Protein AF-0000000086061523 (afdb_homodimer)

Organism: NCBI:txid261290

Sequence (536 aa):
MRIDVGMQKGGVGKTTTSINLAGALADRGHDVLAVDADPQGGLTLKLGYREQYREGEYALYDVLSEMGRLSLDDLDDLIVSGDEFDIVPSHIRNFRLEKHLYSEARGVEALKIALDRLTAEYDYVVIDSPPNLGPLADGALLAAENVLFPSNANTIAKDSLEILFDEIDTLEDKFDDVQISTVAAVLNEVGQDGVSNEMRTWFVETFGEEYVFEIPDWAAVEHAIEYRTSVFAYNPDDAGYPWDADKTDQLRTKYNAIAAQVESLNNDMRIDVGMQKGGVGKTTTSINLAGALADRGHDVLAVDADPQGGLTLKLGYREQYREGEYALYDVLSEMGRLSLDDLDDLIVSGDEFDIVPSHIRNFRLEKHLYSEARGVEALKIALDRLTAEYDYVVIDSPPNLGPLADGALLAAENVLFPSNANTIAKDSLEILFDEIDTLEDKFDDVQISTVAAVLNEVGQDGVSNEMRTWFVETFGEEYVFEIPDWAAVEHAIEYRTSVFAYNPDDAGYPWDADKTDQLRTKYNAIAAQVESLNND

Secondary structure (DSSP, 8-state):
-EEEE--SSSSSSHHHHHHHHHHHHHHTT--EEEEE--TT-HHHHHTT-HHHHHH-S--HHHHHSTTSSS-GGGGGGG-B--SSSEEE---TTHHHHHHHHHHSTTGGGHHHHHHHT--S--SEEEEE--SSSSHHHHHHHHHHSEEEEEEESSTTHHHHHHHHHHHHHHHHHH-TT--PEEEEEEEEEE-SSHHHHHHHHHHHHHH-GGGEEEEE--HHHHHHHHTTS-TTT--HHHHT-GGGHHHHHHHHHHHHHHHHHHHHHH--/-EEEE--SSSSSSHHHHHHHHHHHHHHTT--EEEEE--TT-HHHHHTT-HHHHHH-S--HHHHHSTTSSS-GGGGGGG-B--SSSEEE---GGGGTHHHHHHHSTTGGGHHHHHHHT--S--SEEEEE--SSSSHHHHHHHHHHSEEEEEEESSTHHHHHHHHHHHHHHHHHHH-TT--PEEEEEEEEEE-SSHHHHHHHHHHHHHH-GGGEEEEE--HHHHHHHHTTS-TTT--HHHHT-GGGHHHHHHHHHHHHHHHHHHHHHH--

Structure (mmCIF, N/CA/C/O backbone):
data_AF-0000000086061523-model_v1
#
loop_
_entity.id
_entity.type
_entity.pdbx_description
1 polymer 'Chromosome partitioning protein'
#
loop_
_atom_site.group_PDB
_atom_site.id
_atom_site.type_symbol
_atom_site.label_atom_id
_atom_site.label_alt_id
_atom_site.label_comp_id
_atom_site.label_asym_id
_atom_site.label_entity_id
_atom_site.label_seq_id
_atom_site.pdbx_PDB_ins_code
_atom_site.Cartn_x
_atom_site.Cartn_y
_atom_site.Cartn_z
_atom_site.occupancy
_atom_site.B_iso_or_equiv
_atom_site.auth_seq_id
_atom_site.auth_comp_id
_atom_site.auth_asym_id
_atom_site.auth_atom_id
_atom_site.pdbx_PDB_model_num
ATOM 1 N N . MET A 1 1 ? -3.338 -25.781 -9.375 1 96.44 1 MET A N 1
ATOM 2 C CA . MET A 1 1 ? -3.186 -25.312 -8 1 96.44 1 MET A CA 1
ATOM 3 C C . MET A 1 1 ? -3.115 -23.797 -7.945 1 96.44 1 MET A C 1
ATOM 5 O O . MET A 1 1 ? -2.506 -23.156 -8.812 1 96.44 1 MET A O 1
ATOM 9 N N . ARG A 1 2 ? -3.773 -23.188 -7 1 98.06 2 ARG A N 1
ATOM 10 C CA . ARG A 1 2 ? -3.734 -21.75 -6.809 1 98.06 2 ARG A CA 1
ATOM 11 C C . ARG A 1 2 ? -2.932 -21.375 -5.566 1 98.06 2 ARG A C 1
ATOM 13 O O . ARG A 1 2 ? -3.029 -22.047 -4.535 1 98.06 2 ARG A O 1
ATOM 20 N N . ILE A 1 3 ? -2.107 -20.312 -5.668 1 98.5 3 ILE A N 1
ATOM 21 C CA . ILE A 1 3 ? -1.269 -19.844 -4.566 1 98.5 3 ILE A CA 1
ATOM 22 C C . ILE A 1 3 ? -1.452 -18.344 -4.379 1 98.5 3 ILE A C 1
ATOM 24 O O . ILE A 1 3 ? -1.309 -17.562 -5.328 1 98.5 3 ILE A O 1
ATOM 28 N N . ASP A 1 4 ? -1.774 -17.984 -3.168 1 98.44 4 ASP A N 1
ATOM 29 C CA . ASP A 1 4 ? -1.803 -16.578 -2.797 1 98.44 4 ASP A CA 1
ATOM 30 C C . ASP A 1 4 ? -0.458 -16.125 -2.227 1 98.44 4 ASP A C 1
ATOM 32 O O . ASP A 1 4 ? 0.034 -16.719 -1.256 1 98.44 4 ASP A O 1
ATOM 36 N N . VAL A 1 5 ? 0.149 -15.148 -2.883 1 98.56 5 VAL A N 1
ATOM 37 C CA . VAL A 1 5 ? 1.294 -14.477 -2.275 1 98.56 5 VAL A CA 1
ATOM 38 C C . VAL A 1 5 ? 0.816 -13.289 -1.441 1 98.56 5 VAL A C 1
ATOM 40 O O . VAL A 1 5 ? 0.622 -12.195 -1.968 1 98.56 5 VAL A O 1
ATOM 43 N N . GLY A 1 6 ? 0.674 -13.555 -0.16 1 96.31 6 GLY A N 1
ATOM 44 C CA . GLY A 1 6 ? -0.026 -12.578 0.661 1 96.31 6 GLY A CA 1
ATOM 45 C C . GLY A 1 6 ? 0.694 -12.266 1.957 1 96.31 6 GLY A C 1
ATOM 46 O O . GLY A 1 6 ? 1.311 -13.141 2.562 1 96.31 6 GLY A O 1
ATOM 47 N N . MET A 1 7 ? 0.657 -11.047 2.357 1 92.69 7 MET A N 1
ATOM 48 C CA . MET A 1 7 ? 1.147 -10.516 3.625 1 92.69 7 MET A CA 1
ATOM 49 C C . MET A 1 7 ? 0.479 -9.188 3.955 1 92.69 7 MET A C 1
ATOM 51 O O . MET A 1 7 ? 0.163 -8.406 3.055 1 92.69 7 MET A O 1
ATOM 55 N N . GLN A 1 8 ? 0.232 -9.055 5.227 1 87.38 8 GLN A N 1
ATOM 56 C CA . GLN A 1 8 ? -0.408 -7.816 5.648 1 87.38 8 GLN A CA 1
ATOM 57 C C . GLN A 1 8 ? 0.619 -6.703 5.828 1 87.38 8 GLN A C 1
ATOM 59 O O . GLN A 1 8 ? 0.728 -6.121 6.91 1 87.38 8 GLN A O 1
ATOM 64 N N . LYS A 1 9 ? 1.43 -6.539 5.043 1 87.69 9 LYS A N 1
ATOM 65 C CA . LYS A 1 9 ? 2.447 -5.492 5.047 1 87.69 9 LYS A CA 1
ATOM 66 C C . LYS A 1 9 ? 2.945 -5.199 3.637 1 87.69 9 LYS A C 1
ATOM 68 O O . LYS A 1 9 ? 3.143 -6.121 2.84 1 87.69 9 LYS A O 1
ATOM 73 N N . GLY A 1 10 ? 3.115 -3.912 3.393 1 86.5 10 GLY A N 1
ATOM 74 C CA . GLY A 1 10 ? 3.682 -3.496 2.119 1 86.5 10 GLY A CA 1
ATOM 75 C C . GLY A 1 10 ? 5.199 -3.5 2.111 1 86.5 10 GLY A C 1
ATOM 76 O O . GLY A 1 10 ? 5.832 -3.482 3.17 1 86.5 10 GLY A O 1
ATOM 77 N N . GLY A 1 11 ? 5.762 -3.617 0.978 1 87.12 11 GLY A N 1
ATOM 78 C CA . GLY A 1 11 ? 7.195 -3.447 0.822 1 87.12 11 GLY A CA 1
ATOM 79 C C . GLY A 1 11 ? 7.988 -4.68 1.224 1 87.12 11 GLY A C 1
ATOM 80 O O . GLY A 1 11 ? 9.211 -4.625 1.339 1 87.12 11 GLY A O 1
ATOM 81 N N . VAL A 1 12 ? 7.336 -5.801 1.345 1 92.12 12 VAL A N 1
ATOM 82 C CA . VAL A 1 12 ? 8.031 -6.98 1.854 1 92.12 12 VAL A CA 1
ATOM 83 C C . VAL A 1 12 ? 8.383 -7.91 0.697 1 92.12 12 VAL A C 1
ATOM 85 O O . VAL A 1 12 ? 8.891 -9.016 0.913 1 92.12 12 VAL A O 1
ATOM 88 N N . GLY A 1 13 ? 8.008 -7.582 -0.55 1 95.06 13 GLY A N 1
ATOM 89 C CA . GLY A 1 13 ? 8.414 -8.352 -1.713 1 95.06 13 GLY A CA 1
ATOM 90 C C . GLY A 1 13 ? 7.309 -9.234 -2.26 1 95.06 13 GLY A C 1
ATOM 91 O O . GLY A 1 13 ? 7.578 -10.234 -2.926 1 95.06 13 GLY A O 1
ATOM 92 N N . LYS A 1 14 ? 6.09 -8.953 -1.969 1 97 14 LYS A N 1
ATOM 93 C CA . LYS A 1 14 ? 4.965 -9.742 -2.467 1 97 14 LYS A CA 1
ATOM 94 C C . LYS A 1 14 ? 4.98 -9.82 -3.99 1 97 14 LYS A C 1
ATOM 96 O O . LYS A 1 14 ? 4.973 -10.906 -4.562 1 97 14 LYS A O 1
ATOM 101 N N . THR A 1 15 ? 5.047 -8.641 -4.586 1 97.56 15 THR A N 1
ATOM 102 C CA . THR A 1 15 ? 4.973 -8.555 -6.039 1 97.56 15 THR A CA 1
ATOM 103 C C . THR A 1 15 ? 6.184 -9.234 -6.68 1 97.56 15 THR A C 1
ATOM 105 O O . THR A 1 15 ? 6.035 -10.016 -7.621 1 97.56 15 THR A O 1
ATOM 108 N N . THR A 1 16 ? 7.363 -8.945 -6.156 1 97.69 16 THR A N 1
ATOM 109 C CA . THR A 1 16 ? 8.594 -9.539 -6.68 1 97.69 16 THR A CA 1
ATOM 110 C C . THR A 1 16 ? 8.562 -11.055 -6.551 1 97.69 16 THR A C 1
ATOM 112 O O . THR A 1 16 ? 8.953 -11.773 -7.48 1 97.69 16 THR A O 1
ATOM 115 N N . THR A 1 17 ? 8.094 -11.492 -5.406 1 98.38 17 THR A N 1
ATOM 116 C CA . THR A 1 17 ? 7.98 -12.93 -5.191 1 98.38 17 THR A CA 1
ATOM 117 C C . THR A 1 17 ? 6.957 -13.539 -6.141 1 98.38 17 THR A C 1
ATOM 119 O O . THR A 1 17 ? 7.18 -14.617 -6.695 1 98.38 17 THR A O 1
ATOM 122 N N . SER A 1 18 ? 5.836 -12.875 -6.363 1 98.75 18 SER A N 1
ATOM 123 C CA . SER A 1 18 ? 4.816 -13.352 -7.289 1 98.75 18 SER A CA 1
ATOM 124 C C . SER A 1 18 ? 5.379 -13.516 -8.695 1 98.75 18 SER A C 1
ATOM 126 O O . SER A 1 18 ? 5.172 -14.547 -9.344 1 98.75 18 SER A O 1
ATOM 128 N N . ILE A 1 19 ? 6.102 -12.508 -9.148 1 98.75 19 ILE A N 1
ATOM 129 C CA . ILE A 1 19 ? 6.66 -12.5 -10.5 1 98.75 19 ILE A CA 1
ATOM 130 C C . ILE A 1 19 ? 7.656 -13.656 -10.648 1 98.75 19 ILE A C 1
ATOM 132 O O . ILE A 1 19 ? 7.582 -14.422 -11.609 1 98.75 19 ILE A O 1
ATOM 136 N N . ASN A 1 20 ? 8.523 -13.773 -9.719 1 98.75 20 ASN A N 1
ATOM 137 C CA . ASN A 1 20 ? 9.602 -14.75 -9.859 1 98.75 20 ASN A CA 1
ATOM 138 C C . ASN A 1 20 ? 9.109 -16.172 -9.594 1 98.75 20 ASN A C 1
ATOM 140 O O . ASN A 1 20 ? 9.617 -17.125 -10.188 1 98.75 20 ASN A O 1
ATOM 144 N N . LEU A 1 21 ? 8.125 -16.344 -8.711 1 98.75 21 LEU A N 1
ATOM 145 C CA . LEU A 1 21 ? 7.508 -17.656 -8.555 1 98.75 21 LEU A CA 1
ATOM 146 C C . LEU A 1 21 ? 6.809 -18.078 -9.836 1 98.75 21 LEU A C 1
ATOM 148 O O . LEU A 1 21 ? 6.977 -19.219 -10.297 1 98.75 21 LEU A O 1
ATOM 152 N N . ALA A 1 22 ? 6 -17.188 -10.414 1 98.88 22 ALA A N 1
ATOM 153 C CA . ALA A 1 22 ? 5.344 -17.484 -11.688 1 98.88 22 ALA A CA 1
ATOM 154 C C . ALA A 1 22 ? 6.367 -17.812 -12.773 1 98.88 22 ALA A C 1
ATOM 156 O O . ALA A 1 22 ? 6.195 -18.766 -13.531 1 98.88 22 ALA A O 1
ATOM 157 N N . GLY A 1 23 ? 7.426 -17.031 -12.797 1 98.75 23 GLY A N 1
ATOM 158 C CA . GLY A 1 23 ? 8.5 -17.281 -13.742 1 98.75 23 GLY A CA 1
ATOM 159 C C . GLY A 1 23 ? 9.164 -18.625 -13.539 1 98.75 23 GLY A C 1
ATOM 160 O O . GLY A 1 23 ? 9.461 -19.344 -14.508 1 98.75 23 GLY A O 1
ATOM 161 N N . ALA A 1 24 ? 9.422 -18.953 -12.305 1 98.81 24 ALA A N 1
ATOM 162 C CA . ALA A 1 24 ? 10.055 -20.234 -11.984 1 98.81 24 ALA A CA 1
ATOM 163 C C . ALA A 1 24 ? 9.172 -21.406 -12.422 1 98.81 24 ALA A C 1
ATOM 165 O O . ALA A 1 24 ? 9.664 -22.359 -13.039 1 98.81 24 ALA A O 1
ATOM 166 N N . LEU A 1 25 ? 7.898 -21.312 -12.102 1 98.81 25 LEU A N 1
ATOM 167 C CA . LEU A 1 25 ? 6.961 -22.359 -12.477 1 98.81 25 LEU A CA 1
ATOM 168 C C . LEU A 1 25 ? 6.855 -22.484 -13.992 1 98.81 25 LEU A C 1
ATOM 170 O O . LEU A 1 25 ? 6.848 -23.594 -14.531 1 98.81 25 LEU A O 1
ATOM 174 N N . ALA A 1 26 ? 6.762 -21.344 -14.656 1 98.81 26 ALA A N 1
ATOM 175 C CA . ALA A 1 26 ? 6.715 -21.359 -16.109 1 98.81 26 ALA A CA 1
ATOM 176 C C . ALA A 1 26 ? 7.984 -21.969 -16.703 1 98.81 26 ALA A C 1
ATOM 178 O O . ALA A 1 26 ? 7.926 -22.75 -17.641 1 98.81 26 ALA A O 1
ATOM 179 N N . ASP A 1 27 ? 9.102 -21.562 -16.141 1 98.38 27 ASP A N 1
ATOM 180 C CA . ASP A 1 27 ? 10.391 -22.062 -16.625 1 98.38 27 ASP A CA 1
ATOM 181 C C . ASP A 1 27 ? 10.492 -23.578 -16.422 1 98.38 27 ASP A C 1
ATOM 183 O O . ASP A 1 27 ? 11.211 -24.25 -17.172 1 98.38 27 ASP A O 1
ATOM 187 N N . ARG A 1 28 ? 9.781 -24.094 -15.516 1 98.06 28 ARG A N 1
ATOM 188 C CA . ARG A 1 28 ? 9.758 -25.516 -15.227 1 98.06 28 ARG A CA 1
ATOM 189 C C . ARG A 1 28 ? 8.742 -26.234 -16.109 1 98.06 28 ARG A C 1
ATOM 191 O O . ARG A 1 28 ? 8.477 -27.422 -15.93 1 98.06 28 ARG A O 1
ATOM 198 N N . GLY A 1 29 ? 8.047 -25.516 -17.031 1 98 29 GLY A N 1
ATOM 199 C CA . GLY A 1 29 ? 7.23 -26.141 -18.062 1 98 29 GLY A CA 1
ATOM 200 C C . GLY A 1 29 ? 5.746 -26.078 -17.766 1 98 29 GLY A C 1
ATOM 201 O O . GLY A 1 29 ? 4.945 -26.734 -18.438 1 98 29 GLY A O 1
ATOM 202 N N . HIS A 1 30 ? 5.367 -25.281 -16.781 1 98.5 30 HIS A N 1
ATOM 203 C CA . HIS A 1 30 ? 3.961 -25.234 -16.406 1 98.5 30 HIS A CA 1
ATOM 204 C C . HIS A 1 30 ? 3.24 -24.078 -17.078 1 98.5 30 HIS A C 1
ATOM 206 O O . HIS A 1 30 ? 3.844 -23.031 -17.328 1 98.5 30 HIS A O 1
ATOM 212 N N . ASP A 1 31 ? 1.952 -24.281 -17.375 1 98.44 31 ASP A N 1
ATOM 213 C CA . ASP A 1 31 ? 1.069 -23.172 -17.75 1 98.44 31 ASP A CA 1
ATOM 214 C C . ASP A 1 31 ? 0.645 -22.375 -16.531 1 98.44 31 ASP A C 1
ATOM 216 O O . ASP A 1 31 ? -0.043 -22.891 -15.641 1 98.44 31 ASP A O 1
ATOM 220 N N . VAL A 1 32 ? 1.086 -21.141 -16.516 1 98.81 32 VAL A N 1
ATOM 221 C CA . VAL A 1 32 ? 0.914 -20.359 -15.305 1 98.81 32 VAL A CA 1
ATOM 222 C C . VAL A 1 32 ? 0.103 -19.094 -15.617 1 98.81 32 VAL A C 1
ATOM 224 O O . VAL A 1 32 ? 0.314 -18.453 -16.641 1 98.81 32 VAL A O 1
ATOM 227 N N . LEU A 1 33 ? -0.863 -18.766 -14.75 1 98.94 33 LEU A N 1
ATOM 228 C CA . LEU A 1 33 ? -1.586 -17.5 -14.734 1 98.94 33 LEU A CA 1
ATOM 229 C C . LEU A 1 33 ? -1.251 -16.688 -13.484 1 98.94 33 LEU A C 1
ATOM 231 O O . LEU A 1 33 ? -1.358 -17.203 -12.367 1 98.94 33 LEU A O 1
ATOM 235 N N . ALA A 1 34 ? -0.719 -15.523 -13.664 1 98.88 34 ALA A N 1
ATOM 236 C CA . ALA A 1 34 ? -0.567 -14.602 -12.547 1 98.88 34 ALA A CA 1
ATOM 237 C C . ALA A 1 34 ? -1.739 -13.633 -12.469 1 98.88 34 ALA A C 1
ATOM 239 O O . ALA A 1 34 ? -2.119 -13.031 -13.484 1 98.88 34 ALA A O 1
ATOM 240 N N . VAL A 1 35 ? -2.344 -13.477 -11.32 1 98.88 35 VAL A N 1
ATOM 241 C CA . VAL A 1 35 ? -3.455 -12.555 -11.109 1 98.88 35 VAL A CA 1
ATOM 242 C C . VAL A 1 35 ? -3.002 -11.398 -10.219 1 98.88 35 VAL A C 1
ATOM 244 O O . VAL A 1 35 ? -2.584 -11.609 -9.078 1 98.88 35 VAL A O 1
ATOM 247 N N . ASP A 1 36 ? -3.057 -10.227 -10.711 1 98.69 36 ASP A N 1
ATOM 248 C CA . ASP A 1 36 ? -2.783 -9.031 -9.914 1 98.69 36 ASP A CA 1
ATOM 249 C C . ASP A 1 36 ? -4.039 -8.547 -9.195 1 98.69 36 ASP A C 1
ATOM 251 O O . ASP A 1 36 ? -4.836 -7.797 -9.758 1 98.69 36 ASP A O 1
ATOM 255 N N . ALA A 1 37 ? -4.148 -8.914 -7.953 1 98 37 ALA A N 1
ATOM 256 C CA . ALA A 1 37 ? -5.348 -8.602 -7.18 1 98 37 ALA A CA 1
ATOM 257 C C . ALA A 1 37 ? -5.184 -7.289 -6.418 1 98 37 ALA A C 1
ATOM 259 O O . ALA A 1 37 ? -6.098 -6.852 -5.719 1 98 37 ALA A O 1
ATOM 260 N N . ASP A 1 38 ? -4.047 -6.672 -6.527 1 96.62 38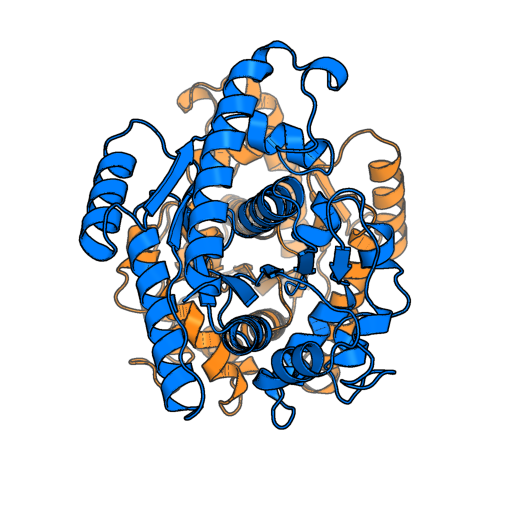 ASP A N 1
ATOM 261 C CA . ASP A 1 38 ? -3.779 -5.391 -5.879 1 96.62 38 ASP A CA 1
ATOM 262 C C . ASP A 1 38 ? -4.145 -4.227 -6.793 1 96.62 38 ASP A C 1
ATOM 264 O O . ASP A 1 38 ? -3.523 -4.039 -7.844 1 96.62 38 ASP A O 1
ATOM 268 N N . PRO A 1 39 ? -5.023 -3.357 -6.312 1 95.25 39 PRO A N 1
ATOM 269 C CA . PRO A 1 39 ? -5.402 -2.215 -7.145 1 95.25 39 PRO A CA 1
ATOM 270 C C . PRO A 1 39 ? -4.227 -1.299 -7.469 1 95.25 39 PRO A C 1
ATOM 272 O O . PRO A 1 39 ? -4.258 -0.568 -8.461 1 95.25 39 PRO A O 1
ATOM 275 N N . GLN A 1 40 ? -3.178 -1.347 -6.707 1 92.75 40 GLN A N 1
ATOM 276 C CA . GLN A 1 40 ? -1.982 -0.557 -6.98 1 92.75 40 GLN A CA 1
ATOM 277 C C . GLN A 1 40 ? -1.265 -1.062 -8.227 1 92.75 40 GLN A C 1
ATOM 279 O O . GLN A 1 40 ? -0.472 -0.336 -8.836 1 92.75 40 GLN A O 1
ATOM 284 N N . GLY A 1 41 ? -1.466 -2.311 -8.57 1 95.94 41 GLY A N 1
ATOM 285 C CA . GLY A 1 41 ? -1.021 -2.867 -9.836 1 95.94 41 GLY A CA 1
ATOM 286 C C . GLY A 1 41 ? 0.475 -3.119 -9.891 1 95.94 41 GLY A C 1
ATOM 287 O O . GLY A 1 41 ? 1.099 -2.979 -10.945 1 95.94 41 GLY A O 1
ATOM 288 N N . GLY A 1 42 ? 1.048 -3.434 -8.758 1 95.25 42 GLY A N 1
ATOM 289 C CA . GLY A 1 42 ? 2.482 -3.674 -8.727 1 95.25 42 GLY A CA 1
ATOM 290 C C . GLY A 1 42 ? 2.934 -4.711 -9.742 1 95.25 42 GLY A C 1
ATOM 291 O O . GLY A 1 42 ? 3.871 -4.473 -10.5 1 95.25 42 GLY A O 1
ATOM 292 N N . LEU A 1 43 ? 2.268 -5.852 -9.742 1 98.12 43 LEU A N 1
ATOM 293 C CA . LEU A 1 43 ? 2.596 -6.934 -10.656 1 98.12 43 LEU A CA 1
ATOM 294 C C . LEU A 1 43 ? 2.424 -6.484 -12.109 1 98.12 43 LEU A C 1
ATOM 296 O O . LEU A 1 43 ? 3.322 -6.672 -12.93 1 98.12 43 LEU A O 1
ATOM 300 N N . THR A 1 44 ? 1.32 -5.859 -12.438 1 97.94 44 THR A N 1
ATOM 301 C CA . THR A 1 44 ? 0.966 -5.391 -13.766 1 97.94 44 THR A CA 1
ATOM 302 C C . THR A 1 44 ? 1.983 -4.371 -14.273 1 97.94 44 THR A C 1
ATOM 304 O O . THR A 1 44 ? 2.484 -4.484 -15.391 1 97.94 44 THR A O 1
ATOM 307 N N . LEU A 1 45 ? 2.326 -3.441 -13.438 1 95.5 45 LEU A N 1
ATOM 308 C CA . LEU A 1 45 ? 3.199 -2.344 -13.836 1 95.5 45 LEU A CA 1
ATOM 309 C C . LEU A 1 45 ? 4.645 -2.811 -13.953 1 95.5 45 LEU A C 1
ATOM 311 O O . LEU A 1 45 ? 5.359 -2.422 -14.875 1 95.5 45 LEU A O 1
ATOM 315 N N . LYS A 1 46 ? 5.09 -3.625 -13.023 1 96.44 46 LYS A N 1
ATOM 316 C CA . LYS A 1 46 ? 6.461 -4.121 -13.047 1 96.44 46 LYS A CA 1
ATOM 317 C C . LYS A 1 46 ? 6.707 -4.996 -14.273 1 96.44 46 LYS A C 1
ATOM 319 O O . LYS A 1 46 ? 7.824 -5.043 -14.789 1 96.44 46 LYS A O 1
ATOM 324 N N . LEU A 1 47 ? 5.652 -5.625 -14.758 1 97.81 47 LEU A N 1
ATOM 325 C CA . LEU A 1 47 ? 5.797 -6.488 -15.93 1 97.81 47 LEU A CA 1
ATOM 326 C C . LEU A 1 47 ? 5.605 -5.695 -17.219 1 97.81 47 LEU A C 1
ATOM 328 O O . LEU A 1 47 ? 5.66 -6.258 -18.312 1 97.81 47 LEU A O 1
ATOM 332 N N . GLY A 1 48 ? 5.312 -4.445 -17.109 1 95.38 48 GLY A N 1
ATOM 333 C CA . GLY A 1 48 ? 5.305 -3.572 -18.281 1 95.38 48 GLY A CA 1
ATOM 334 C C . GLY A 1 48 ? 3.928 -3.416 -18.891 1 95.38 48 GLY A C 1
ATOM 335 O O . GLY A 1 48 ? 3.803 -2.951 -20.031 1 95.38 48 GLY A O 1
ATOM 336 N N . TYR A 1 49 ? 2.906 -3.74 -18.188 1 96.56 49 TYR A N 1
ATOM 337 C CA . TYR A 1 49 ? 1.547 -3.656 -18.719 1 96.56 49 TYR A CA 1
ATOM 338 C C . TYR A 1 49 ? 0.87 -2.363 -18.281 1 96.56 49 TYR A C 1
ATOM 340 O O . TYR A 1 49 ? -0.257 -2.387 -17.781 1 96.56 49 TYR A O 1
ATOM 348 N N . ARG A 1 50 ? 1.536 -1.254 -18.484 1 92.88 50 ARG A N 1
ATOM 349 C CA . ARG A 1 50 ? 1.043 0.057 -18.062 1 92.88 50 ARG A CA 1
ATOM 350 C C . ARG A 1 50 ? -0.228 0.425 -18.828 1 92.88 50 ARG A C 1
ATOM 352 O O . ARG A 1 50 ? -1.152 1.008 -18.25 1 92.88 50 ARG A O 1
ATOM 359 N N . GLU A 1 51 ? -0.22 0.149 -20.125 1 93.44 51 GLU A N 1
ATOM 360 C CA . GLU A 1 51 ? -1.396 0.467 -20.922 1 93.44 51 GLU A CA 1
ATOM 361 C C . GLU A 1 51 ? -2.619 -0.313 -20.453 1 93.44 51 GLU A C 1
ATOM 363 O O . GLU A 1 51 ? -3.719 0.236 -20.375 1 93.44 51 GLU A O 1
ATOM 368 N N . GLN A 1 52 ? -2.387 -1.553 -20.156 1 95.44 52 GLN A N 1
ATOM 369 C CA . GLN A 1 52 ? -3.492 -2.359 -19.641 1 95.44 52 GLN A CA 1
ATOM 370 C C . GLN A 1 52 ? -4 -1.815 -18.312 1 95.44 52 GLN A C 1
ATOM 372 O O . GLN A 1 52 ? -5.207 -1.791 -18.062 1 95.44 52 GLN A O 1
ATOM 377 N N . TYR A 1 53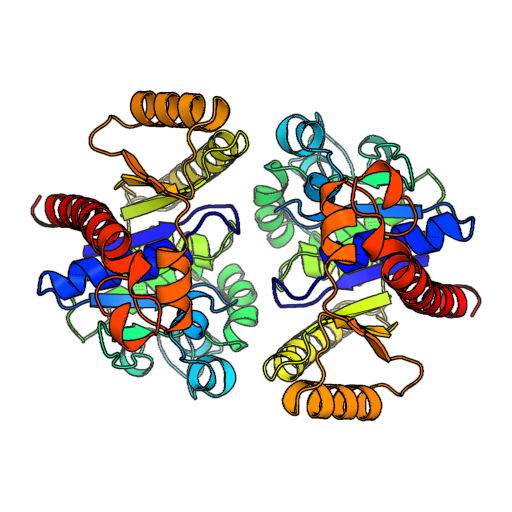 ? -3.115 -1.381 -17.484 1 95.62 53 TYR A N 1
ATOM 378 C CA . TYR A 1 53 ? -3.469 -0.864 -16.172 1 95.62 53 TYR A CA 1
ATOM 379 C C . TYR A 1 53 ? -4.348 0.375 -16.281 1 95.62 53 TYR A C 1
ATOM 381 O O . TYR A 1 53 ? -5.277 0.562 -15.5 1 95.62 53 TYR A O 1
ATOM 389 N N . ARG A 1 54 ? -4.125 1.184 -17.297 1 92.31 54 ARG A N 1
ATOM 390 C CA . ARG A 1 54 ? -4.777 2.486 -17.375 1 92.31 54 ARG A CA 1
ATOM 391 C C . ARG A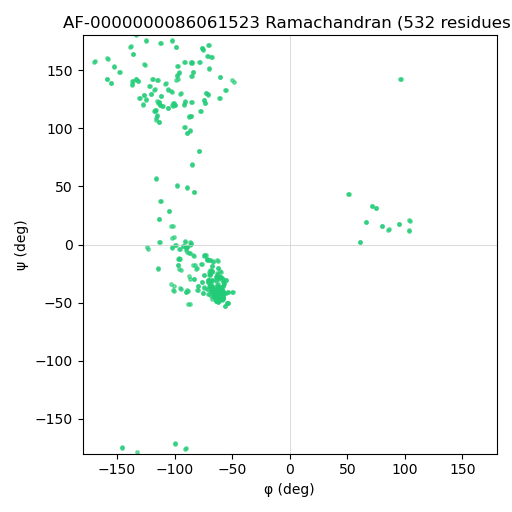 1 54 ? -5.938 2.453 -18.375 1 92.31 54 ARG A C 1
ATOM 393 O O . ARG A 1 54 ? -6.973 3.078 -18.141 1 92.31 54 ARG A O 1
ATOM 400 N N . GLU A 1 55 ? -5.742 1.678 -19.406 1 92.69 55 GLU A N 1
ATOM 401 C CA . GLU A 1 55 ? -6.645 1.832 -20.547 1 92.69 55 GLU A CA 1
ATOM 402 C C . GLU A 1 55 ? -7.34 0.517 -20.875 1 92.69 55 GLU A C 1
ATOM 404 O O . GLU A 1 55 ? -8.133 0.449 -21.828 1 92.69 55 GLU A O 1
ATOM 409 N N . GLY A 1 56 ? -7.004 -0.539 -20.188 1 94.75 56 GLY A N 1
ATOM 410 C CA . GLY A 1 56 ? -7.699 -1.789 -20.438 1 94.75 56 GLY A CA 1
ATOM 411 C C . GLY A 1 56 ? -9.211 -1.644 -20.453 1 94.75 56 GLY A C 1
ATOM 412 O O . GLY A 1 56 ? -9.773 -0.891 -19.656 1 94.75 56 GLY A O 1
ATOM 413 N N . GLU A 1 57 ? -9.812 -2.322 -21.344 1 95.62 57 GLU A N 1
ATOM 414 C CA . GLU A 1 57 ? -11.258 -2.209 -21.5 1 95.62 57 GLU A CA 1
ATOM 415 C C . GLU A 1 57 ? -11.992 -2.74 -20.266 1 95.62 57 GLU A C 1
ATOM 417 O O . GLU A 1 57 ? -12.984 -2.156 -19.828 1 95.62 57 GLU A O 1
ATOM 422 N N . TYR A 1 58 ? -11.43 -3.881 -19.766 1 97 58 TYR A N 1
ATOM 423 C CA . TYR A 1 58 ? -12.062 -4.535 -18.625 1 97 58 TYR A CA 1
ATOM 424 C C . TYR A 1 58 ? -11.055 -4.742 -17.5 1 97 58 TYR A C 1
ATOM 426 O O . TYR A 1 58 ? -9.844 -4.719 -17.719 1 97 58 TYR A O 1
ATOM 434 N N . ALA A 1 59 ? -11.57 -4.828 -16.344 1 97.38 59 ALA A N 1
ATOM 435 C CA . ALA A 1 59 ? -10.797 -5.023 -15.109 1 97.38 59 ALA A CA 1
ATOM 436 C C . ALA A 1 59 ? -11.492 -6.012 -14.18 1 97.38 59 ALA A C 1
ATOM 438 O O . ALA A 1 59 ? -12.625 -6.418 -14.43 1 97.38 59 ALA A O 1
ATOM 439 N N . LEU A 1 60 ? -10.805 -6.375 -13.195 1 98.12 60 LEU A N 1
ATOM 440 C CA . LEU A 1 60 ? -11.438 -7.203 -12.172 1 98.12 60 LEU A CA 1
ATOM 441 C C . LEU A 1 60 ? -12.695 -6.527 -11.633 1 98.12 60 LEU A C 1
ATOM 443 O O . LEU A 1 60 ? -13.656 -7.203 -11.273 1 98.12 60 LEU A O 1
ATOM 447 N N . TYR A 1 61 ? -12.688 -5.219 -11.625 1 97.06 61 TYR A N 1
ATOM 448 C CA . TYR A 1 61 ? -13.867 -4.461 -11.227 1 97.06 61 TYR A CA 1
ATOM 449 C C . TYR A 1 61 ? -15.086 -4.883 -12.039 1 97.06 61 TYR A C 1
ATOM 451 O O . TYR A 1 61 ? -16.172 -5.035 -11.484 1 97.06 61 TYR A O 1
ATOM 459 N N . ASP A 1 62 ? -14.922 -5.109 -13.297 1 97.88 62 ASP A N 1
ATOM 460 C CA . ASP A 1 62 ? -16.016 -5.422 -14.203 1 97.88 62 ASP A CA 1
ATOM 461 C C . ASP A 1 62 ? -16.516 -6.852 -13.984 1 97.88 62 ASP A C 1
ATOM 463 O O . ASP A 1 62 ? -17.688 -7.148 -14.227 1 97.88 62 ASP A O 1
ATOM 467 N N . VAL A 1 63 ? -15.641 -7.699 -13.492 1 98 63 VAL A N 1
ATOM 468 C CA . VAL A 1 63 ? -15.969 -9.109 -13.359 1 98 63 VAL A CA 1
ATOM 469 C C . VAL A 1 63 ? -16.469 -9.398 -11.945 1 98 63 VAL A C 1
ATOM 471 O O . VAL A 1 63 ? -17.422 -10.156 -11.758 1 98 63 VAL A O 1
ATOM 474 N N . LEU A 1 64 ? -15.875 -8.75 -10.961 1 97.88 64 LEU A N 1
ATOM 475 C CA . LEU A 1 64 ? -16.094 -9.148 -9.578 1 97.88 64 LEU A CA 1
ATOM 476 C C . LEU A 1 64 ? -17.172 -8.289 -8.922 1 97.88 64 LEU A C 1
ATOM 478 O O . LEU A 1 64 ? -17.703 -8.641 -7.867 1 97.88 64 LEU A O 1
ATOM 482 N N . SER A 1 65 ? -17.453 -7.176 -9.508 1 95.69 65 SER A N 1
ATOM 483 C CA . SER A 1 65 ? -18.438 -6.273 -8.938 1 95.69 65 SER A CA 1
ATOM 484 C C . SER A 1 65 ? -19.797 -6.445 -9.609 1 95.69 65 SER A C 1
ATOM 486 O O . SER A 1 65 ? -19.875 -6.602 -10.828 1 95.69 65 SER A O 1
ATOM 488 N N . GLU A 1 66 ? -20.875 -6.297 -8.875 1 93.19 66 GLU A N 1
ATOM 489 C CA . GLU A 1 66 ? -22.219 -6.332 -9.43 1 93.19 66 GLU A CA 1
ATOM 490 C C . GLU A 1 66 ? -22.469 -5.125 -10.328 1 93.19 66 GLU A C 1
ATOM 492 O O . GLU A 1 66 ? -23.375 -5.156 -11.172 1 93.19 66 GLU A O 1
ATOM 497 N N . MET A 1 67 ? -21.656 -4.145 -10.148 1 90.81 67 MET A N 1
ATOM 498 C CA . MET A 1 67 ? -21.812 -2.926 -10.945 1 90.81 67 MET A CA 1
ATOM 499 C C . MET A 1 67 ? -20.984 -3.018 -12.234 1 90.81 67 MET A C 1
ATOM 501 O O . MET A 1 67 ? -21.047 -2.119 -13.07 1 90.81 67 MET A O 1
ATOM 505 N N . GLY A 1 68 ? -20.281 -4.137 -12.328 1 93.88 68 GLY A N 1
ATOM 506 C CA . GLY A 1 68 ? -19.422 -4.297 -13.477 1 93.88 68 GLY A CA 1
ATOM 507 C C . GLY A 1 68 ? -20.172 -4.625 -14.758 1 93.88 68 GLY A C 1
ATOM 508 O O . GLY A 1 68 ? -21.375 -4.922 -14.719 1 93.88 68 GLY A O 1
ATOM 509 N N . ARG A 1 69 ? -19.469 -4.52 -15.898 1 96.44 69 ARG A N 1
ATOM 510 C CA . ARG A 1 69 ? -20.031 -4.723 -17.234 1 96.44 69 ARG A CA 1
ATOM 511 C C . ARG A 1 69 ? -20 -6.195 -17.625 1 96.44 69 ARG A C 1
ATOM 513 O O . ARG A 1 69 ? -20.609 -6.594 -18.609 1 96.44 69 ARG A O 1
ATOM 520 N N . LEU A 1 70 ? -19.328 -7.035 -16.766 1 97.88 70 LEU A N 1
ATOM 521 C CA . LEU A 1 70 ? -19.172 -8.461 -17.031 1 97.88 70 LEU A CA 1
ATOM 522 C C . LEU A 1 70 ? -19.688 -9.297 -15.867 1 97.88 70 LEU A C 1
ATOM 524 O O . LEU A 1 70 ? -20.203 -8.75 -14.891 1 97.88 70 LEU A O 1
ATOM 528 N N . SER A 1 71 ? -19.656 -10.633 -16.109 1 97.44 71 SER A N 1
ATOM 529 C CA . SER A 1 71 ? -20.078 -11.547 -15.062 1 97.44 71 SER A CA 1
ATOM 530 C C . SER A 1 71 ? -18.906 -12.359 -14.523 1 97.44 71 SER A C 1
ATOM 532 O O . SER A 1 71 ? -17.797 -12.305 -15.078 1 97.44 71 SER A O 1
ATOM 534 N N . LEU A 1 72 ? -19.156 -13.07 -13.531 1 97.31 72 LEU A N 1
ATOM 535 C CA . LEU A 1 72 ? -18.141 -13.922 -12.922 1 97.31 72 LEU A CA 1
ATOM 536 C C . LEU A 1 72 ? -17.656 -14.992 -13.898 1 97.31 72 LEU A C 1
ATOM 538 O O . LEU A 1 72 ? -16.625 -15.617 -13.688 1 97.31 72 LEU A O 1
ATOM 542 N N . ASP A 1 73 ? -18.375 -15.195 -14.984 1 98.06 73 ASP A N 1
ATOM 543 C CA . ASP A 1 73 ? -18.016 -16.188 -15.992 1 98.06 73 ASP A CA 1
ATOM 544 C C . ASP A 1 73 ? -17.031 -15.609 -17.016 1 98.06 73 ASP A C 1
ATOM 546 O O . ASP A 1 73 ? -16.516 -16.344 -17.859 1 98.06 73 ASP A O 1
ATOM 550 N N . ASP A 1 74 ? -16.672 -14.328 -16.812 1 98.5 74 ASP A N 1
ATOM 551 C CA . ASP A 1 74 ? -15.984 -13.648 -17.906 1 98.5 74 ASP A CA 1
ATOM 552 C C . ASP A 1 74 ? -14.547 -13.312 -17.531 1 98.5 74 ASP A C 1
ATOM 554 O O . ASP A 1 74 ? -13.922 -12.445 -18.141 1 98.5 74 ASP A O 1
ATOM 558 N N . LEU A 1 75 ? -14.008 -14.016 -16.562 1 98.44 75 LEU A N 1
ATOM 559 C CA . LEU A 1 75 ? -12.633 -13.719 -16.156 1 98.44 75 LEU A CA 1
ATOM 560 C C . LEU A 1 75 ? -11.656 -13.977 -17.297 1 98.44 75 LEU A C 1
ATOM 562 O O . LEU A 1 75 ? -10.641 -13.281 -17.422 1 98.44 75 LEU A O 1
ATOM 566 N N . ASP A 1 76 ? -12.023 -14.875 -18.172 1 98.44 76 ASP A N 1
ATOM 567 C CA . ASP A 1 76 ? -11.18 -15.203 -19.328 1 98.44 76 ASP A CA 1
ATOM 568 C C . ASP A 1 76 ? -10.914 -13.969 -20.172 1 98.44 76 ASP A C 1
ATOM 570 O O . ASP A 1 76 ? -9.844 -13.828 -20.766 1 98.44 76 ASP A O 1
ATOM 574 N N . ASP A 1 77 ? -11.836 -13.062 -20.172 1 97.88 77 ASP A N 1
ATOM 575 C CA . ASP A 1 77 ? -11.773 -11.883 -21.031 1 97.88 77 ASP A CA 1
ATOM 576 C C . ASP A 1 77 ? -10.695 -10.914 -20.562 1 97.88 77 ASP A C 1
ATOM 578 O O . ASP A 1 77 ? -10.289 -10.016 -21.297 1 97.88 77 ASP A O 1
ATOM 582 N N . LEU A 1 78 ? -10.195 -11.133 -19.359 1 98.38 78 LEU A N 1
ATOM 583 C CA . LEU A 1 78 ? -9.203 -10.219 -18.797 1 98.38 78 LEU A CA 1
ATOM 584 C C . LEU A 1 78 ? -7.789 -10.734 -19.047 1 98.38 78 LEU A C 1
ATOM 586 O O . LEU A 1 78 ? -6.816 -10 -18.875 1 98.38 78 LEU A O 1
ATOM 590 N N . ILE A 1 79 ? -7.656 -11.93 -19.453 1 98.5 79 ILE A N 1
ATOM 591 C CA . ILE A 1 79 ? -6.355 -12.578 -19.531 1 98.5 79 ILE A CA 1
ATOM 592 C C . ILE A 1 79 ? -5.543 -11.969 -20.672 1 98.5 79 ILE A C 1
ATOM 594 O O . ILE A 1 79 ? -6.043 -11.82 -21.781 1 98.5 79 ILE A O 1
ATOM 598 N N . VAL A 1 80 ? -4.371 -11.602 -20.328 1 98.19 80 VAL A N 1
ATOM 599 C CA . VAL A 1 80 ? -3.387 -11.141 -21.297 1 98.19 80 VAL A CA 1
ATOM 600 C C . VAL A 1 80 ? -2.254 -12.156 -21.406 1 98.19 80 VAL A C 1
ATOM 602 O O . VAL A 1 80 ? -1.671 -12.555 -20.406 1 98.19 80 VAL A O 1
ATOM 605 N N . SER A 1 81 ? -1.968 -12.547 -22.609 1 97.62 81 SER A N 1
ATOM 606 C CA . SER A 1 81 ? -0.858 -13.477 -22.812 1 97.62 81 SER A CA 1
ATOM 607 C C . SER A 1 81 ? 0.485 -12.781 -22.625 1 97.62 81 SER A C 1
ATOM 609 O O . SER A 1 81 ? 0.749 -11.75 -23.266 1 97.62 81 SER A O 1
ATOM 611 N N . GLY A 1 82 ? 1.263 -13.281 -21.703 1 95.75 82 GLY A N 1
ATOM 612 C CA . GLY A 1 82 ? 2.594 -12.734 -21.5 1 95.75 82 GLY A CA 1
ATOM 613 C C . GLY A 1 82 ? 3.691 -13.594 -22.094 1 95.75 82 GLY A C 1
ATOM 614 O O . GLY A 1 82 ? 3.418 -14.656 -22.656 1 95.75 82 GLY A O 1
ATOM 615 N N . ASP A 1 83 ? 4.949 -13.078 -22.016 1 94.38 83 ASP A N 1
ATOM 616 C CA . ASP A 1 83 ? 6.094 -13.789 -22.578 1 94.38 83 ASP A CA 1
ATOM 617 C C . ASP A 1 83 ? 6.434 -15.031 -21.75 1 94.38 83 ASP A C 1
ATOM 619 O O . ASP A 1 83 ? 6.812 -16.062 -22.312 1 94.38 83 ASP A O 1
ATOM 623 N N . GLU A 1 84 ? 6.328 -14.93 -20.422 1 97.94 84 GLU A N 1
ATOM 624 C CA . GLU A 1 84 ? 6.684 -16.031 -19.531 1 97.94 84 GLU A CA 1
ATOM 625 C C . GLU A 1 84 ? 5.441 -16.766 -19.031 1 97.94 84 GLU A C 1
ATOM 627 O O . GLU A 1 84 ? 5.441 -18 -18.953 1 97.94 84 GLU A O 1
ATOM 632 N N . PHE A 1 85 ? 4.445 -16.078 -18.75 1 98.69 85 PHE A N 1
ATOM 633 C CA . PHE A 1 85 ? 3.184 -16.578 -18.234 1 98.69 85 PHE A CA 1
ATOM 634 C C . PHE A 1 85 ? 2.053 -15.586 -18.5 1 98.69 85 PHE A C 1
ATOM 636 O O . PHE A 1 85 ? 2.303 -14.43 -18.828 1 98.69 85 PHE A O 1
ATOM 643 N N . ASP A 1 86 ? 0.835 -16.078 -18.453 1 98.81 86 ASP A N 1
ATOM 644 C CA . ASP A 1 86 ? -0.325 -15.219 -18.656 1 98.81 86 ASP A CA 1
ATOM 645 C C . ASP A 1 86 ? -0.638 -14.398 -17.406 1 98.81 86 ASP A C 1
ATOM 647 O O . ASP A 1 86 ? -0.225 -14.758 -16.312 1 98.81 86 ASP A O 1
ATOM 651 N N . ILE A 1 87 ? -1.334 -13.281 -17.656 1 98.75 87 ILE A N 1
ATOM 652 C CA . ILE A 1 87 ? -1.614 -12.398 -16.516 1 98.75 87 ILE A CA 1
ATOM 653 C C . ILE A 1 87 ? -3.057 -11.906 -16.594 1 98.75 87 ILE A C 1
ATOM 655 O O . ILE A 1 87 ? -3.572 -11.648 -17.688 1 98.75 87 ILE A O 1
ATOM 659 N N . VAL A 1 88 ? -3.719 -11.875 -15.523 1 98.75 88 VAL A N 1
ATOM 660 C CA . VAL A 1 88 ? -4.855 -10.977 -15.328 1 98.75 88 VAL A CA 1
ATOM 661 C C . VAL A 1 88 ? -4.379 -9.672 -14.703 1 98.75 88 VAL A C 1
ATOM 663 O O . VAL A 1 88 ? -4.109 -9.602 -13.5 1 98.75 88 VAL A O 1
ATOM 666 N N . PRO A 1 89 ? -4.242 -8.641 -15.508 1 98.56 89 PRO A N 1
ATOM 667 C CA . PRO A 1 89 ? -3.686 -7.387 -15 1 98.56 89 PRO A CA 1
ATOM 668 C C . PRO A 1 89 ? -4.633 -6.66 -14.047 1 98.56 89 PRO A C 1
ATOM 670 O O . PRO A 1 89 ? -5.848 -6.852 -14.117 1 98.56 89 PRO A O 1
ATOM 673 N N . SER A 1 90 ? -4.008 -5.93 -13.188 1 97.94 90 SER A N 1
ATOM 674 C CA . SER A 1 90 ? -4.781 -4.969 -12.406 1 97.94 90 SER A CA 1
ATOM 675 C C . SER A 1 90 ? -5.148 -3.75 -13.25 1 97.94 90 SER A C 1
ATOM 677 O O . SER A 1 90 ? -4.699 -3.613 -14.383 1 97.94 90 SER A O 1
ATOM 679 N N . HIS A 1 91 ? -5.992 -3 -12.68 1 96.31 91 HIS A N 1
ATOM 680 C CA . HIS A 1 91 ? -6.484 -1.789 -13.328 1 96.31 91 HIS A CA 1
ATOM 681 C C . HIS A 1 91 ? -6.805 -0.709 -12.297 1 96.31 91 HIS A C 1
ATOM 683 O O . HIS A 1 91 ? -7.207 -1.017 -11.172 1 96.31 91 HIS A O 1
ATOM 689 N N . ILE A 1 92 ? -6.633 0.51 -12.695 1 92.31 92 ILE A N 1
ATOM 690 C CA . ILE A 1 92 ? -6.816 1.638 -11.789 1 92.31 92 ILE A CA 1
ATOM 691 C C . ILE A 1 92 ? -8.25 1.647 -11.266 1 92.31 92 ILE A C 1
ATOM 693 O O . ILE A 1 92 ? -8.5 2.041 -10.117 1 92.31 92 ILE A O 1
ATOM 697 N N . ARG A 1 93 ? -9.227 1.123 -12.016 1 91.25 93 ARG A N 1
ATOM 698 C CA . ARG A 1 93 ? -10.633 1.096 -11.617 1 91.25 93 ARG A CA 1
ATOM 699 C C . ARG A 1 93 ? -10.852 0.132 -10.461 1 91.25 93 ARG A C 1
ATOM 701 O O . ARG A 1 93 ? -11.891 0.174 -9.797 1 91.25 93 ARG A O 1
ATOM 708 N N . ASN A 1 94 ? -9.844 -0.695 -10.195 1 95.31 94 ASN A N 1
ATOM 709 C CA . ASN A 1 94 ? -9.984 -1.683 -9.125 1 95.31 94 ASN A CA 1
ATOM 710 C C . ASN A 1 94 ? -9.945 -1.029 -7.75 1 95.31 94 ASN A C 1
ATOM 712 O O . ASN A 1 94 ? -10.305 -1.655 -6.75 1 95.31 94 ASN A O 1
ATOM 716 N N . PHE A 1 95 ? -9.539 0.213 -7.699 1 91 95 PHE A N 1
ATOM 717 C CA . PHE A 1 95 ? -9.594 0.916 -6.422 1 91 95 PHE A CA 1
ATOM 718 C C . PHE A 1 95 ? -11.023 1.011 -5.914 1 91 95 PHE A C 1
ATOM 720 O O . PHE A 1 95 ? -11.266 0.978 -4.703 1 91 95 PHE A O 1
ATOM 727 N N . ARG A 1 96 ? -11.961 1.046 -6.781 1 89.44 96 ARG A N 1
ATOM 728 C CA . ARG A 1 96 ? -13.375 1.112 -6.41 1 89.44 96 ARG A CA 1
ATOM 729 C C . ARG A 1 96 ? -13.906 -0.268 -6.047 1 89.44 96 ARG A C 1
ATOM 731 O O . ARG A 1 96 ? -14.906 -0.384 -5.332 1 89.44 96 ARG A O 1
ATOM 738 N N . LEU A 1 97 ? -13.234 -1.262 -6.5 1 93.06 97 LEU A N 1
ATOM 739 C CA . LEU A 1 97 ? -13.703 -2.635 -6.34 1 93.06 97 LEU A CA 1
ATOM 740 C C . LEU A 1 97 ? -13.805 -3.008 -4.867 1 93.06 97 LEU A C 1
ATOM 742 O O . LEU A 1 97 ? -14.758 -3.67 -4.453 1 93.06 97 LEU A O 1
ATOM 746 N N . GLU A 1 98 ? -12.836 -2.576 -4.09 1 86.19 98 GLU A N 1
ATOM 747 C CA . GLU A 1 98 ? -12.82 -2.938 -2.676 1 86.19 98 GLU A CA 1
ATOM 748 C C . GLU A 1 98 ? -14.078 -2.461 -1.966 1 86.19 98 GLU A C 1
ATOM 750 O O . GLU A 1 98 ? -14.648 -3.186 -1.147 1 86.19 98 GLU A O 1
ATOM 755 N N . LYS A 1 99 ? -14.477 -1.274 -2.232 1 83.88 99 LYS A N 1
ATOM 756 C CA . LYS A 1 99 ? -15.688 -0.715 -1.631 1 83.88 99 LYS A CA 1
ATOM 757 C C . LYS A 1 99 ? -16.906 -1.563 -1.965 1 83.88 99 LYS A C 1
ATOM 759 O O . LYS A 1 99 ? -17.734 -1.833 -1.095 1 83.88 99 LYS A O 1
ATOM 764 N N . HIS A 1 100 ? -16.984 -2.049 -3.129 1 89.06 100 HIS A N 1
ATOM 765 C CA . HIS A 1 100 ? -18.141 -2.828 -3.592 1 89.06 100 HIS A CA 1
ATOM 766 C C . HIS A 1 100 ? -18.141 -4.223 -2.975 1 89.06 100 HIS A C 1
ATOM 768 O O . HIS A 1 100 ? -19.188 -4.738 -2.592 1 89.06 100 HIS A O 1
ATOM 774 N N . LEU A 1 101 ? -16.984 -4.73 -2.838 1 92.06 101 LEU A N 1
ATOM 775 C CA . LEU A 1 101 ? -16.891 -6.098 -2.34 1 92.06 101 LEU A CA 1
ATOM 776 C C . LEU A 1 101 ? -17.297 -6.172 -0.872 1 92.06 101 LEU A C 1
ATOM 778 O O . LEU A 1 101 ? -17.781 -7.203 -0.409 1 92.06 101 LEU A O 1
ATOM 782 N N . TYR A 1 102 ? -17.156 -5.062 -0.168 1 82.75 102 TYR A N 1
ATOM 783 C CA . TYR A 1 102 ? -17.562 -5.031 1.229 1 82.75 102 TYR A CA 1
ATOM 784 C C . TYR A 1 102 ? -19.094 -5.078 1.346 1 82.75 102 TYR A C 1
ATOM 786 O O . TYR A 1 102 ? -19.625 -5.648 2.297 1 82.75 102 TYR A O 1
ATOM 794 N N . SER A 1 103 ? -19.719 -4.508 0.386 1 82.06 103 SER A N 1
ATOM 795 C CA . SER A 1 103 ? -21.156 -4.309 0.507 1 82.06 103 SER A CA 1
ATOM 796 C C . SER A 1 103 ? -21.922 -5.418 -0.192 1 82.06 103 SER A C 1
ATOM 798 O O . SER A 1 103 ? -23.094 -5.648 0.108 1 82.06 103 SER A O 1
ATOM 800 N N . GLU A 1 104 ? -21.312 -6.086 -1.091 1 87.56 104 GLU A N 1
ATOM 801 C CA . GLU A 1 104 ? -22 -7.07 -1.928 1 87.56 104 GLU A CA 1
ATOM 802 C C . GLU A 1 104 ? -22.062 -8.43 -1.241 1 87.56 104 GLU A C 1
ATOM 804 O O . GLU A 1 104 ? -21.125 -8.82 -0.542 1 87.56 104 GLU A O 1
ATOM 809 N N . ALA A 1 105 ? -23.25 -9.07 -1.545 1 82.12 105 ALA A N 1
ATOM 810 C CA . ALA A 1 105 ? -23.391 -10.438 -1.051 1 82.12 105 ALA A CA 1
ATOM 811 C C . ALA A 1 105 ? -22.312 -11.352 -1.634 1 82.12 105 ALA A C 1
ATOM 813 O O . ALA A 1 105 ? -22.078 -11.344 -2.844 1 82.12 105 ALA A O 1
ATOM 814 N N . ARG A 1 106 ? -21.562 -12.055 -0.912 1 87.19 106 ARG A N 1
ATOM 815 C CA . ARG A 1 106 ? -20.516 -12.992 -1.293 1 87.19 106 ARG A CA 1
ATOM 816 C C . ARG A 1 106 ? -19.344 -12.273 -1.961 1 87.19 106 ARG A C 1
ATOM 818 O O . ARG A 1 106 ? -18.688 -12.836 -2.83 1 87.19 106 ARG A O 1
ATOM 825 N N . GLY A 1 107 ? -19.266 -10.977 -1.741 1 92.06 107 GLY A N 1
ATOM 826 C CA . GLY A 1 107 ? -18.188 -10.18 -2.326 1 92.06 107 GLY A CA 1
ATOM 827 C C . GLY A 1 107 ? -16.812 -10.773 -2.096 1 92.06 107 GLY A C 1
ATOM 828 O O . GLY A 1 107 ? -16 -10.844 -3.018 1 92.06 107 GLY A O 1
ATOM 829 N N . VAL A 1 108 ? -16.562 -11.281 -0.939 1 93.5 108 VAL A N 1
ATOM 830 C CA . VAL A 1 108 ? -15.258 -11.805 -0.554 1 93.5 108 VAL A CA 1
ATOM 831 C C . VAL A 1 108 ? -14.961 -13.078 -1.342 1 93.5 108 VAL A C 1
ATOM 833 O O . VAL A 1 108 ? -13.797 -13.398 -1.599 1 93.5 108 VAL A O 1
ATOM 836 N N . GLU A 1 109 ? -15.977 -13.781 -1.856 1 96.31 109 GLU A N 1
ATOM 837 C CA . GLU A 1 109 ? -15.812 -15.039 -2.578 1 96.31 109 GLU A CA 1
ATOM 838 C C . GLU A 1 109 ? -15.758 -14.812 -4.086 1 96.31 109 GLU A C 1
ATOM 840 O O . GLU A 1 109 ? -15.531 -15.742 -4.855 1 96.31 109 GLU A O 1
ATOM 845 N N . ALA A 1 110 ? -15.945 -13.586 -4.504 1 97.5 110 ALA A N 1
ATOM 846 C CA . ALA A 1 110 ? -16.125 -13.289 -5.922 1 97.5 110 ALA A CA 1
ATOM 847 C C . ALA A 1 110 ? -14.922 -13.773 -6.738 1 97.5 110 ALA A C 1
ATOM 849 O O . ALA A 1 110 ? -15.094 -14.406 -7.785 1 97.5 110 ALA A O 1
ATOM 850 N N . LEU A 1 111 ? -13.734 -13.484 -6.25 1 98.31 111 LEU A N 1
ATOM 851 C CA . LEU A 1 111 ? -12.547 -13.906 -6.98 1 98.31 111 LEU A CA 1
ATOM 852 C C . LEU A 1 111 ? -12.469 -15.43 -7.066 1 98.31 111 LEU A C 1
ATOM 854 O O . LEU A 1 111 ? -12.102 -15.977 -8.109 1 98.31 111 LEU A O 1
ATOM 858 N N . LYS A 1 112 ? -12.781 -16.141 -5.988 1 97.88 112 LYS A N 1
ATOM 859 C CA . LYS A 1 112 ? -12.789 -17.594 -5.98 1 97.88 112 LYS A CA 1
ATOM 860 C C . LYS A 1 112 ? -13.758 -18.141 -7.023 1 97.88 112 LYS A C 1
ATOM 862 O O . LYS A 1 112 ? -13.398 -19.016 -7.816 1 97.88 112 LYS A O 1
ATOM 867 N N . ILE A 1 113 ? -14.945 -17.578 -7.02 1 97.62 113 ILE A N 1
ATOM 868 C CA . ILE A 1 113 ? -15.977 -18.031 -7.941 1 97.62 113 ILE A CA 1
ATOM 869 C C . ILE A 1 113 ? -15.531 -17.781 -9.383 1 97.62 113 ILE A C 1
ATOM 871 O O . ILE A 1 113 ? -15.68 -18.656 -10.242 1 97.62 113 ILE A O 1
ATOM 875 N N . ALA A 1 114 ? -15.008 -16.594 -9.633 1 98.38 114 ALA A N 1
ATOM 876 C CA . ALA A 1 114 ? -14.555 -16.266 -10.984 1 98.38 114 ALA A CA 1
ATOM 877 C C . ALA A 1 114 ? -13.453 -17.219 -11.445 1 98.38 114 ALA A C 1
ATOM 879 O O . ALA A 1 114 ? -13.461 -17.688 -12.586 1 98.38 114 ALA A O 1
ATOM 880 N N . LEU A 1 115 ? -12.523 -17.5 -10.57 1 98.56 115 LEU A N 1
ATOM 881 C CA . LEU A 1 115 ? -11.422 -18.391 -10.914 1 98.56 115 LEU A CA 1
ATOM 882 C C . LEU A 1 115 ? -11.914 -19.828 -11.094 1 98.56 115 LEU A C 1
ATOM 884 O O . LEU A 1 115 ? -11.383 -20.562 -11.93 1 98.56 115 LEU A O 1
ATOM 888 N N . ASP A 1 116 ? -12.883 -20.234 -10.336 1 97.94 116 ASP A N 1
ATOM 889 C CA . ASP A 1 116 ? -13.477 -21.562 -10.484 1 97.94 116 ASP A CA 1
ATOM 890 C C . ASP A 1 116 ? -14.148 -21.703 -11.852 1 97.94 116 ASP A C 1
ATOM 892 O O . ASP A 1 116 ? -14.258 -22.812 -12.375 1 97.94 116 ASP A O 1
ATOM 896 N N . ARG A 1 117 ? -14.547 -20.625 -12.375 1 98.06 117 ARG A N 1
ATOM 897 C CA . ARG A 1 117 ? -15.328 -20.656 -13.609 1 98.06 117 ARG A CA 1
ATOM 898 C C . ARG A 1 117 ? -14.453 -20.359 -14.82 1 98.06 117 ARG A C 1
ATOM 900 O O . ARG A 1 117 ? -14.953 -20.281 -15.945 1 98.06 117 ARG A O 1
ATOM 907 N N . LEU A 1 118 ? -13.211 -20.125 -14.508 1 97.44 118 LEU A N 1
ATOM 908 C CA . LEU A 1 118 ? -12.258 -19.906 -15.594 1 97.44 118 LEU A CA 1
ATOM 909 C C . LEU A 1 118 ? -12.273 -21.094 -16.562 1 97.44 118 LEU A C 1
ATOM 911 O O . LEU A 1 118 ? -12.203 -22.25 -16.141 1 97.44 118 LEU A O 1
ATOM 915 N N . THR A 1 119 ? -12.336 -20.844 -17.875 1 97 119 THR A N 1
ATOM 916 C CA . THR A 1 119 ? -12.359 -21.906 -18.891 1 97 119 THR A CA 1
ATOM 917 C C . THR A 1 119 ? -10.945 -22.297 -19.297 1 97 119 THR A C 1
ATOM 919 O O . THR A 1 119 ? -10.672 -23.469 -19.562 1 97 119 THR A O 1
ATOM 922 N N . ALA A 1 120 ? -10.102 -21.281 -19.406 1 96.12 120 ALA A N 1
ATOM 923 C CA . ALA A 1 120 ? -8.703 -21.578 -19.703 1 96.12 120 ALA A CA 1
ATOM 924 C C . ALA A 1 120 ? -8.086 -22.453 -18.609 1 96.12 120 ALA A C 1
ATOM 926 O O . ALA A 1 120 ? -8.375 -22.266 -17.422 1 96.12 120 ALA A O 1
ATOM 927 N N . GLU A 1 121 ? -7.242 -23.312 -19 1 96.62 121 GLU A N 1
ATOM 928 C CA . GLU A 1 121 ? -6.629 -24.234 -18.047 1 96.62 121 GLU A CA 1
ATOM 929 C C . GLU A 1 121 ? -5.199 -23.812 -17.703 1 96.62 121 GLU A C 1
ATOM 931 O O . GLU A 1 121 ? -4.414 -23.5 -18.609 1 96.62 121 GLU A O 1
ATOM 936 N N . TYR A 1 122 ? -4.934 -23.797 -16.469 1 98.31 122 TYR A N 1
ATOM 937 C CA . TYR A 1 122 ? -3.602 -23.5 -15.953 1 98.31 122 TYR A CA 1
ATOM 938 C C . TYR A 1 122 ? -3.186 -24.531 -14.906 1 98.31 122 TYR A C 1
ATOM 940 O O . TYR A 1 122 ? -4.016 -25.016 -14.133 1 98.31 122 TYR A O 1
ATOM 948 N N . ASP A 1 123 ? -1.904 -24.875 -15 1 98.19 123 ASP A N 1
ATOM 949 C CA . ASP A 1 123 ? -1.377 -25.719 -13.93 1 98.19 123 ASP A CA 1
ATOM 950 C C . ASP A 1 123 ? -1.329 -24.969 -12.602 1 98.19 123 ASP A C 1
ATOM 952 O O . ASP A 1 123 ? -1.627 -25.531 -11.547 1 98.19 123 ASP A O 1
ATOM 956 N N . TYR A 1 124 ? -0.946 -23.703 -12.68 1 98.62 124 TYR A N 1
ATOM 957 C CA . TYR A 1 124 ? -0.824 -22.891 -11.477 1 98.62 124 TYR A CA 1
ATOM 958 C C . TYR A 1 124 ? -1.417 -21.5 -11.703 1 98.62 124 TYR A C 1
ATOM 960 O O . TYR A 1 124 ? -1.271 -20.922 -12.781 1 98.62 124 TYR A O 1
ATOM 968 N N . VAL A 1 125 ? -2.082 -21 -10.688 1 98.81 125 VAL A N 1
ATOM 969 C CA . VAL A 1 125 ? -2.516 -19.609 -10.602 1 98.81 125 VAL A CA 1
ATOM 970 C C . VAL A 1 125 ? -1.847 -18.922 -9.414 1 98.81 125 VAL A C 1
ATOM 972 O O . VAL A 1 125 ? -2.014 -19.359 -8.266 1 98.81 125 VAL A O 1
ATOM 975 N N . VAL A 1 126 ? -1.005 -17.938 -9.68 1 98.88 126 VAL A N 1
ATOM 976 C CA . VAL A 1 126 ? -0.327 -17.156 -8.641 1 98.88 126 VAL A CA 1
ATOM 977 C C . VAL A 1 126 ? -1.046 -15.828 -8.438 1 98.88 126 VAL A C 1
ATOM 979 O O . VAL A 1 126 ? -1.123 -15.008 -9.352 1 98.88 126 VAL A O 1
ATOM 982 N N . ILE A 1 127 ? -1.54 -15.57 -7.242 1 98.88 127 ILE A N 1
ATOM 983 C CA . ILE A 1 127 ? -2.301 -14.359 -6.961 1 98.88 127 ILE A CA 1
ATOM 984 C C . ILE A 1 127 ? -1.446 -13.391 -6.145 1 98.88 127 ILE A C 1
ATOM 986 O O . ILE A 1 127 ? -1.016 -13.719 -5.035 1 98.88 127 ILE A O 1
ATOM 990 N N . ASP A 1 128 ? -1.169 -12.234 -6.684 1 98.62 128 ASP A N 1
ATOM 991 C CA . ASP A 1 128 ? -0.497 -11.148 -5.984 1 98.62 128 ASP A CA 1
ATOM 992 C C . ASP A 1 128 ? -1.496 -10.297 -5.203 1 98.62 128 ASP A C 1
ATOM 994 O O . ASP A 1 128 ? -2.211 -9.477 -5.785 1 98.62 128 ASP A O 1
ATOM 998 N N . SER A 1 129 ? -1.419 -10.383 -3.938 1 96.94 129 SER A N 1
ATOM 999 C CA . SER A 1 129 ? -2.463 -9.828 -3.082 1 96.94 129 SER A CA 1
ATOM 1000 C C . SER A 1 129 ? -2.074 -8.453 -2.557 1 96.94 129 SER A C 1
ATOM 1002 O O . SER A 1 129 ? -0.888 -8.141 -2.436 1 96.94 129 SER A O 1
ATOM 1004 N N . PRO A 1 130 ? -3.057 -7.605 -2.234 1 95.06 130 PRO A N 1
ATOM 1005 C CA . PRO A 1 130 ? -2.766 -6.301 -1.639 1 95.06 130 PRO A CA 1
ATOM 1006 C C . PRO A 1 130 ? -2.27 -6.406 -0.198 1 95.06 130 PRO A C 1
ATOM 1008 O O . PRO A 1 130 ? -2.486 -7.426 0.46 1 95.06 130 PRO A O 1
ATOM 1011 N N . PRO A 1 131 ? -1.64 -5.332 0.303 1 91.38 131 PRO A N 1
ATOM 1012 C CA . PRO A 1 131 ? -1.056 -5.359 1.646 1 91.38 131 PRO A CA 1
ATOM 1013 C C . PRO A 1 131 ? -2.041 -4.918 2.727 1 91.38 131 PRO A C 1
ATOM 1015 O O . PRO A 1 131 ? -1.72 -4.055 3.547 1 91.38 131 PRO A O 1
ATOM 1018 N N . ASN A 1 132 ? -3.199 -5.438 2.752 1 90 132 ASN A N 1
ATOM 1019 C CA . ASN A 1 132 ? -4.203 -5.09 3.75 1 90 132 ASN A CA 1
ATOM 1020 C C . ASN A 1 132 ? -5.074 -6.289 4.109 1 90 132 ASN A C 1
ATOM 1022 O O . ASN A 1 132 ? -4.73 -7.43 3.797 1 90 132 ASN A O 1
ATOM 1026 N N . LEU A 1 133 ? -6.066 -6.035 4.914 1 89.69 133 LEU A N 1
ATOM 1027 C CA . LEU A 1 133 ? -6.992 -7.09 5.316 1 89.69 133 LEU A CA 1
ATOM 1028 C C . LEU A 1 133 ? -8.375 -6.855 4.723 1 89.69 133 LEU A C 1
ATOM 1030 O O . LEU A 1 133 ? -9.391 -7.078 5.387 1 89.69 133 LEU A O 1
ATOM 1034 N N . GLY A 1 134 ? -8.352 -6.375 3.529 1 90.38 134 GLY A N 1
ATOM 1035 C CA . GLY A 1 134 ? -9.617 -6.062 2.881 1 90.38 134 GLY A CA 1
ATOM 1036 C C . GLY A 1 134 ? -10.18 -7.223 2.084 1 90.38 134 GLY A C 1
ATOM 1037 O O . GLY A 1 134 ? -9.633 -8.328 2.109 1 90.38 134 GLY A O 1
ATOM 1038 N N . PRO A 1 135 ? -11.242 -6.984 1.423 1 92.56 135 PRO A N 1
ATOM 1039 C CA . PRO A 1 135 ? -11.953 -8.07 0.744 1 92.56 135 PRO A CA 1
ATOM 1040 C C . PRO A 1 135 ? -11.156 -8.656 -0.418 1 92.56 135 PRO A C 1
ATOM 1042 O O . PRO A 1 135 ? -11.289 -9.844 -0.725 1 92.56 135 PRO A O 1
ATOM 1045 N N . LEU A 1 136 ? -10.383 -7.867 -1.026 1 95.19 136 LEU A N 1
ATOM 1046 C CA . LEU A 1 136 ? -9.578 -8.406 -2.121 1 95.19 136 LEU A CA 1
ATOM 1047 C C . LEU A 1 136 ? -8.492 -9.344 -1.593 1 95.19 136 LEU A C 1
ATOM 1049 O O . LEU A 1 136 ? -8.242 -10.398 -2.172 1 95.19 136 LEU A O 1
ATOM 1053 N N . ALA A 1 137 ? -7.855 -8.906 -0.487 1 95.31 137 ALA A N 1
ATOM 1054 C CA . ALA A 1 137 ? -6.855 -9.766 0.142 1 95.31 137 ALA A CA 1
ATOM 1055 C C . ALA A 1 137 ? -7.492 -11.047 0.683 1 95.31 137 ALA A C 1
ATOM 1057 O O . ALA A 1 137 ? -6.965 -12.141 0.48 1 95.31 137 ALA A O 1
ATOM 1058 N N . ASP A 1 138 ? -8.625 -10.898 1.32 1 95.31 138 ASP A N 1
ATOM 1059 C CA . ASP A 1 138 ? -9.359 -12.055 1.824 1 95.31 138 ASP A CA 1
ATOM 1060 C C . ASP A 1 138 ? -9.789 -12.977 0.683 1 95.31 138 ASP A C 1
ATOM 1062 O O . ASP A 1 138 ? -9.688 -14.195 0.793 1 95.31 138 ASP A O 1
ATOM 1066 N N . GLY A 1 139 ? -10.312 -12.359 -0.335 1 96.94 139 GLY A N 1
ATOM 1067 C CA . GLY A 1 139 ? -10.75 -13.117 -1.496 1 96.94 139 GLY A CA 1
ATOM 1068 C C . GLY A 1 139 ? -9.633 -13.906 -2.146 1 96.94 139 GLY A C 1
ATOM 1069 O O . GLY A 1 139 ? -9.852 -15.016 -2.645 1 96.94 139 GLY A O 1
ATOM 1070 N N . ALA A 1 140 ? -8.461 -13.312 -2.143 1 98 140 ALA A N 1
ATOM 1071 C CA . ALA A 1 140 ? -7.301 -14.008 -2.703 1 98 140 ALA A CA 1
ATOM 1072 C C . ALA A 1 140 ? -6.953 -15.242 -1.88 1 98 140 ALA A C 1
ATOM 1074 O O . ALA A 1 140 ? -6.652 -16.297 -2.436 1 98 140 ALA A O 1
ATOM 1075 N N . LEU A 1 141 ? -6.996 -15.086 -0.564 1 97.62 141 LEU A N 1
ATOM 1076 C CA . LEU A 1 141 ? -6.746 -16.219 0.331 1 97.62 141 LEU A CA 1
ATOM 1077 C C . LEU A 1 141 ? -7.762 -17.328 0.104 1 97.62 141 LEU A C 1
ATOM 1079 O O . LEU A 1 141 ? -7.395 -18.5 -0.001 1 97.62 141 LEU A O 1
ATOM 1083 N N . LEU A 1 142 ? -9 -16.969 -0.031 1 97.44 142 LEU A N 1
ATOM 1084 C CA . LEU A 1 142 ? -10.07 -17.938 -0.23 1 97.44 142 LEU A CA 1
ATOM 1085 C C . LEU A 1 142 ? -9.953 -18.609 -1.589 1 97.44 142 LEU A C 1
ATOM 1087 O O . LEU A 1 142 ? -10.203 -19.812 -1.714 1 97.44 142 LEU A O 1
ATOM 1091 N N . ALA A 1 143 ? -9.602 -17.812 -2.535 1 97.94 143 ALA A N 1
ATOM 1092 C CA . ALA A 1 143 ? -9.516 -18.312 -3.902 1 97.94 143 ALA A CA 1
ATOM 1093 C C . ALA A 1 143 ? -8.359 -19.312 -4.051 1 97.94 143 ALA A C 1
ATOM 1095 O O . ALA A 1 143 ? -8.461 -20.266 -4.809 1 97.94 143 ALA A O 1
ATOM 1096 N N . ALA A 1 144 ? -7.301 -19.062 -3.367 1 97.88 144 ALA A N 1
ATOM 1097 C CA . ALA A 1 144 ? -6.102 -19.875 -3.547 1 97.88 144 ALA A CA 1
ATOM 1098 C C . ALA A 1 144 ? -6.102 -21.062 -2.604 1 97.88 144 ALA A C 1
ATOM 1100 O O . ALA A 1 144 ? -5.672 -22.156 -2.98 1 97.88 144 ALA A O 1
ATOM 1101 N N . GLU A 1 145 ? -6.527 -20.828 -1.384 1 96.94 145 GLU A N 1
ATOM 1102 C CA . GLU A 1 145 ? -6.523 -21.797 -0.294 1 96.94 145 GLU A CA 1
ATOM 1103 C C . GLU A 1 145 ? -5.109 -22.266 0.026 1 96.94 145 GLU A C 1
ATOM 1105 O O . GLU A 1 145 ? -4.922 -23.234 0.762 1 96.94 145 GLU A O 1
ATOM 1110 N N . ASN A 1 146 ? -4.117 -21.781 -0.604 1 97.56 146 ASN A N 1
ATOM 1111 C CA . ASN A 1 146 ? -2.688 -21.922 -0.349 1 97.56 146 ASN A CA 1
ATOM 1112 C C . ASN A 1 146 ? -2 -20.562 -0.261 1 97.56 146 ASN A C 1
ATOM 1114 O O . ASN A 1 146 ? -2.174 -19.719 -1.14 1 97.56 146 ASN A O 1
ATOM 1118 N N . VAL A 1 147 ? -1.255 -20.391 0.807 1 97.62 147 VAL A N 1
ATOM 1119 C CA . VAL A 1 147 ? -0.653 -19.078 0.958 1 97.62 147 VAL A CA 1
ATOM 1120 C C . VAL A 1 147 ? 0.86 -19.203 1.112 1 97.62 147 VAL A C 1
ATOM 1122 O O . VAL A 1 147 ? 1.341 -20.094 1.823 1 97.62 147 VAL A O 1
ATOM 1125 N N . LEU A 1 148 ? 1.551 -18.531 0.285 1 97.75 148 LEU A N 1
ATOM 1126 C CA . LEU A 1 148 ? 2.975 -18.234 0.421 1 97.75 148 LEU A CA 1
ATOM 1127 C C . LEU A 1 148 ? 3.193 -16.812 0.93 1 97.75 148 LEU A C 1
ATOM 1129 O O . LEU A 1 148 ? 2.697 -15.859 0.336 1 97.75 148 LEU A O 1
ATOM 1133 N N . PHE A 1 149 ? 3.859 -16.688 2.043 1 95.81 149 PHE A N 1
ATOM 1134 C CA . PHE A 1 149 ? 3.953 -15.328 2.555 1 95.81 149 PHE A CA 1
ATOM 1135 C C . PHE A 1 149 ? 5.395 -14.836 2.535 1 95.81 149 PHE A C 1
ATOM 1137 O O . PHE A 1 149 ? 6.277 -15.469 3.127 1 95.81 149 PHE A O 1
ATOM 1144 N N . PRO A 1 150 ? 5.613 -13.734 1.833 1 96.75 150 PRO A N 1
ATOM 1145 C CA . PRO A 1 150 ? 6.91 -13.055 1.843 1 96.75 150 PRO A CA 1
ATOM 1146 C C . PRO A 1 150 ? 7.074 -12.109 3.035 1 96.75 150 PRO A C 1
ATOM 1148 O O . PRO A 1 150 ? 6.09 -11.555 3.525 1 96.75 150 PRO A O 1
ATOM 1151 N N . SER A 1 151 ? 8.305 -11.984 3.475 1 93.94 151 SER A N 1
ATOM 1152 C CA . SER A 1 151 ? 8.648 -11.078 4.566 1 93.94 151 SER A CA 1
ATOM 1153 C C . SER A 1 151 ? 10.094 -10.602 4.461 1 93.94 151 SER A C 1
ATOM 1155 O O . SER A 1 151 ? 10.906 -11.227 3.775 1 93.94 151 SER A O 1
ATOM 1157 N N . ASN A 1 152 ? 10.273 -9.453 5.008 1 91.75 152 ASN A N 1
ATOM 1158 C CA . ASN A 1 152 ? 11.656 -9.086 5.293 1 91.75 152 ASN A CA 1
ATOM 1159 C C . ASN A 1 152 ? 12.117 -9.633 6.645 1 91.75 152 ASN A C 1
ATOM 1161 O O . ASN A 1 152 ? 11.289 -9.953 7.5 1 91.75 152 ASN A O 1
ATOM 1165 N N . ALA A 1 153 ? 13.391 -9.758 6.758 1 87.88 153 ALA A N 1
ATOM 1166 C CA . ALA A 1 153 ? 13.945 -10.25 8.016 1 87.88 153 ALA A CA 1
ATOM 1167 C C . ALA A 1 153 ? 14.133 -9.109 9.016 1 87.88 153 ALA A C 1
ATOM 1169 O O . ALA A 1 153 ? 15.258 -8.773 9.375 1 87.88 153 ALA A O 1
ATOM 1170 N N . ASN A 1 154 ? 13.008 -8.594 9.484 1 86.31 154 ASN A N 1
ATOM 1171 C CA . ASN A 1 154 ? 13.062 -7.52 10.469 1 86.31 154 ASN A CA 1
ATOM 1172 C C . ASN A 1 154 ? 12.109 -7.785 11.633 1 86.31 154 ASN A C 1
ATOM 1174 O O . ASN A 1 154 ? 11.422 -8.812 11.656 1 86.31 154 ASN A O 1
ATOM 1178 N N . THR A 1 155 ? 12.031 -6.93 12.539 1 83.12 155 THR A N 1
ATOM 1179 C CA . THR A 1 155 ? 11.359 -7.184 13.812 1 83.12 155 THR A CA 1
ATOM 1180 C C . THR A 1 155 ? 9.844 -7.102 13.641 1 83.12 155 THR A C 1
ATOM 1182 O O . THR A 1 155 ? 9.094 -7.586 14.492 1 83.12 155 THR A O 1
ATOM 1185 N N . ILE A 1 156 ? 9.367 -6.539 12.602 1 87.19 156 ILE A N 1
ATOM 1186 C CA . ILE A 1 156 ? 7.934 -6.375 12.375 1 87.19 156 ILE A CA 1
ATOM 1187 C C . ILE A 1 156 ? 7.363 -7.645 11.75 1 87.19 156 ILE A C 1
ATOM 1189 O O . ILE A 1 156 ? 6.156 -7.898 11.836 1 87.19 156 ILE A O 1
ATOM 1193 N N . ALA A 1 157 ? 8.203 -8.453 11.227 1 88.12 157 ALA A N 1
ATOM 1194 C CA . ALA A 1 157 ? 7.82 -9.641 10.477 1 88.12 157 ALA A CA 1
ATOM 1195 C C . ALA A 1 157 ? 6.957 -10.57 11.32 1 88.12 157 ALA A C 1
ATOM 1197 O O . ALA A 1 157 ? 5.953 -11.109 10.844 1 88.12 157 ALA A O 1
ATOM 1198 N N . LYS A 1 158 ? 7.324 -10.75 12.57 1 88.94 158 LYS A N 1
ATOM 1199 C CA . LYS A 1 158 ? 6.594 -11.664 13.445 1 88.94 158 LYS A CA 1
ATOM 1200 C C . LYS A 1 158 ? 5.16 -11.18 13.664 1 88.94 158 LYS A C 1
ATOM 1202 O O . LYS A 1 158 ? 4.215 -11.969 13.562 1 88.94 158 LYS A O 1
ATOM 1207 N N . ASP A 1 159 ? 5.008 -9.953 13.984 1 89.69 159 ASP A N 1
ATOM 1208 C CA . ASP A 1 159 ? 3.693 -9.375 14.242 1 89.69 159 ASP A CA 1
ATOM 1209 C C . ASP A 1 159 ? 2.812 -9.438 13 1 89.69 159 ASP A C 1
ATOM 1211 O O . ASP A 1 159 ? 1.626 -9.758 13.086 1 89.69 159 ASP A O 1
ATOM 1215 N N . SER A 1 160 ? 3.383 -9.125 11.891 1 89.88 160 SER A N 1
ATOM 1216 C CA . SER A 1 160 ? 2.641 -9.164 10.633 1 89.88 160 SER A CA 1
ATOM 1217 C C . SER A 1 160 ? 2.133 -10.57 10.336 1 89.88 160 SER A C 1
ATOM 1219 O O . SER A 1 160 ? 1.002 -10.742 9.875 1 89.88 160 SER A O 1
ATOM 1221 N N . LEU A 1 161 ? 2.947 -11.539 10.594 1 90.5 161 LEU A N 1
ATOM 1222 C CA . LEU A 1 161 ? 2.578 -12.93 10.352 1 90.5 161 LEU A CA 1
ATOM 1223 C C . LEU A 1 161 ? 1.453 -13.367 11.281 1 90.5 161 LEU A C 1
ATOM 1225 O O . LEU A 1 161 ? 0.559 -14.109 10.883 1 90.5 161 LEU A O 1
ATOM 1229 N N . GLU A 1 162 ? 1.586 -12.922 12.492 1 90.75 162 GLU A N 1
ATOM 1230 C CA . GLU A 1 162 ? 0.534 -13.25 13.453 1 90.75 162 GLU A CA 1
ATOM 1231 C C . GLU A 1 162 ? -0.816 -12.703 12.992 1 90.75 162 GLU A C 1
ATOM 1233 O O . GLU A 1 162 ? -1.836 -13.391 13.102 1 90.75 162 GLU A O 1
ATOM 1238 N N . ILE A 1 163 ? -0.804 -11.523 12.5 1 90.5 163 ILE A N 1
ATOM 1239 C CA . ILE A 1 163 ? -2.033 -10.914 12.016 1 90.5 163 ILE A CA 1
ATOM 1240 C C . ILE A 1 163 ? -2.574 -11.711 10.828 1 90.5 163 ILE A C 1
ATOM 1242 O O . ILE A 1 163 ? -3.779 -11.953 10.734 1 90.5 163 ILE A O 1
ATOM 1246 N N . LEU A 1 164 ? -1.712 -12.07 9.961 1 91.88 164 LEU A N 1
ATOM 1247 C CA . LEU A 1 164 ? -2.131 -12.867 8.812 1 91.88 164 LEU A CA 1
ATOM 1248 C C . LEU A 1 164 ? -2.758 -14.18 9.258 1 91.88 164 LEU A C 1
ATOM 1250 O O . LEU A 1 164 ? -3.811 -14.578 8.75 1 91.88 164 LEU A O 1
ATOM 1254 N N . PHE A 1 165 ? -2.158 -14.875 10.195 1 93.44 165 PHE A N 1
ATOM 1255 C CA . PHE A 1 165 ? -2.67 -16.156 10.664 1 93.44 165 PHE A CA 1
ATOM 1256 C C . PHE A 1 165 ? -4.02 -15.977 11.352 1 93.44 165 PHE A C 1
ATOM 1258 O O . PHE A 1 165 ? -4.918 -16.812 11.188 1 93.44 165 PHE A O 1
ATOM 1265 N N . ASP A 1 166 ? -4.117 -14.914 12.094 1 93.81 166 ASP A N 1
ATOM 1266 C CA . ASP A 1 166 ? -5.406 -14.617 12.719 1 93.81 166 ASP A CA 1
ATOM 1267 C C . ASP A 1 166 ? -6.492 -14.43 11.664 1 93.81 166 ASP A C 1
ATOM 1269 O O . ASP A 1 166 ? -7.633 -14.859 11.852 1 93.81 166 ASP A O 1
ATOM 1273 N N . GLU A 1 167 ? -6.102 -13.742 10.625 1 92.62 167 GLU A N 1
ATOM 1274 C CA . GLU A 1 167 ? -7.062 -13.516 9.547 1 92.62 167 GLU A CA 1
ATOM 1275 C C . GLU A 1 167 ? -7.449 -14.82 8.867 1 92.62 167 GLU A C 1
ATOM 1277 O O . GLU A 1 167 ? -8.617 -15.031 8.523 1 92.62 167 GLU A O 1
ATOM 1282 N N . ILE A 1 168 ? -6.5 -15.695 8.656 1 95.62 168 ILE A N 1
ATOM 1283 C CA . ILE A 1 168 ? -6.762 -17 8.055 1 95.62 168 ILE A CA 1
ATOM 1284 C C . ILE A 1 168 ? -7.723 -17.797 8.938 1 95.62 168 ILE A C 1
ATOM 1286 O O . ILE A 1 168 ? -8.695 -18.359 8.445 1 95.62 168 ILE A O 1
ATOM 1290 N N . ASP A 1 169 ? -7.457 -17.734 10.227 1 96 169 ASP A N 1
ATOM 1291 C CA . ASP A 1 169 ? -8.344 -18.438 11.164 1 96 169 ASP A CA 1
ATOM 1292 C C . ASP A 1 169 ? -9.766 -17.891 11.078 1 96 169 ASP A C 1
ATOM 1294 O O . ASP A 1 169 ? -10.727 -18.656 11.078 1 96 169 ASP A O 1
ATOM 1298 N N . THR A 1 170 ? -9.852 -16.656 10.977 1 93.62 170 THR A N 1
ATOM 1299 C CA . THR A 1 170 ? -11.156 -16 10.875 1 93.62 170 THR A CA 1
ATOM 1300 C C . THR A 1 170 ? -11.883 -16.438 9.609 1 93.62 170 THR A C 1
ATOM 1302 O O . THR A 1 170 ? -13.086 -16.719 9.641 1 93.62 170 THR A O 1
ATOM 1305 N N . LEU A 1 171 ? -11.172 -16.469 8.523 1 94.44 171 LEU A N 1
ATOM 1306 C CA . LEU A 1 171 ? -11.758 -16.891 7.254 1 94.44 171 LEU A CA 1
ATOM 1307 C C . LEU A 1 171 ? -12.203 -18.344 7.305 1 94.44 171 LEU A C 1
ATOM 1309 O O . LEU A 1 171 ? -13.297 -18.672 6.836 1 94.44 171 LEU A O 1
ATOM 1313 N N . GLU A 1 172 ? -11.383 -19.172 7.918 1 96.62 172 GLU A N 1
ATOM 1314 C CA . GLU A 1 172 ? -11.703 -20.594 8 1 96.62 172 GLU A CA 1
ATOM 1315 C C . GLU A 1 172 ? -12.906 -20.828 8.914 1 96.62 172 GLU A C 1
ATOM 1317 O O . GLU A 1 172 ? -13.688 -21.75 8.688 1 96.62 172 GLU A O 1
ATOM 1322 N N . ASP A 1 173 ? -13.094 -20.016 9.906 1 95.5 173 ASP A N 1
ATOM 1323 C CA . ASP A 1 173 ? -14.25 -20.109 10.789 1 95.5 173 ASP A CA 1
ATOM 1324 C C . ASP A 1 173 ? -15.531 -19.688 10.062 1 95.5 173 ASP A C 1
ATOM 1326 O O . ASP A 1 173 ? -16.609 -20.219 10.336 1 95.5 173 ASP A O 1
ATOM 1330 N N . LYS A 1 174 ? -15.391 -18.766 9.242 1 92.81 174 LYS A N 1
ATOM 1331 C CA . LYS A 1 174 ? -16.531 -18.188 8.555 1 92.81 174 LYS A CA 1
ATOM 1332 C C . LYS A 1 174 ? -16.969 -19.062 7.383 1 92.81 174 LYS A C 1
ATOM 1334 O O . LYS A 1 174 ? -18.156 -19.125 7.055 1 92.81 174 LYS A O 1
ATOM 1339 N N . PHE A 1 175 ? -15.969 -19.625 6.785 1 93.44 175 PHE A N 1
ATOM 1340 C CA . PHE A 1 175 ? -16.234 -20.469 5.621 1 93.44 175 PHE A CA 1
ATOM 1341 C C . PHE A 1 175 ? -15.906 -21.922 5.91 1 93.44 175 PHE A C 1
ATOM 1343 O O . PHE A 1 175 ? -14.742 -22.328 5.812 1 93.44 175 PHE A O 1
ATOM 1350 N N . ASP A 1 176 ? -16.859 -22.75 6.094 1 90.56 176 ASP A N 1
ATOM 1351 C CA . ASP A 1 176 ? -16.719 -24.109 6.59 1 90.56 176 ASP A CA 1
ATOM 1352 C C . ASP A 1 176 ? -16 -25 5.566 1 90.56 176 ASP A C 1
ATOM 1354 O O . ASP A 1 176 ? -15.352 -25.969 5.93 1 90.56 176 ASP A O 1
ATOM 1358 N N . ASP A 1 177 ? -16.047 -24.625 4.398 1 91.38 177 ASP A N 1
ATOM 1359 C CA . ASP A 1 177 ? -15.523 -25.516 3.363 1 91.38 177 ASP A CA 1
ATOM 1360 C C . ASP A 1 177 ? -14.148 -25.047 2.895 1 91.38 177 ASP A C 1
ATOM 1362 O O . ASP A 1 177 ? -13.625 -25.547 1.896 1 91.38 177 ASP A O 1
ATOM 1366 N N . VAL A 1 178 ? -13.57 -24.156 3.725 1 92.62 178 VAL A N 1
ATOM 1367 C CA . VAL A 1 178 ? -12.297 -23.594 3.285 1 92.62 178 VAL A CA 1
ATOM 1368 C C . VAL A 1 178 ? -11.211 -23.922 4.305 1 92.62 178 VAL A C 1
ATOM 1370 O O . VAL A 1 178 ? -11.422 -23.797 5.512 1 92.62 178 VAL A O 1
ATOM 1373 N N . GLN A 1 179 ? -10.156 -24.422 3.852 1 94.69 179 GLN A N 1
ATOM 1374 C CA . GLN A 1 179 ? -8.922 -24.625 4.613 1 94.69 179 GLN A CA 1
ATOM 1375 C C . GLN A 1 179 ? -7.727 -24.016 3.885 1 94.69 179 GLN A C 1
ATOM 1377 O O . GLN A 1 179 ? -7.406 -24.422 2.766 1 94.69 179 GLN A O 1
ATOM 1382 N N . ILE A 1 180 ? -7.102 -23.125 4.531 1 96.12 180 ILE A N 1
ATOM 1383 C CA . ILE A 1 180 ? -5.988 -22.422 3.906 1 96.12 180 ILE A CA 1
ATOM 1384 C C . ILE A 1 180 ? -4.664 -22.984 4.418 1 96.12 180 ILE A C 1
ATOM 1386 O O . ILE A 1 180 ? -4.387 -22.953 5.617 1 96.12 180 ILE A O 1
ATOM 1390 N N . SER A 1 181 ? -3.898 -23.469 3.541 1 94.88 181 SER A N 1
ATOM 1391 C CA . SER A 1 181 ? -2.619 -24.078 3.883 1 94.88 181 SER A CA 1
ATOM 1392 C C . SER A 1 181 ? -1.466 -23.109 3.674 1 94.88 181 SER A C 1
ATOM 1394 O O . SER A 1 181 ? -1.465 -22.344 2.713 1 94.88 181 SER A O 1
ATOM 1396 N N . THR A 1 182 ? -0.555 -23.203 4.574 1 93.25 182 THR A N 1
ATOM 1397 C CA . THR A 1 182 ? 0.677 -22.438 4.414 1 93.25 182 THR A C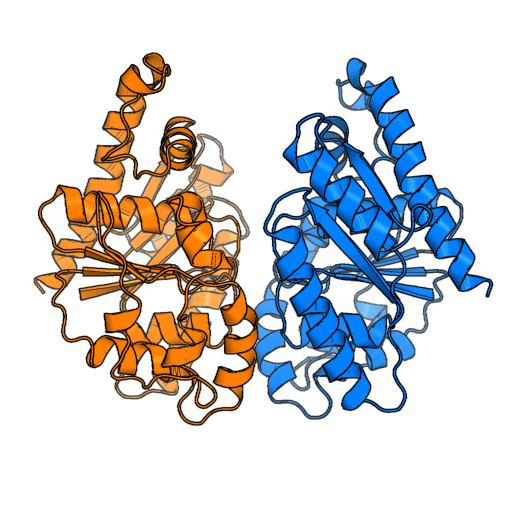A 1
ATOM 1398 C C . THR A 1 182 ? 1.679 -23.203 3.555 1 93.25 182 THR A C 1
ATOM 1400 O O . THR A 1 182 ? 2.059 -24.328 3.891 1 93.25 182 THR A O 1
ATOM 1403 N N . VAL A 1 183 ? 2.078 -22.578 2.504 1 95.62 183 VAL A N 1
ATOM 1404 C CA . VAL A 1 183 ? 2.961 -23.234 1.541 1 95.62 183 VAL A CA 1
ATOM 1405 C C . VAL A 1 183 ? 4.418 -23.016 1.95 1 95.62 183 VAL A C 1
ATOM 1407 O O . VAL A 1 183 ? 5.211 -23.969 1.961 1 95.62 183 VAL A O 1
ATOM 1410 N N . ALA A 1 184 ? 4.766 -21.797 2.188 1 96.62 184 ALA A N 1
ATOM 1411 C CA . ALA A 1 184 ? 6.152 -21.438 2.492 1 96.62 184 ALA A CA 1
ATOM 1412 C C . ALA A 1 184 ? 6.262 -20 2.973 1 96.62 184 ALA A C 1
ATOM 1414 O O . ALA A 1 184 ? 5.363 -19.188 2.73 1 96.62 184 ALA A O 1
ATOM 1415 N N . ALA A 1 185 ? 7.324 -19.766 3.676 1 96.62 185 ALA A N 1
ATOM 1416 C CA . ALA A 1 185 ? 7.766 -18.406 3.973 1 96.62 185 ALA A CA 1
ATOM 1417 C C . ALA A 1 185 ? 8.984 -18.031 3.133 1 96.62 185 ALA A C 1
ATOM 1419 O O . ALA A 1 185 ? 9.898 -18.844 2.965 1 96.62 185 ALA A O 1
ATOM 1420 N N . VAL A 1 186 ? 8.883 -16.859 2.58 1 97.5 186 VAL A N 1
ATOM 1421 C CA . VAL A 1 186 ? 10.008 -16.359 1.791 1 97.5 186 VAL A CA 1
ATOM 1422 C C . VAL A 1 186 ? 10.602 -15.125 2.467 1 97.5 186 VAL A C 1
ATOM 1424 O O . VAL A 1 186 ? 10 -14.055 2.449 1 97.5 186 VAL A O 1
ATOM 1427 N N . LEU A 1 187 ? 11.82 -15.25 3 1 96.62 187 LEU A N 1
ATOM 1428 C CA . LEU A 1 187 ? 12.523 -14.125 3.605 1 96.62 187 LEU A CA 1
ATOM 1429 C C . LEU A 1 187 ? 13.328 -13.359 2.559 1 96.62 187 LEU A C 1
ATOM 1431 O O . LEU A 1 187 ? 14.359 -13.844 2.096 1 96.62 187 LEU A O 1
ATOM 1435 N N . ASN A 1 188 ? 12.836 -12.188 2.299 1 96.19 188 ASN A N 1
ATOM 1436 C CA . ASN A 1 188 ? 13.477 -11.359 1.281 1 96.19 188 ASN A CA 1
ATOM 1437 C C . ASN A 1 188 ? 14.539 -10.445 1.888 1 96.19 188 ASN A C 1
ATOM 1439 O O . ASN A 1 188 ? 14.5 -10.156 3.086 1 96.19 188 ASN A O 1
ATOM 1443 N N . GLU A 1 189 ? 15.469 -10.023 1.04 1 93.25 189 GLU A N 1
ATOM 1444 C CA . GLU A 1 189 ? 16.531 -9.078 1.362 1 93.25 189 GLU A CA 1
ATOM 1445 C C . GLU A 1 189 ? 17.281 -9.492 2.625 1 93.25 189 GLU A C 1
ATOM 1447 O O . GLU A 1 189 ? 17.484 -8.672 3.523 1 93.25 189 GLU A O 1
ATOM 1452 N N . VAL A 1 190 ? 17.578 -10.719 2.729 1 92.5 190 VAL A N 1
ATOM 1453 C CA . VAL A 1 190 ? 18.266 -11.234 3.904 1 92.5 190 VAL A CA 1
ATOM 1454 C C . VAL A 1 190 ? 19.734 -10.82 3.871 1 92.5 190 VAL A C 1
ATOM 1456 O O . VAL A 1 190 ? 20.438 -11.086 2.896 1 92.5 190 VAL A O 1
ATOM 1459 N N . GLY A 1 191 ? 20.094 -10.156 4.973 1 88.38 191 GLY A N 1
ATOM 1460 C CA . GLY A 1 191 ? 21.5 -9.766 5.117 1 88.38 191 GLY A CA 1
ATOM 1461 C C . GLY A 1 191 ? 22.281 -10.695 6.016 1 88.38 191 GLY A C 1
ATOM 1462 O O . GLY A 1 191 ? 21.844 -11.812 6.305 1 88.38 191 GLY A O 1
ATOM 1463 N N . GLN A 1 192 ? 23.484 -10.297 6.309 1 86.56 192 GLN A N 1
ATOM 1464 C CA . GLN A 1 192 ? 24.344 -11.078 7.191 1 86.56 192 GLN A CA 1
ATOM 1465 C C . GLN A 1 192 ? 24.438 -10.438 8.578 1 86.56 192 GLN A C 1
ATOM 1467 O O . GLN A 1 192 ? 25.406 -10.68 9.312 1 86.56 192 GLN A O 1
ATOM 1472 N N . ASP A 1 193 ? 23.453 -9.75 8.984 1 89.44 193 ASP A N 1
ATOM 1473 C CA . ASP A 1 193 ? 23.453 -9.047 10.266 1 89.44 193 ASP A CA 1
ATOM 1474 C C . ASP A 1 193 ? 22.719 -9.852 11.328 1 89.44 193 ASP A C 1
ATOM 1476 O O . ASP A 1 193 ? 22.125 -10.898 11.039 1 89.44 193 ASP A O 1
ATOM 1480 N N . GLY A 1 194 ? 22.828 -9.438 12.531 1 88.94 194 GLY A N 1
ATOM 1481 C CA . GLY A 1 194 ? 22.25 -10.141 13.672 1 88.94 194 GLY A CA 1
ATOM 1482 C C . GLY A 1 194 ? 20.734 -10.266 13.594 1 88.94 194 GLY A C 1
ATOM 1483 O O . GLY A 1 194 ? 20.188 -11.32 13.898 1 88.94 194 GLY A O 1
ATOM 1484 N N . VAL A 1 195 ? 20.109 -9.258 13.242 1 86.81 195 VAL A N 1
ATOM 1485 C CA . VAL A 1 195 ? 18.656 -9.25 13.172 1 86.81 195 VAL A CA 1
ATOM 1486 C C . VAL A 1 195 ? 18.188 -10.273 12.141 1 86.81 195 VAL A C 1
ATOM 1488 O O . VAL A 1 195 ? 17.25 -11.039 12.398 1 86.81 195 VAL A O 1
ATOM 1491 N N . SER A 1 196 ? 18.766 -10.25 10.945 1 90 196 SER A N 1
ATOM 1492 C CA . SER A 1 196 ? 18.422 -11.227 9.906 1 90 196 SER A CA 1
ATOM 1493 C C . SER A 1 196 ? 18.609 -12.656 10.414 1 90 196 SER A C 1
ATOM 1495 O O . SER A 1 196 ? 17.766 -13.516 10.141 1 90 196 SER A O 1
ATOM 1497 N N . ASN A 1 197 ? 19.656 -12.867 11.109 1 92.25 197 ASN A N 1
ATOM 1498 C CA . ASN A 1 197 ? 19.922 -14.195 11.641 1 92.25 197 ASN A CA 1
ATOM 1499 C C . ASN A 1 197 ? 18.859 -14.609 12.664 1 92.25 197 ASN A C 1
ATOM 1501 O O . ASN A 1 197 ? 18.406 -15.758 12.672 1 92.25 197 ASN A O 1
ATOM 1505 N N . GLU A 1 198 ? 18.562 -13.758 13.516 1 92.12 198 GLU A N 1
ATOM 1506 C CA . GLU A 1 198 ? 17.531 -14.016 14.508 1 92.12 198 GLU A CA 1
ATOM 1507 C C . GLU A 1 198 ? 16.188 -14.344 13.844 1 92.12 198 GLU A C 1
ATOM 1509 O O . GLU A 1 198 ? 15.492 -15.258 14.273 1 92.12 198 GLU A O 1
ATOM 1514 N N . MET A 1 199 ? 15.836 -13.562 12.875 1 90.94 199 MET A N 1
ATOM 1515 C CA . MET A 1 199 ? 14.57 -13.758 12.18 1 90.94 199 MET A CA 1
ATOM 1516 C C . MET A 1 199 ? 14.57 -15.086 11.422 1 90.94 199 MET A C 1
ATOM 1518 O O . MET A 1 199 ? 13.57 -15.812 11.445 1 90.94 199 MET A O 1
ATOM 1522 N N . ARG A 1 200 ? 15.664 -15.359 10.773 1 92.5 200 ARG A N 1
ATOM 1523 C CA . ARG A 1 200 ? 15.797 -16.656 10.109 1 92.5 200 ARG A CA 1
ATOM 1524 C C . ARG A 1 200 ? 15.547 -17.797 11.094 1 92.5 200 ARG A C 1
ATOM 1526 O O . ARG A 1 200 ? 14.789 -18.719 10.797 1 92.5 200 ARG A O 1
ATOM 1533 N N . THR A 1 201 ? 16.203 -17.734 12.18 1 94.5 201 THR A N 1
ATOM 1534 C CA . THR A 1 201 ? 16.062 -18.766 13.203 1 94.5 201 THR A CA 1
ATOM 1535 C C . THR A 1 201 ? 14.617 -18.891 13.656 1 94.5 201 THR A C 1
ATOM 1537 O O . THR A 1 201 ? 14.086 -20 13.758 1 94.5 201 THR A O 1
ATOM 1540 N N . TRP A 1 202 ? 14.047 -17.781 13.852 1 93.31 202 TRP A N 1
ATOM 1541 C CA . TRP A 1 202 ? 12.664 -17.781 14.312 1 93.31 202 TRP A CA 1
ATOM 1542 C C . TRP A 1 202 ? 11.75 -18.422 13.273 1 93.31 202 TRP A C 1
ATOM 1544 O O . TRP A 1 202 ? 10.883 -19.234 13.625 1 93.31 202 TRP A O 1
ATOM 1554 N N . PHE A 1 203 ? 11.891 -18.062 12.047 1 94.12 203 PHE A N 1
ATOM 1555 C CA . PHE A 1 203 ? 11.055 -18.594 10.977 1 94.12 203 PHE A CA 1
ATOM 1556 C C . PHE A 1 203 ? 11.266 -20.094 10.82 1 94.12 203 PHE A C 1
ATOM 1558 O O . PHE A 1 203 ? 10.305 -20.844 10.633 1 94.12 203 PHE A O 1
ATOM 1565 N N . VAL A 1 204 ? 12.484 -20.531 10.906 1 95.06 204 VAL A N 1
ATOM 1566 C CA . VAL A 1 204 ? 12.805 -21.953 10.766 1 95.06 204 VAL A CA 1
ATOM 1567 C C . VAL A 1 204 ? 12.203 -22.734 11.93 1 95.06 204 VAL A C 1
ATOM 1569 O O . VAL A 1 204 ? 11.672 -23.828 11.734 1 95.06 204 VAL A O 1
ATOM 1572 N N . GLU A 1 205 ? 12.281 -22.172 13.078 1 94.56 205 GLU A N 1
ATOM 1573 C CA . GLU A 1 205 ? 11.719 -22.812 14.258 1 94.56 205 GLU A CA 1
ATOM 1574 C C . GLU A 1 205 ? 10.195 -22.875 14.172 1 94.56 205 GLU A C 1
ATOM 1576 O O . GLU A 1 205 ? 9.578 -23.844 14.641 1 94.56 205 GLU A O 1
ATOM 1581 N N . THR A 1 206 ? 9.672 -21.891 13.617 1 90.56 206 THR A N 1
ATOM 1582 C CA . THR A 1 206 ? 8.219 -21.766 13.57 1 90.56 206 THR A CA 1
ATOM 1583 C C . THR A 1 206 ? 7.633 -22.625 12.461 1 90.56 206 THR A C 1
ATOM 1585 O O . THR A 1 206 ? 6.59 -23.25 12.641 1 90.56 206 THR A O 1
ATOM 1588 N N . PHE A 1 207 ? 8.305 -22.703 11.289 1 92.56 207 PHE A N 1
ATOM 1589 C CA . PHE A 1 207 ? 7.684 -23.312 10.117 1 92.56 207 PHE A CA 1
ATOM 1590 C C . PHE A 1 207 ? 8.414 -24.594 9.727 1 92.56 207 PHE A C 1
ATOM 1592 O O . PHE A 1 207 ? 7.863 -25.422 9 1 92.56 207 PHE A O 1
ATOM 1599 N N . GLY A 1 208 ? 9.594 -24.75 10.141 1 94.56 208 GLY A N 1
ATOM 1600 C CA . GLY A 1 208 ? 10.461 -25.812 9.641 1 94.56 208 GLY A CA 1
ATOM 1601 C C . GLY A 1 208 ? 11.383 -25.359 8.531 1 94.56 208 GLY A C 1
ATOM 1602 O O . GLY A 1 208 ? 10.992 -24.578 7.668 1 94.56 208 GLY A O 1
ATOM 1603 N N . GLU A 1 209 ? 12.531 -25.859 8.555 1 94.69 209 GLU A N 1
ATOM 1604 C CA . GLU A 1 209 ? 13.578 -25.453 7.625 1 94.69 209 GLU A CA 1
ATOM 1605 C C . GLU A 1 209 ? 13.148 -25.672 6.176 1 94.69 209 GLU A C 1
ATOM 1607 O O . GLU A 1 209 ? 13.477 -24.875 5.297 1 94.69 209 GLU A O 1
ATOM 1612 N N . GLU A 1 210 ? 12.422 -26.703 5.953 1 94.25 210 GLU A N 1
ATOM 1613 C CA . GLU A 1 210 ? 12.055 -27.078 4.594 1 94.25 210 GLU A CA 1
ATOM 1614 C C . GLU A 1 210 ? 11.008 -26.125 4.023 1 94.25 210 GLU A C 1
ATOM 1616 O O . GLU A 1 210 ? 10.75 -26.125 2.814 1 94.25 210 GLU A O 1
ATOM 1621 N N . TYR A 1 211 ? 10.453 -25.25 4.852 1 95.88 211 TYR A N 1
ATOM 1622 C CA . TYR A 1 211 ? 9.383 -24.359 4.418 1 95.88 211 TYR A CA 1
ATOM 1623 C C . TYR A 1 211 ? 9.844 -22.906 4.41 1 95.88 211 TYR A C 1
ATOM 1625 O O . TYR A 1 211 ? 9.055 -22 4.141 1 95.88 211 TYR A O 1
ATOM 1633 N N . VAL A 1 212 ? 11.094 -22.672 4.73 1 97.31 212 VAL A N 1
ATOM 1634 C CA . VAL A 1 212 ? 11.625 -21.312 4.789 1 97.31 212 VAL A CA 1
ATOM 1635 C C . VAL A 1 212 ? 12.656 -21.125 3.686 1 97.31 212 VAL A C 1
ATOM 1637 O O . VAL A 1 212 ? 13.641 -21.875 3.605 1 97.31 212 VAL A O 1
ATOM 1640 N N . PHE A 1 213 ? 12.398 -20.141 2.85 1 97.88 213 PHE A N 1
ATOM 1641 C CA . PHE A 1 213 ? 13.297 -19.828 1.745 1 97.88 213 PHE A CA 1
ATOM 1642 C C . PHE A 1 213 ? 13.836 -18.406 1.872 1 97.88 213 PHE A C 1
ATOM 1644 O O . PHE A 1 213 ? 13.109 -17.5 2.285 1 97.88 213 PHE A O 1
ATOM 1651 N N . GLU A 1 214 ? 15.125 -18.234 1.505 1 96.69 214 GLU A N 1
ATOM 1652 C CA . GLU A 1 214 ? 15.766 -16.922 1.659 1 96.69 214 GLU A CA 1
ATOM 1653 C C . GLU A 1 214 ? 16.188 -16.359 0.31 1 96.69 214 GLU A C 1
ATOM 1655 O O . GLU A 1 214 ? 16.734 -17.078 -0.528 1 96.69 214 GLU A O 1
ATOM 1660 N N . ILE A 1 215 ? 15.883 -15.125 0.091 1 97.38 215 ILE A N 1
ATOM 1661 C CA . ILE A 1 215 ? 16.344 -14.375 -1.074 1 97.38 215 ILE A CA 1
ATOM 1662 C C . ILE A 1 215 ? 17.234 -13.227 -0.628 1 97.38 215 ILE A C 1
ATOM 1664 O O . ILE A 1 215 ? 16.781 -12.289 0.032 1 97.38 215 ILE A O 1
ATOM 1668 N N . PRO A 1 216 ? 18.484 -13.211 -0.979 1 94.38 216 PRO A N 1
ATOM 1669 C CA . PRO A 1 216 ? 19.391 -12.141 -0.558 1 94.38 216 PRO A CA 1
ATOM 1670 C C . PRO A 1 216 ? 19.062 -10.797 -1.188 1 94.38 216 PRO A C 1
ATOM 1672 O O . PRO A 1 216 ? 18.344 -10.742 -2.191 1 94.38 216 PRO A O 1
ATOM 1675 N N . ASP A 1 217 ? 19.578 -9.805 -0.559 1 91.69 217 ASP A N 1
ATOM 1676 C CA . ASP A 1 217 ? 19.422 -8.453 -1.092 1 91.69 217 ASP A CA 1
ATOM 1677 C C . ASP A 1 217 ? 20.406 -8.203 -2.24 1 91.69 217 ASP A C 1
ATOM 1679 O O . ASP A 1 217 ? 21.406 -7.516 -2.068 1 91.69 217 ASP A O 1
ATOM 1683 N N . TRP A 1 218 ? 20.109 -8.664 -3.42 1 92.75 218 TRP A N 1
ATOM 1684 C CA . TRP A 1 218 ? 20.984 -8.547 -4.582 1 92.75 218 TRP A CA 1
ATOM 1685 C C . TRP A 1 218 ? 20.359 -7.656 -5.648 1 92.75 218 TRP A C 1
ATOM 1687 O O . TRP A 1 218 ? 19.156 -7.742 -5.906 1 92.75 218 TRP A O 1
ATOM 1697 N N . ALA A 1 219 ? 21.156 -6.871 -6.289 1 91.12 219 ALA A N 1
ATOM 1698 C CA . ALA A 1 219 ? 20.719 -5.938 -7.328 1 91.12 219 ALA A CA 1
ATOM 1699 C C . ALA A 1 219 ? 20.062 -6.672 -8.492 1 91.12 219 ALA A C 1
ATOM 1701 O O . ALA A 1 219 ? 19.203 -6.121 -9.172 1 91.12 219 ALA A O 1
ATOM 1702 N N . ALA A 1 220 ? 20.5 -7.941 -8.688 1 92.81 220 ALA A N 1
ATOM 1703 C CA . ALA A 1 220 ? 20 -8.734 -9.805 1 92.81 220 ALA A CA 1
ATOM 1704 C C . ALA A 1 220 ? 18.469 -8.844 -9.758 1 92.81 220 ALA A C 1
ATOM 1706 O O . ALA A 1 220 ? 17.812 -8.914 -10.805 1 92.81 220 ALA A O 1
ATOM 1707 N N . VAL A 1 221 ? 17.875 -8.883 -8.594 1 94.19 221 VAL A N 1
ATOM 1708 C CA . VAL A 1 221 ? 16.422 -8.961 -8.438 1 94.19 221 VAL A CA 1
ATOM 1709 C C . VAL A 1 221 ? 15.766 -7.723 -9.039 1 94.19 221 VAL A C 1
ATOM 1711 O O . VAL A 1 221 ? 14.836 -7.828 -9.844 1 94.19 221 VAL A O 1
ATOM 1714 N N . GLU A 1 222 ? 16.25 -6.621 -8.695 1 92.12 222 GLU A N 1
ATOM 1715 C CA . GLU A 1 222 ? 15.719 -5.352 -9.18 1 92.12 222 GLU A CA 1
ATOM 1716 C C . GLU A 1 222 ? 15.969 -5.184 -10.672 1 92.12 222 GLU A C 1
ATOM 1718 O O . GLU A 1 222 ? 15.141 -4.613 -11.391 1 92.12 222 GLU A O 1
ATOM 1723 N N . HIS A 1 223 ? 17.141 -5.598 -11.148 1 94.69 223 HIS A N 1
ATOM 1724 C CA . HIS A 1 223 ? 17.453 -5.488 -12.57 1 94.69 223 HIS A CA 1
ATOM 1725 C C . HIS A 1 223 ? 16.469 -6.277 -13.414 1 94.69 223 HIS A C 1
ATOM 1727 O O . HIS A 1 223 ? 15.984 -5.789 -14.438 1 94.69 223 HIS A O 1
ATOM 1733 N N . ALA A 1 224 ? 16.141 -7.453 -12.961 1 96 224 ALA A N 1
ATOM 1734 C CA . ALA A 1 224 ? 15.172 -8.258 -13.695 1 96 224 ALA A CA 1
ATOM 1735 C C . ALA A 1 224 ? 13.828 -7.535 -13.797 1 96 224 ALA A C 1
ATOM 1737 O O . ALA A 1 224 ? 13.203 -7.523 -14.859 1 96 224 ALA A O 1
ATOM 1738 N N . ILE A 1 225 ? 13.406 -6.922 -12.695 1 94.81 225 ILE A N 1
ATOM 1739 C CA . ILE A 1 225 ? 12.148 -6.191 -12.656 1 94.81 225 ILE A CA 1
ATOM 1740 C C . ILE A 1 225 ? 12.227 -4.98 -13.586 1 94.81 225 ILE A C 1
ATOM 1742 O O . ILE A 1 225 ? 11.258 -4.664 -14.281 1 94.81 225 ILE A O 1
ATOM 1746 N N . GLU A 1 226 ? 13.336 -4.328 -13.578 1 92.31 226 GLU A N 1
ATOM 1747 C CA . GLU A 1 226 ? 13.531 -3.184 -14.469 1 92.31 226 GLU A CA 1
ATOM 1748 C C . GLU A 1 226 ? 13.359 -3.584 -15.93 1 92.31 226 GLU A C 1
ATOM 1750 O O . GLU A 1 226 ? 12.898 -2.785 -16.75 1 92.31 226 GLU A O 1
ATOM 1755 N N . TYR A 1 227 ? 13.703 -4.785 -16.203 1 94.12 227 TYR A N 1
ATOM 1756 C CA . TYR A 1 227 ? 13.57 -5.289 -17.562 1 94.12 227 TYR A CA 1
ATOM 1757 C C . TYR A 1 227 ? 12.211 -5.938 -17.781 1 94.12 227 TYR A C 1
ATOM 1759 O O . TYR A 1 227 ? 11.969 -6.57 -18.812 1 94.12 227 TYR A O 1
ATOM 1767 N N . ARG A 1 228 ? 11.352 -5.918 -16.812 1 95.94 228 ARG A N 1
ATOM 1768 C CA . ARG A 1 228 ? 9.953 -6.32 -16.891 1 95.94 228 ARG A CA 1
ATOM 1769 C C . ARG A 1 228 ? 9.828 -7.832 -17.031 1 95.94 228 ARG A C 1
ATOM 1771 O O . ARG A 1 228 ? 8.953 -8.32 -17.75 1 95.94 228 ARG A O 1
ATOM 1778 N N . THR A 1 229 ? 10.805 -8.492 -16.375 1 96.94 229 THR A N 1
ATOM 1779 C CA . THR A 1 229 ? 10.805 -9.945 -16.438 1 96.94 229 THR A CA 1
ATOM 1780 C C . THR A 1 229 ? 11.078 -10.555 -15.07 1 96.94 229 THR A C 1
ATOM 1782 O O . THR A 1 229 ? 11.477 -9.844 -14.141 1 96.94 229 THR A O 1
ATOM 1785 N N . SER A 1 230 ? 10.789 -11.828 -14.914 1 98.31 230 SER A N 1
ATOM 1786 C CA . SER A 1 230 ? 11.352 -12.586 -13.805 1 98.31 230 SER A CA 1
ATOM 1787 C C . SER A 1 230 ? 12.852 -12.812 -14 1 98.31 230 SER A C 1
ATOM 1789 O O . SER A 1 230 ? 13.398 -12.5 -15.055 1 98.31 230 SER A O 1
ATOM 1791 N N . VAL A 1 231 ? 13.461 -13.336 -12.969 1 97.75 231 VAL A N 1
ATOM 1792 C CA . VAL A 1 231 ? 14.891 -13.609 -13.055 1 97.75 231 VAL A CA 1
ATOM 1793 C C . VAL A 1 231 ? 15.148 -14.719 -14.07 1 97.75 231 VAL A C 1
ATOM 1795 O O . VAL A 1 231 ? 16.266 -14.875 -14.555 1 97.75 231 VAL A O 1
ATOM 1798 N N . PHE A 1 232 ? 14.148 -15.438 -14.477 1 97.88 232 PHE A N 1
ATOM 1799 C CA . PHE A 1 232 ? 14.32 -16.578 -15.375 1 97.88 232 PHE A CA 1
ATOM 1800 C C . PHE A 1 232 ? 14.391 -16.109 -16.828 1 97.88 232 PHE A C 1
ATOM 1802 O O . PHE A 1 232 ? 15.039 -16.75 -17.656 1 97.88 232 PHE A O 1
ATOM 1809 N N . ALA A 1 233 ? 13.75 -15.016 -17.156 1 96.94 233 ALA A N 1
ATOM 1810 C CA . ALA A 1 233 ? 13.789 -14.477 -18.5 1 96.94 233 ALA A CA 1
ATOM 1811 C C . ALA A 1 233 ? 14.828 -13.375 -18.625 1 96.94 233 ALA A C 1
ATOM 1813 O O . ALA A 1 233 ? 15.164 -12.945 -19.734 1 96.94 233 ALA A O 1
ATOM 1814 N N . TYR A 1 234 ? 15.336 -12.906 -17.453 1 95.94 234 TYR A N 1
ATOM 1815 C CA . TYR A 1 234 ? 16.312 -11.82 -17.422 1 95.94 234 TYR A CA 1
ATOM 1816 C C . TYR A 1 234 ? 17.672 -12.297 -17.906 1 95.94 234 TYR A C 1
ATOM 1818 O O . TYR A 1 234 ? 18.156 -13.352 -17.469 1 95.94 234 TYR A O 1
ATOM 1826 N N . ASN A 1 235 ? 18.297 -11.555 -18.844 1 94.31 235 ASN A N 1
ATOM 1827 C CA . ASN A 1 235 ? 19.656 -11.797 -19.312 1 94.31 235 ASN A CA 1
ATOM 1828 C C . ASN A 1 235 ? 20.578 -10.625 -18.969 1 94.31 235 ASN A C 1
ATOM 1830 O O . ASN A 1 235 ? 20.562 -9.594 -19.641 1 94.31 235 ASN A O 1
ATOM 1834 N N . PRO A 1 236 ? 21.438 -10.852 -18.047 1 92.94 236 PRO A N 1
ATOM 1835 C CA . PRO A 1 236 ? 22.297 -9.758 -17.594 1 92.94 236 PRO A CA 1
ATOM 1836 C C . PRO A 1 236 ? 23.234 -9.258 -18.688 1 92.94 236 PRO A C 1
ATOM 1838 O O . PRO A 1 236 ? 23.594 -8.078 -18.703 1 92.94 236 PRO A O 1
ATOM 1841 N N . ASP A 1 237 ? 23.672 -10.109 -19.609 1 92.5 237 ASP A N 1
ATOM 1842 C CA . ASP A 1 237 ? 24.578 -9.703 -20.672 1 92.5 237 ASP A CA 1
ATOM 1843 C C . ASP A 1 237 ? 23.906 -8.711 -21.625 1 92.5 237 ASP A C 1
ATOM 1845 O O . ASP A 1 237 ? 24.5 -7.688 -21.984 1 92.5 237 ASP A O 1
ATOM 1849 N N . ASP A 1 238 ? 22.75 -9 -21.969 1 91.38 238 ASP A N 1
ATOM 1850 C CA . ASP A 1 238 ? 22 -8.148 -22.875 1 91.38 238 ASP A CA 1
ATOM 1851 C C . ASP A 1 238 ? 21.625 -6.824 -22.219 1 91.38 238 ASP A C 1
ATOM 1853 O O . ASP A 1 238 ? 21.484 -5.797 -22.891 1 91.38 238 ASP A O 1
ATOM 1857 N N . ALA A 1 239 ? 21.531 -6.84 -20.875 1 89 239 ALA A N 1
ATOM 1858 C CA . ALA A 1 239 ? 21.062 -5.684 -20.109 1 89 239 ALA A CA 1
ATOM 1859 C C . ALA A 1 239 ? 22.219 -4.766 -19.734 1 89 239 ALA A C 1
ATOM 1861 O O . ALA A 1 239 ? 22 -3.68 -19.188 1 89 239 ALA A O 1
ATOM 1862 N N . GLY A 1 240 ? 23.453 -5.219 -20.031 1 90.88 240 GLY A N 1
ATOM 1863 C CA . GLY A 1 240 ? 24.625 -4.398 -19.734 1 90.88 240 GLY A CA 1
ATOM 1864 C C . GLY A 1 240 ? 25.125 -4.582 -18.312 1 90.88 240 GLY A C 1
ATOM 1865 O O . GLY A 1 240 ? 25.859 -3.736 -17.797 1 90.88 240 GLY A O 1
ATOM 1866 N N . TYR A 1 241 ? 24.594 -5.684 -17.625 1 88.88 241 TYR A N 1
ATOM 1867 C CA . TYR A 1 241 ? 25.047 -6.012 -16.281 1 88.88 241 TYR A CA 1
ATOM 1868 C C . TYR A 1 241 ? 25.734 -7.367 -16.25 1 88.88 241 TYR A C 1
ATOM 1870 O O . TYR A 1 241 ? 25.438 -8.203 -15.398 1 88.88 241 TYR A O 1
ATOM 1878 N N . PRO A 1 242 ? 26.766 -7.609 -17.031 1 90.31 242 PRO A N 1
ATOM 1879 C CA . PRO A 1 242 ? 27.391 -8.93 -17.109 1 90.31 242 PRO A CA 1
ATOM 1880 C C . PRO A 1 242 ? 27.922 -9.414 -15.773 1 90.31 242 PRO A C 1
ATOM 1882 O O . PRO A 1 242 ? 27.984 -10.625 -15.523 1 90.31 242 PRO A O 1
ATOM 1885 N N . TRP A 1 243 ? 28.203 -8.562 -14.875 1 88.06 243 TRP A N 1
ATOM 1886 C CA . TRP A 1 243 ? 28.812 -8.891 -13.586 1 88.06 243 TRP A CA 1
ATOM 1887 C C . TRP A 1 243 ? 27.797 -9.555 -12.656 1 88.06 243 TRP A C 1
ATOM 1889 O O . TRP A 1 243 ? 28.172 -10.156 -11.648 1 88.06 243 TRP A O 1
ATOM 1899 N N . ASP A 1 244 ? 26.547 -9.562 -13.023 1 89.94 244 ASP A N 1
ATOM 1900 C CA . ASP A 1 244 ? 25.5 -10.094 -12.156 1 89.94 244 ASP A CA 1
ATOM 1901 C C . ASP A 1 244 ? 25.094 -11.508 -12.586 1 89.94 244 ASP A C 1
ATOM 1903 O O . ASP A 1 244 ? 24.203 -12.109 -11.992 1 89.94 244 ASP A O 1
ATOM 1907 N N . ALA A 1 245 ? 25.781 -12.109 -13.547 1 92.38 245 ALA A N 1
ATOM 1908 C CA . ALA A 1 245 ? 25.406 -13.398 -14.109 1 92.38 245 ALA A CA 1
ATOM 1909 C C . ALA A 1 245 ? 25.391 -14.484 -13.039 1 92.38 245 ALA A C 1
ATOM 1911 O O . ALA A 1 245 ? 24.453 -15.289 -12.961 1 92.38 245 ALA A O 1
ATOM 1912 N N . ASP A 1 246 ? 26.438 -14.539 -12.227 1 94.06 246 ASP A N 1
ATOM 1913 C CA . ASP A 1 246 ? 26.531 -15.539 -11.164 1 94.06 246 ASP A CA 1
ATOM 1914 C C . ASP A 1 246 ? 25.406 -15.367 -10.148 1 94.06 246 ASP A C 1
ATOM 1916 O O . ASP A 1 246 ? 24.781 -16.344 -9.734 1 94.06 246 ASP A O 1
ATOM 1920 N N . LYS A 1 247 ? 25.125 -14.172 -9.734 1 94.81 247 LYS A N 1
ATOM 1921 C CA . LYS A 1 247 ? 24.062 -13.898 -8.773 1 94.81 247 LYS A CA 1
ATOM 1922 C C . LYS A 1 247 ? 22.703 -14.227 -9.352 1 94.81 247 LYS A C 1
ATOM 1924 O O . LYS A 1 247 ? 21.828 -14.727 -8.648 1 94.81 247 LYS A O 1
ATOM 1929 N N . THR A 1 248 ? 22.562 -13.945 -10.641 1 95.62 248 THR A N 1
ATOM 1930 C CA . THR A 1 248 ? 21.312 -14.258 -11.32 1 95.62 248 THR A CA 1
ATOM 1931 C C . THR A 1 248 ? 21.047 -15.758 -11.32 1 95.62 248 THR A C 1
ATOM 1933 O O . THR A 1 248 ? 19.938 -16.203 -11.039 1 95.62 248 THR A O 1
ATOM 1936 N N . ASP A 1 249 ? 22.078 -16.516 -11.594 1 96.69 249 ASP A N 1
ATOM 1937 C CA . ASP A 1 249 ? 21.953 -17.969 -11.594 1 96.69 249 ASP A CA 1
ATOM 1938 C C . ASP A 1 249 ? 21.609 -18.484 -10.203 1 96.69 249 ASP A C 1
ATOM 1940 O O . ASP A 1 249 ? 20.797 -19.406 -10.055 1 96.69 249 ASP A O 1
ATOM 1944 N N . GLN A 1 250 ? 22.203 -17.938 -9.227 1 97.38 250 GLN A N 1
ATOM 1945 C CA . GLN A 1 250 ? 21.906 -18.328 -7.852 1 97.38 250 GLN A CA 1
ATOM 1946 C C . GLN A 1 250 ? 20.469 -17.984 -7.477 1 97.38 250 GLN A C 1
ATOM 1948 O O . GLN A 1 250 ? 19.812 -18.75 -6.781 1 97.38 250 GLN A O 1
ATOM 1953 N N . LEU A 1 251 ? 20 -16.844 -7.922 1 97.56 251 LEU A N 1
ATOM 1954 C CA . LEU A 1 251 ? 18.625 -16.438 -7.668 1 97.56 251 LEU A CA 1
ATOM 1955 C C . LEU A 1 251 ? 17.641 -17.406 -8.32 1 97.56 251 LEU A C 1
ATOM 1957 O O . LEU A 1 251 ? 16.609 -17.75 -7.73 1 97.56 251 LEU A O 1
ATOM 1961 N N . ARG A 1 252 ? 17.984 -17.812 -9.555 1 98.25 252 ARG A N 1
ATOM 1962 C CA . ARG A 1 252 ? 17.156 -18.797 -10.234 1 98.25 252 ARG A CA 1
ATOM 1963 C C . ARG A 1 252 ? 17.047 -20.078 -9.422 1 98.25 252 ARG A C 1
ATOM 1965 O O . ARG A 1 252 ? 15.977 -20.672 -9.305 1 98.25 252 ARG A O 1
ATOM 1972 N N . THR A 1 253 ? 18.172 -20.453 -8.867 1 98.5 253 THR A N 1
ATOM 1973 C CA . THR A 1 253 ? 18.188 -21.656 -8.039 1 98.5 253 THR A CA 1
ATOM 1974 C C . THR A 1 253 ? 17.297 -21.484 -6.82 1 98.5 253 THR A C 1
ATOM 1976 O O . THR A 1 253 ? 16.547 -22.406 -6.453 1 98.5 253 THR A O 1
ATOM 1979 N N . LYS A 1 254 ? 17.344 -20.375 -6.238 1 98.12 254 LYS A N 1
ATOM 1980 C CA . LYS A 1 254 ? 16.547 -20.125 -5.035 1 98.12 254 LYS A CA 1
ATOM 1981 C C . LYS A 1 254 ? 15.062 -20.078 -5.355 1 98.12 254 LYS A C 1
ATOM 1983 O O . LYS A 1 254 ? 14.258 -20.703 -4.652 1 98.12 254 LYS A O 1
ATOM 1988 N N . TYR A 1 255 ? 14.633 -19.406 -6.406 1 98.44 255 TYR A N 1
ATOM 1989 C CA . TYR A 1 255 ? 13.219 -19.344 -6.762 1 98.44 255 TYR A CA 1
ATOM 1990 C C . TYR A 1 255 ? 12.734 -20.688 -7.285 1 98.44 255 TYR A C 1
ATOM 1992 O O . TYR A 1 255 ? 11.57 -21.062 -7.102 1 98.44 255 TYR A O 1
ATOM 2000 N N . ASN A 1 256 ? 13.656 -21.438 -7.926 1 98.56 256 ASN A N 1
ATOM 2001 C CA . ASN A 1 256 ? 13.32 -22.797 -8.328 1 98.56 256 ASN A CA 1
ATOM 2002 C C . ASN A 1 256 ? 13 -23.688 -7.125 1 98.56 256 ASN A C 1
ATOM 2004 O O . ASN A 1 256 ? 12.133 -24.562 -7.203 1 98.56 256 ASN A O 1
ATOM 2008 N N . ALA A 1 257 ? 13.742 -23.469 -6.094 1 98.44 257 ALA A N 1
ATOM 2009 C CA . ALA A 1 257 ? 13.461 -24.234 -4.875 1 98.44 257 ALA A CA 1
ATOM 2010 C C . ALA A 1 257 ? 12.062 -23.922 -4.348 1 98.44 257 ALA A C 1
ATOM 2012 O O . ALA A 1 257 ? 11.367 -24.812 -3.848 1 98.44 257 ALA A O 1
ATOM 2013 N N . ILE A 1 258 ? 11.625 -22.688 -4.422 1 98.25 258 ILE A N 1
ATOM 2014 C CA . ILE A 1 258 ? 10.281 -22.297 -4.012 1 98.25 258 ILE A CA 1
ATOM 2015 C C . ILE A 1 258 ? 9.25 -22.953 -4.922 1 98.25 258 ILE A C 1
ATOM 2017 O O . ILE A 1 258 ? 8.25 -23.5 -4.449 1 98.25 258 ILE A O 1
ATOM 2021 N N . ALA A 1 259 ? 9.523 -22.906 -6.223 1 98.38 259 ALA A N 1
ATOM 2022 C CA . ALA A 1 259 ? 8.633 -23.547 -7.184 1 98.38 259 ALA A CA 1
ATOM 2023 C C . ALA A 1 259 ? 8.523 -25.047 -6.926 1 98.38 259 ALA A C 1
ATOM 2025 O O . ALA A 1 259 ? 7.438 -25.625 -7.035 1 98.38 259 ALA A O 1
ATOM 2026 N N . ALA A 1 260 ? 9.633 -25.641 -6.605 1 97.94 260 ALA A N 1
ATOM 2027 C CA . ALA A 1 260 ? 9.633 -27.062 -6.301 1 97.94 260 ALA A CA 1
ATOM 2028 C C . ALA A 1 260 ? 8.758 -27.359 -5.086 1 97.94 260 ALA A C 1
ATOM 2030 O O . ALA A 1 260 ? 8.062 -28.375 -5.051 1 97.94 260 ALA A O 1
ATOM 2031 N N . GLN A 1 261 ? 8.883 -26.516 -4.117 1 96.88 261 GLN A N 1
ATOM 2032 C CA . GLN A 1 261 ? 8.023 -26.641 -2.947 1 96.88 261 GLN A CA 1
ATOM 2033 C C . GLN A 1 261 ? 6.547 -26.578 -3.336 1 96.88 261 GLN A C 1
ATOM 2035 O O . GLN A 1 261 ? 5.734 -27.375 -2.875 1 96.88 261 GLN A O 1
ATOM 2040 N N . VAL A 1 262 ? 6.164 -25.656 -4.16 1 96.94 262 VAL A N 1
ATOM 2041 C CA . VAL A 1 262 ? 4.793 -25.484 -4.633 1 96.94 262 VAL A CA 1
ATOM 2042 C C . VAL A 1 262 ? 4.352 -26.719 -5.41 1 96.94 262 VAL A C 1
ATOM 2044 O O . VAL A 1 262 ? 3.242 -27.219 -5.215 1 96.94 262 VAL A O 1
ATOM 2047 N N . GLU A 1 263 ? 5.215 -27.234 -6.223 1 96.31 263 GLU A N 1
ATOM 2048 C CA . GLU A 1 263 ? 4.926 -28.438 -7.016 1 96.31 263 GLU A CA 1
ATOM 2049 C C . GLU A 1 263 ? 4.652 -29.641 -6.121 1 96.31 263 GLU A C 1
ATOM 2051 O O . GLU A 1 263 ? 3.826 -30.484 -6.453 1 96.31 263 GLU A O 1
ATOM 2056 N N . SER A 1 264 ? 5.398 -29.625 -5.055 1 93.69 264 SER A N 1
ATOM 2057 C CA . SER A 1 264 ? 5.289 -30.781 -4.168 1 93.69 264 SER A CA 1
ATOM 2058 C C . SER A 1 264 ? 3.914 -30.844 -3.508 1 93.69 264 SER A C 1
ATOM 2060 O O . SER A 1 264 ? 3.455 -31.922 -3.119 1 93.69 264 SER A O 1
ATOM 2062 N N . LEU A 1 265 ? 3.246 -29.719 -3.43 1 88.12 265 LEU A N 1
ATOM 2063 C CA . LEU A 1 265 ? 1.936 -29.656 -2.793 1 88.12 265 LEU A CA 1
ATOM 2064 C C . LEU A 1 265 ? 0.83 -30 -3.785 1 88.12 265 LEU A C 1
ATOM 2066 O O . LEU A 1 265 ? -0.27 -30.391 -3.387 1 88.12 265 LEU A O 1
ATOM 2070 N N . ASN A 1 266 ? 1.04 -29.734 -4.98 1 77.38 266 ASN A N 1
ATOM 2071 C CA . ASN A 1 266 ? 0.06 -30.016 -6.027 1 77.38 266 ASN A CA 1
ATOM 2072 C C . ASN A 1 266 ? -0.082 -31.516 -6.281 1 77.38 266 ASN A C 1
ATOM 2074 O O . ASN A 1 266 ? -1.142 -31.969 -6.703 1 77.38 266 ASN A O 1
ATOM 2078 N N . ASN A 1 267 ? 0.969 -32.25 -6.074 1 68.81 267 ASN A N 1
ATOM 2079 C CA . ASN A 1 267 ? 0.987 -33.688 -6.297 1 68.81 267 ASN A CA 1
ATOM 2080 C C . ASN A 1 267 ? 0.442 -34.469 -5.094 1 68.81 267 ASN A C 1
ATOM 2082 O O . ASN A 1 267 ? 0.256 -35.688 -5.156 1 68.81 267 ASN A O 1
ATOM 2086 N N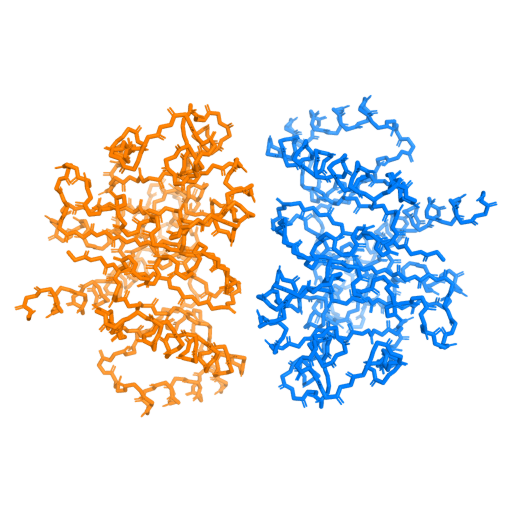 . ASP A 1 268 ? 0.218 -33.781 -4.023 1 57.38 268 ASP A N 1
ATOM 2087 C CA . ASP A 1 268 ? -0.312 -34.5 -2.861 1 57.38 268 ASP A CA 1
ATOM 2088 C C . ASP A 1 268 ? -1.834 -34.375 -2.795 1 57.38 268 ASP A C 1
ATOM 2090 O O . ASP A 1 268 ? -2.395 -33.312 -3.076 1 57.38 268 ASP A O 1
ATOM 2094 N N . MET B 1 1 ? -6.23 24.141 11.875 1 96.44 1 MET B N 1
ATOM 2095 C CA . MET B 1 1 ? -6.578 23.641 10.555 1 96.44 1 MET B CA 1
ATOM 2096 C C . MET B 1 1 ? -6.09 22.203 10.359 1 96.44 1 MET B C 1
ATOM 2098 O O . MET B 1 1 ? -5 21.859 10.812 1 96.44 1 MET B O 1
ATOM 2102 N N . ARG B 1 2 ? -6.891 21.375 9.781 1 98 2 ARG B N 1
ATOM 2103 C CA . ARG B 1 2 ? -6.512 20 9.492 1 98 2 ARG B CA 1
ATOM 2104 C C . ARG B 1 2 ? -6.285 19.797 7.996 1 98 2 ARG B C 1
ATOM 2106 O O . ARG B 1 2 ? -7.031 20.328 7.172 1 98 2 ARG B O 1
ATOM 2113 N N . ILE B 1 3 ? -5.23 19.031 7.645 1 98.5 3 ILE B N 1
ATOM 2114 C CA . ILE B 1 3 ? -4.879 18.766 6.254 1 98.5 3 ILE B CA 1
ATOM 2115 C C . ILE B 1 3 ? -4.672 17.266 6.062 1 98.5 3 ILE B C 1
ATOM 2117 O O . ILE B 1 3 ? -3.895 16.641 6.789 1 98.5 3 ILE B O 1
ATOM 2121 N N . ASP B 1 4 ? -5.383 16.734 5.094 1 98.44 4 ASP B N 1
ATOM 2122 C CA . ASP B 1 4 ? -5.156 15.359 4.68 1 98.44 4 ASP B CA 1
ATOM 2123 C C . ASP B 1 4 ? -4.148 15.289 3.533 1 98.44 4 ASP B C 1
ATOM 2125 O O . ASP B 1 4 ? -4.34 15.922 2.49 1 98.44 4 ASP B O 1
ATOM 2129 N N . VAL B 1 5 ? -3.047 14.578 3.771 1 98.56 5 VAL B N 1
ATOM 2130 C CA . VAL B 1 5 ? -2.156 14.234 2.668 1 98.56 5 VAL B CA 1
ATOM 2131 C C . VAL B 1 5 ? -2.582 12.906 2.057 1 98.56 5 VAL B C 1
ATOM 2133 O O . VAL B 1 5 ? -2.186 11.844 2.537 1 98.56 5 VAL B O 1
ATOM 2136 N N . GLY B 1 6 ? -3.355 13.016 0.997 1 96.38 6 GLY B N 1
ATOM 2137 C CA . GLY B 1 6 ? -4.027 11.82 0.516 1 96.38 6 GLY B CA 1
ATOM 2138 C C . GLY B 1 6 ? -3.912 11.633 -0.985 1 96.38 6 GLY B C 1
ATOM 2139 O O . GLY B 1 6 ? -3.936 12.609 -1.739 1 96.38 6 GLY B O 1
ATOM 2140 N N . MET B 1 7 ? -3.76 10.445 -1.407 1 92.81 7 MET B N 1
ATOM 2141 C CA . MET B 1 7 ? -3.77 9.984 -2.793 1 92.81 7 MET B CA 1
ATOM 2142 C C . MET B 1 7 ? -4.082 8.492 -2.871 1 92.81 7 MET B C 1
ATOM 2144 O O . MET B 1 7 ? -3.695 7.727 -1.986 1 92.81 7 MET B O 1
ATOM 2148 N N . GLN B 1 8 ? -4.832 8.188 -3.887 1 87.31 8 GLN B N 1
ATOM 2149 C CA . GLN B 1 8 ? -5.188 6.785 -4.047 1 87.31 8 GLN B CA 1
ATOM 2150 C C . GLN B 1 8 ? -4.078 6.016 -4.758 1 87.31 8 GLN B C 1
ATOM 2152 O O . GLN B 1 8 ? -4.312 5.395 -5.797 1 87.31 8 GLN B O 1
ATOM 2157 N N . LYS B 1 9 ? -2.982 6.176 -4.438 1 87.5 9 LYS B N 1
ATOM 2158 C CA . LYS B 1 9 ? -1.821 5.48 -4.984 1 87.5 9 LYS B CA 1
ATOM 2159 C C . LYS B 1 9 ? -0.673 5.453 -3.98 1 87.5 9 LYS B C 1
ATOM 2161 O O . LYS B 1 9 ? -0.421 6.445 -3.291 1 87.5 9 LYS B O 1
ATOM 2166 N N . GLY B 1 10 ? -0.024 4.297 -3.939 1 86.12 10 GLY B N 1
ATOM 2167 C CA . GLY B 1 10 ? 1.157 4.164 -3.102 1 86.12 10 GLY B CA 1
ATOM 2168 C C . GLY B 1 10 ? 2.43 4.625 -3.789 1 86.12 10 GLY B C 1
ATOM 2169 O O . GLY B 1 10 ? 2.475 4.73 -5.016 1 86.12 10 GLY B O 1
ATOM 2170 N N . GLY B 1 11 ? 3.381 4.984 -3.035 1 87 11 GLY B N 1
ATOM 2171 C CA . GLY B 1 11 ? 4.707 5.266 -3.564 1 87 11 GLY B CA 1
ATOM 2172 C C . GLY B 1 11 ? 4.82 6.645 -4.188 1 87 11 GLY B C 1
ATOM 2173 O O . GLY B 1 11 ? 5.809 6.949 -4.855 1 87 11 GLY B O 1
ATOM 2174 N N . VAL B 1 12 ? 3.885 7.5 -3.91 1 92.06 12 VAL B N 1
ATOM 2175 C CA . VAL B 1 12 ? 3.883 8.789 -4.59 1 92.06 12 VAL B CA 1
ATOM 2176 C C . VAL B 1 12 ? 4.43 9.867 -3.656 1 92.06 12 VAL B C 1
ATOM 2178 O O . VAL B 1 12 ? 4.422 11.055 -3.994 1 92.06 12 VAL B O 1
ATOM 2181 N N . GLY B 1 13 ? 4.77 9.539 -2.391 1 95.12 13 GLY B N 1
ATOM 2182 C CA . GLY B 1 13 ? 5.406 10.484 -1.483 1 95.12 13 GLY B CA 1
ATOM 2183 C C . GLY B 1 13 ? 4.457 11.031 -0.434 1 95.12 13 GLY B C 1
ATOM 2184 O O . GLY B 1 13 ? 4.691 12.109 0.118 1 95.12 13 GLY B O 1
ATOM 2185 N N . LYS B 1 14 ? 3.385 10.375 -0.174 1 96.94 14 LYS B N 1
ATOM 2186 C CA . LYS B 1 14 ? 2.43 10.828 0.832 1 96.94 14 LYS B CA 1
ATOM 2187 C C . LYS B 1 14 ? 3.104 11.016 2.188 1 96.94 14 LYS B C 1
ATOM 2189 O O . LYS B 1 14 ? 3.027 12.094 2.781 1 96.94 14 LYS B O 1
ATOM 2194 N N . THR B 1 15 ? 3.779 9.969 2.609 1 97.62 15 THR B N 1
ATOM 2195 C CA . THR B 1 15 ? 4.395 9.977 3.932 1 97.62 15 THR B CA 1
ATOM 2196 C C . THR B 1 15 ? 5.504 11.023 4.008 1 97.62 15 THR B C 1
ATOM 2198 O O . THR B 1 15 ? 5.57 11.789 4.969 1 97.62 15 THR B O 1
ATOM 2201 N N . THR B 1 16 ? 6.344 11.062 2.996 1 97.75 16 THR B N 1
ATOM 2202 C CA . THR B 1 16 ? 7.441 12.031 2.951 1 97.75 16 THR B CA 1
ATOM 2203 C C . THR B 1 16 ? 6.902 13.453 2.963 1 97.75 16 THR B C 1
ATOM 2205 O O . THR B 1 16 ? 7.434 14.32 3.668 1 97.75 16 THR B O 1
ATOM 2208 N N . THR B 1 17 ? 5.859 13.641 2.184 1 98.44 17 THR B N 1
ATOM 2209 C CA . THR B 1 17 ? 5.242 14.961 2.146 1 98.44 17 THR B CA 1
ATOM 2210 C C . THR B 1 17 ? 4.625 15.312 3.498 1 98.44 17 THR B C 1
ATOM 2212 O O . THR B 1 17 ? 4.738 16.438 3.965 1 98.44 17 THR B O 1
ATOM 2215 N N . SER B 1 18 ? 3.977 14.359 4.148 1 98.75 18 SER B N 1
ATOM 2216 C CA . SER B 1 18 ? 3.391 14.578 5.465 1 98.75 18 SER B CA 1
ATOM 2217 C C . SER B 1 18 ? 4.449 15 6.48 1 98.75 18 SER B C 1
ATOM 2219 O O . SER B 1 18 ? 4.258 15.969 7.219 1 98.75 18 SER B O 1
ATOM 2221 N N . ILE B 1 19 ? 5.562 14.289 6.484 1 98.81 19 ILE B N 1
ATOM 2222 C CA . ILE B 1 19 ? 6.641 14.547 7.438 1 98.81 19 ILE B CA 1
ATOM 2223 C C . ILE B 1 19 ? 7.211 15.945 7.211 1 98.81 19 ILE B C 1
ATOM 2225 O O . ILE B 1 19 ? 7.352 16.719 8.156 1 98.81 19 ILE B O 1
ATOM 2229 N N . ASN B 1 20 ? 7.488 16.25 6 1 98.75 20 ASN B N 1
ATOM 2230 C CA . ASN B 1 20 ? 8.172 17.5 5.703 1 98.75 20 ASN B CA 1
ATOM 2231 C C . ASN B 1 20 ? 7.223 18.703 5.797 1 98.75 20 ASN B C 1
ATOM 2233 O O . ASN B 1 20 ? 7.637 19.797 6.164 1 98.75 20 ASN B O 1
ATOM 2237 N N . LEU B 1 21 ? 5.934 18.5 5.465 1 98.81 21 LEU B N 1
ATOM 2238 C CA . LEU B 1 21 ? 4.957 19.562 5.699 1 98.81 21 LEU B CA 1
ATOM 2239 C C . LEU B 1 21 ? 4.82 19.859 7.188 1 98.81 21 LEU B C 1
ATOM 2241 O O . LEU B 1 21 ? 4.832 21.016 7.602 1 98.81 21 LEU B O 1
ATOM 2245 N N . ALA B 1 22 ? 4.672 18.812 8 1 98.88 22 ALA B N 1
ATOM 2246 C CA . ALA B 1 22 ? 4.602 18.984 9.453 1 98.88 22 ALA B CA 1
ATOM 2247 C C . ALA B 1 22 ? 5.855 19.688 9.977 1 98.88 22 ALA B C 1
ATOM 2249 O O . ALA B 1 22 ? 5.766 20.594 10.797 1 98.88 22 ALA B O 1
ATOM 2250 N N . GLY B 1 23 ? 6.988 19.25 9.469 1 98.75 23 GLY B N 1
ATOM 2251 C CA . GLY B 1 23 ? 8.242 19.875 9.844 1 98.75 23 GLY B CA 1
ATOM 2252 C C . GLY B 1 23 ? 8.312 21.344 9.461 1 98.75 23 GLY B C 1
ATOM 2253 O O . GLY B 1 23 ? 8.789 22.172 10.242 1 98.75 23 GLY B O 1
ATOM 2254 N N . ALA B 1 24 ? 7.875 21.641 8.273 1 98.81 24 ALA B N 1
ATOM 2255 C CA . ALA B 1 24 ? 7.883 23.031 7.797 1 98.81 24 ALA B CA 1
ATOM 2256 C C . ALA B 1 24 ? 6.996 23.906 8.664 1 98.81 24 ALA B C 1
ATOM 2258 O O . ALA B 1 24 ? 7.398 25.016 9.062 1 98.81 24 ALA B O 1
ATOM 2259 N N . LEU B 1 25 ? 5.809 23.422 8.953 1 98.81 25 LEU B N 1
ATOM 2260 C CA . LEU B 1 25 ? 4.875 24.172 9.781 1 98.81 25 LEU B CA 1
ATOM 2261 C C . LEU B 1 25 ? 5.43 24.375 11.188 1 98.81 25 LEU B C 1
ATOM 2263 O O . LEU B 1 25 ? 5.34 25.469 11.75 1 98.81 25 LEU B O 1
ATOM 2267 N N . ALA B 1 26 ? 5.98 23.312 11.734 1 98.81 26 ALA B N 1
ATOM 2268 C CA . ALA B 1 26 ? 6.594 23.406 13.062 1 98.81 26 ALA B CA 1
ATOM 2269 C C . ALA B 1 26 ? 7.75 24.406 13.062 1 98.81 26 ALA B C 1
ATOM 2271 O O . ALA B 1 26 ? 7.887 25.203 13.984 1 98.81 26 ALA B O 1
ATOM 2272 N N . ASP B 1 27 ? 8.562 24.312 12.039 1 98.38 27 ASP B N 1
ATOM 2273 C CA . ASP B 1 27 ? 9.711 25.203 11.922 1 98.38 27 ASP B CA 1
ATOM 2274 C C . ASP B 1 27 ? 9.266 26.656 11.82 1 98.38 27 ASP B C 1
ATOM 2276 O O . ASP B 1 27 ? 10.008 27.562 12.203 1 98.38 27 ASP B O 1
ATOM 2280 N N . ARG B 1 28 ? 8.109 26.859 11.359 1 98.06 28 ARG B N 1
ATOM 2281 C CA . ARG B 1 28 ? 7.539 28.203 11.219 1 98.06 28 ARG B CA 1
ATOM 2282 C C . ARG B 1 28 ? 6.867 28.656 12.516 1 98.06 28 ARG B C 1
ATOM 2284 O O . ARG B 1 28 ? 6.207 29.688 12.547 1 98.06 28 ARG B O 1
ATOM 2291 N N . GLY B 1 29 ? 6.898 27.828 13.586 1 98.06 29 GLY B N 1
ATOM 2292 C CA . GLY B 1 29 ? 6.492 28.25 14.914 1 98.06 29 GLY B CA 1
ATOM 2293 C C . GLY B 1 29 ? 5.121 27.734 15.312 1 98.06 29 GLY B C 1
ATOM 2294 O O . GLY B 1 29 ? 4.559 28.172 16.312 1 98.06 29 GLY B O 1
ATOM 2295 N N . HIS B 1 30 ? 4.602 26.797 14.547 1 98.5 30 HIS B N 1
ATOM 2296 C CA . HIS B 1 30 ? 3.258 26.312 14.836 1 98.5 30 HIS B CA 1
ATOM 2297 C C . HIS B 1 30 ? 3.299 25.031 15.68 1 98.5 30 HIS B C 1
ATOM 2299 O O . HIS B 1 30 ? 4.234 24.25 15.562 1 98.5 30 HIS B O 1
ATOM 2305 N N . ASP B 1 31 ? 2.285 24.859 16.531 1 98.44 31 ASP B N 1
ATOM 2306 C CA . ASP B 1 31 ? 2.037 23.578 17.188 1 98.44 31 ASP B CA 1
ATOM 2307 C C . ASP B 1 31 ? 1.366 22.609 16.219 1 98.44 31 ASP B C 1
ATOM 2309 O O . ASP B 1 31 ? 0.236 22.828 15.781 1 98.44 31 ASP B O 1
ATOM 2313 N N . VAL B 1 32 ? 2.102 21.562 15.93 1 98.81 32 VAL B N 1
ATOM 2314 C CA . VAL B 1 32 ? 1.643 20.672 14.867 1 98.81 32 VAL B CA 1
ATOM 2315 C C . VAL B 1 32 ? 1.474 19.25 15.414 1 98.81 32 VAL B C 1
ATOM 2317 O O . VAL B 1 32 ? 2.307 18.781 16.188 1 98.81 32 VAL B O 1
ATOM 2320 N N . LEU B 1 33 ? 0.368 18.594 15.047 1 98.94 33 LEU B N 1
ATOM 2321 C CA . LEU B 1 33 ? 0.132 17.172 15.273 1 98.94 33 LEU B CA 1
ATOM 2322 C C . LEU B 1 33 ? 0.093 16.406 13.953 1 98.94 33 LEU B C 1
ATOM 2324 O O . LEU B 1 33 ? -0.648 16.781 13.039 1 98.94 33 LEU B O 1
ATOM 2328 N N . ALA B 1 34 ? 0.963 15.469 13.789 1 98.88 34 ALA B N 1
ATOM 2329 C CA . ALA B 1 34 ? 0.861 14.555 12.656 1 98.88 34 ALA B CA 1
ATOM 2330 C C . ALA B 1 34 ? 0.135 13.266 13.047 1 98.88 34 ALA B C 1
ATOM 2332 O O . ALA B 1 34 ? 0.455 12.656 14.07 1 98.88 34 ALA B O 1
ATOM 2333 N N . VAL B 1 35 ? -0.851 12.867 12.289 1 98.88 35 VAL B N 1
ATOM 2334 C CA . VAL B 1 35 ? -1.609 11.641 12.531 1 98.88 35 VAL B CA 1
ATOM 2335 C C . VAL B 1 35 ? -1.284 10.617 11.445 1 98.88 35 VAL B C 1
ATOM 2337 O O . VAL B 1 35 ? -1.509 10.859 10.258 1 98.88 35 VAL B O 1
ATOM 2340 N N . ASP B 1 36 ? -0.758 9.508 11.836 1 98.69 36 ASP B N 1
ATOM 2341 C CA . ASP B 1 36 ? -0.527 8.398 10.922 1 98.69 36 ASP B CA 1
ATOM 2342 C C . ASP B 1 36 ? -1.767 7.512 10.805 1 98.69 36 ASP B C 1
ATOM 2344 O O . ASP B 1 36 ? -1.96 6.602 11.617 1 98.69 36 ASP B O 1
ATOM 2348 N N . ALA B 1 37 ? -2.527 7.738 9.766 1 98 37 ALA B N 1
ATOM 2349 C CA . ALA B 1 37 ? -3.791 7.023 9.594 1 98 37 ALA B CA 1
ATOM 2350 C C . ALA B 1 37 ? -3.6 5.77 8.75 1 98 37 ALA B C 1
ATOM 2352 O O . ALA B 1 37 ? -4.555 5.027 8.508 1 98 37 ALA B O 1
ATOM 2353 N N . ASP B 1 38 ? -2.418 5.527 8.297 1 96.69 38 ASP B N 1
ATOM 2354 C CA . ASP B 1 38 ? -2.105 4.34 7.508 1 96.69 38 ASP B CA 1
ATOM 2355 C C . ASP B 1 38 ? -1.657 3.188 8.406 1 96.69 38 ASP B C 1
ATOM 2357 O O . ASP B 1 38 ? -0.61 3.27 9.047 1 96.69 38 ASP B O 1
ATOM 2361 N N . PRO B 1 39 ? -2.359 2.064 8.305 1 95.38 39 PRO B N 1
ATOM 2362 C CA . PRO B 1 39 ? -1.971 0.925 9.133 1 95.38 39 PRO B CA 1
ATOM 2363 C C . PRO B 1 39 ? -0.561 0.426 8.828 1 95.38 39 PRO B C 1
ATOM 2365 O O . PRO B 1 39 ? 0.071 -0.208 9.68 1 95.38 39 PRO B O 1
ATOM 2368 N N . GLN B 1 40 ? -0.025 0.721 7.699 1 93 40 GLN B N 1
ATOM 2369 C CA . GLN B 1 40 ? 1.341 0.343 7.352 1 93 40 GLN B CA 1
ATOM 2370 C C . GLN B 1 40 ? 2.355 1.135 8.172 1 93 40 GLN B C 1
ATOM 2372 O O . GLN B 1 40 ? 3.512 0.729 8.297 1 93 40 GLN B O 1
ATOM 2377 N N . GLY B 1 41 ? 1.969 2.287 8.656 1 95.94 41 GLY B N 1
ATOM 2378 C CA . GLY B 1 41 ? 2.748 3.049 9.617 1 95.94 41 GLY B CA 1
ATOM 2379 C C . GLY B 1 41 ? 3.953 3.734 9.008 1 95.94 41 GLY B C 1
ATOM 2380 O O . GLY B 1 41 ? 4.996 3.863 9.648 1 95.94 41 GLY B O 1
ATOM 2381 N N . GLY B 1 42 ? 3.83 4.113 7.766 1 95.31 42 GLY B N 1
ATOM 2382 C CA . GLY B 1 42 ? 4.953 4.762 7.109 1 95.31 42 GLY B CA 1
ATOM 2383 C C . GLY B 1 42 ? 5.484 5.957 7.879 1 95.31 42 GLY B C 1
ATOM 2384 O O . GLY B 1 42 ? 6.691 6.062 8.117 1 95.31 42 GLY B O 1
ATOM 2385 N N . LEU B 1 43 ? 4.594 6.848 8.266 1 98.12 43 LEU B N 1
ATOM 2386 C CA . LEU B 1 43 ? 4.969 8.039 9.008 1 98.12 43 LEU B CA 1
ATOM 2387 C C . LEU B 1 43 ? 5.605 7.672 10.344 1 98.12 43 LEU B C 1
ATOM 2389 O O . LEU B 1 43 ? 6.68 8.18 10.688 1 98.12 43 LEU B O 1
ATOM 2393 N N . THR B 1 44 ? 5.008 6.777 11.086 1 98 44 THR B N 1
ATOM 2394 C CA . THR B 1 44 ? 5.449 6.324 12.398 1 98 44 THR B CA 1
ATOM 2395 C C . THR B 1 44 ? 6.836 5.688 12.32 1 98 44 THR B C 1
ATOM 2397 O O . THR B 1 44 ? 7.727 6.027 13.094 1 98 44 THR B O 1
ATOM 2400 N N . LEU B 1 45 ? 7.02 4.844 11.352 1 95.56 45 LEU B N 1
ATOM 2401 C CA . LEU B 1 45 ? 8.266 4.086 11.234 1 95.56 45 LEU B CA 1
ATOM 2402 C C . LEU B 1 45 ? 9.391 4.969 10.719 1 95.56 45 LEU B C 1
ATOM 2404 O O . LEU B 1 45 ? 10.523 4.875 11.195 1 95.56 45 LEU B O 1
ATOM 2408 N N . LYS B 1 46 ? 9.102 5.805 9.75 1 96.5 46 LYS B N 1
ATOM 2409 C CA . LYS B 1 46 ? 10.117 6.688 9.188 1 96.5 46 LYS B CA 1
ATOM 2410 C C . LYS B 1 46 ? 10.625 7.68 10.227 1 96.5 46 LYS B C 1
ATOM 2412 O O . LYS B 1 46 ? 11.781 8.094 10.195 1 96.5 46 LYS B O 1
ATOM 2417 N N . LEU B 1 47 ? 9.766 8 11.188 1 97.81 47 LEU B N 1
ATOM 2418 C CA . LEU B 1 47 ? 10.156 8.953 12.227 1 97.81 47 LEU B CA 1
ATOM 2419 C C . LEU B 1 47 ? 10.805 8.234 13.406 1 97.81 47 LEU B C 1
ATOM 2421 O O . LEU B 1 47 ? 11.172 8.875 14.398 1 97.81 47 LEU B O 1
ATOM 2425 N N . GLY B 1 48 ? 10.891 6.949 13.367 1 95.5 48 GLY B N 1
ATOM 2426 C CA . GLY B 1 48 ? 11.664 6.203 14.344 1 95.5 48 GLY B CA 1
ATOM 2427 C C . GLY B 1 48 ? 10.828 5.695 15.508 1 95.5 48 GLY B C 1
ATOM 2428 O O . GLY B 1 48 ? 11.375 5.309 16.547 1 95.5 48 GLY B O 1
ATOM 2429 N N . TYR B 1 49 ? 9.555 5.652 15.359 1 96.62 49 TYR B N 1
ATOM 2430 C CA . TYR B 1 49 ? 8.672 5.211 16.438 1 96.62 49 TYR B CA 1
ATOM 2431 C C . TYR B 1 49 ? 8.281 3.748 16.25 1 96.62 49 TYR B C 1
ATOM 2433 O O . TYR B 1 49 ? 7.102 3.4 16.312 1 96.62 49 TYR B O 1
ATOM 2441 N N . ARG B 1 50 ? 9.266 2.904 16.047 1 93.06 50 ARG B N 1
ATOM 2442 C CA . ARG B 1 50 ? 9.055 1.479 15.812 1 93.06 50 ARG B CA 1
ATOM 2443 C C . ARG B 1 50 ? 8.43 0.809 17.031 1 93.06 50 ARG B C 1
ATOM 2445 O O . ARG B 1 50 ? 7.566 -0.062 16.891 1 93.06 50 ARG B O 1
ATOM 2452 N N . GLU B 1 51 ? 8.93 1.173 18.203 1 93.62 51 GLU B N 1
ATOM 2453 C CA . GLU B 1 51 ? 8.391 0.583 19.422 1 93.62 51 GLU B CA 1
ATOM 2454 C C . GLU B 1 51 ? 6.914 0.924 19.594 1 93.62 51 GLU B C 1
ATOM 2456 O O . GLU B 1 51 ? 6.113 0.068 19.984 1 93.62 51 GLU B O 1
ATOM 2461 N N . GLN B 1 52 ? 6.602 2.148 19.312 1 95.5 52 GLN B N 1
ATOM 2462 C CA . GLN B 1 52 ? 5.203 2.549 19.406 1 95.5 52 GLN B CA 1
ATOM 2463 C C . GLN B 1 52 ? 4.344 1.783 18.406 1 95.5 52 GLN B C 1
ATOM 2465 O O . GLN B 1 52 ? 3.223 1.378 18.719 1 95.5 52 GLN B O 1
ATOM 2470 N N . TYR B 1 53 ? 4.855 1.576 17.25 1 95.81 53 TYR B N 1
ATOM 2471 C CA . TYR B 1 53 ? 4.121 0.883 16.203 1 95.81 53 TYR B CA 1
ATOM 2472 C C . TYR B 1 53 ? 3.807 -0.551 16.609 1 95.81 53 TYR B C 1
ATOM 2474 O O . TYR B 1 53 ? 2.725 -1.064 16.312 1 95.81 53 TYR B O 1
ATOM 2482 N N . ARG B 1 54 ? 4.691 -1.191 17.328 1 92.75 54 ARG B N 1
ATOM 2483 C CA . ARG B 1 54 ? 4.578 -2.621 17.609 1 92.75 54 ARG B CA 1
ATOM 2484 C C . ARG B 1 54 ? 4.031 -2.869 19 1 92.75 54 ARG B C 1
ATOM 2486 O O . ARG B 1 54 ? 3.238 -3.785 19.219 1 92.75 54 ARG B O 1
ATOM 2493 N N . GLU B 1 55 ? 4.422 -2.002 19.906 1 93.06 55 GLU B N 1
ATOM 2494 C CA . GLU B 1 55 ? 4.215 -2.338 21.312 1 93.06 55 GLU B CA 1
ATOM 2495 C C . GLU B 1 55 ? 3.396 -1.264 22.031 1 93.06 55 GLU B C 1
ATOM 2497 O O . GLU B 1 55 ? 3.137 -1.365 23.219 1 93.06 55 GLU B O 1
ATOM 2502 N N . GLY B 1 56 ? 3.045 -0.212 21.344 1 94.88 56 GLY B N 1
ATOM 2503 C CA . GLY B 1 56 ? 2.211 0.795 21.984 1 94.88 56 GLY B CA 1
ATOM 2504 C C . GLY B 1 56 ? 0.985 0.214 22.656 1 94.88 56 GLY B C 1
ATOM 2505 O O . GLY B 1 56 ? 0.372 -0.725 22.141 1 94.88 56 GLY B O 1
ATOM 2506 N N . GLU B 1 57 ? 0.667 0.751 23.766 1 95.88 57 GLU B N 1
ATOM 2507 C CA . GLU B 1 57 ? -0.446 0.226 24.547 1 95.88 57 GLU B CA 1
ATOM 2508 C C . GLU B 1 57 ? -1.774 0.428 23.828 1 95.88 57 GLU B C 1
ATOM 2510 O O . GLU B 1 57 ? -2.635 -0.455 23.828 1 95.88 57 GLU B O 1
ATOM 2515 N N . TYR B 1 58 ? -1.864 1.65 23.219 1 97.06 58 TYR B N 1
ATOM 2516 C CA . TYR B 1 58 ? -3.102 2.002 22.531 1 97.06 58 TYR B CA 1
ATOM 2517 C C . TYR B 1 58 ? -2.83 2.414 21.094 1 97.06 58 TYR B C 1
ATOM 2519 O O . TYR B 1 58 ? -1.701 2.77 20.75 1 97.06 58 TYR B O 1
ATOM 2527 N N . ALA B 1 59 ? -3.814 2.248 20.297 1 97.44 59 ALA B N 1
ATOM 2528 C CA . ALA B 1 59 ? -3.77 2.572 18.859 1 97.44 59 ALA B CA 1
ATOM 2529 C C . ALA B 1 59 ? -5.062 3.244 18.422 1 97.44 59 ALA B C 1
ATOM 2531 O O . ALA B 1 59 ? -6.031 3.316 19.172 1 97.44 59 ALA B O 1
ATOM 2532 N N . LEU B 1 60 ? -5.031 3.723 17.25 1 98.12 60 LEU B N 1
ATOM 2533 C CA . LEU B 1 60 ? -6.266 4.25 16.688 1 98.12 60 LEU B CA 1
ATOM 2534 C C . LEU B 1 60 ? -7.371 3.197 16.719 1 98.12 60 LEU B C 1
ATOM 2536 O O . LEU B 1 60 ? -8.547 3.529 16.875 1 98.12 60 LEU B O 1
ATOM 2540 N N . TYR B 1 61 ? -6.973 1.954 16.609 1 97.06 61 TYR B N 1
ATOM 2541 C CA . TYR B 1 61 ? -7.922 0.853 16.734 1 97.06 61 TYR B CA 1
ATOM 2542 C C . TYR B 1 61 ? -8.719 0.956 18.031 1 97.06 61 TYR B C 1
ATOM 2544 O O . TYR B 1 61 ? -9.93 0.741 18.047 1 97.06 61 TYR B O 1
ATOM 2552 N N . ASP B 1 62 ? -8.094 1.31 19.094 1 97.81 62 ASP B N 1
ATOM 2553 C CA . ASP B 1 62 ? -8.703 1.353 20.422 1 97.81 62 ASP B CA 1
ATOM 2554 C C . ASP B 1 62 ? -9.641 2.551 20.562 1 97.81 62 ASP B C 1
ATOM 2556 O O . ASP B 1 62 ? -10.617 2.504 21.312 1 97.81 62 ASP B O 1
ATOM 2560 N N . VAL B 1 63 ? -9.367 3.58 19.797 1 97.94 63 VAL B N 1
ATOM 2561 C CA . VAL B 1 63 ? -10.125 4.82 19.922 1 97.94 63 VAL B CA 1
ATOM 2562 C C . VAL B 1 63 ? -11.266 4.84 18.906 1 97.94 63 VAL B C 1
ATOM 2564 O O . VAL B 1 63 ? -12.383 5.273 19.234 1 97.94 63 VAL B O 1
ATOM 2567 N N . LEU B 1 64 ? -11.023 4.336 17.719 1 97.81 64 LEU B N 1
ATOM 2568 C CA . LEU B 1 64 ? -11.953 4.551 16.625 1 97.81 64 LEU B CA 1
ATOM 2569 C C . LEU B 1 64 ? -12.898 3.365 16.469 1 97.81 64 LEU B C 1
ATOM 2571 O O . LEU B 1 64 ? -13.93 3.471 15.797 1 97.81 64 LEU B O 1
ATOM 2575 N N . SER B 1 65 ? -12.539 2.266 17.031 1 95.69 65 SER B N 1
ATOM 2576 C CA . SER B 1 65 ? -13.367 1.071 16.906 1 95.69 65 SER B CA 1
ATOM 2577 C C . SER B 1 65 ? -14.25 0.876 18.125 1 95.69 65 SER B C 1
ATOM 2579 O O . SER B 1 65 ? -13.797 1.087 19.266 1 95.69 65 SER B O 1
ATOM 2581 N N . GLU B 1 66 ? -15.438 0.362 17.953 1 93.25 66 GLU B N 1
ATOM 2582 C CA . GLU B 1 66 ? -16.328 0.031 19.062 1 93.25 66 GLU B CA 1
ATOM 2583 C C . GLU B 1 66 ? -15.773 -1.13 19.875 1 93.25 66 GLU B C 1
ATOM 2585 O O . GLU B 1 66 ? -16.156 -1.312 21.031 1 93.25 66 GLU B O 1
ATOM 2590 N N . MET B 1 67 ? -14.875 -1.835 19.281 1 90.88 67 MET B N 1
ATOM 2591 C CA . MET B 1 67 ? -14.273 -2.98 19.969 1 90.88 67 MET B CA 1
ATOM 2592 C C . MET B 1 67 ? -13.039 -2.559 20.75 1 90.88 67 MET B C 1
ATOM 2594 O O . MET B 1 67 ? -12.438 -3.373 21.453 1 90.88 67 MET B O 1
ATOM 2598 N N . GLY B 1 68 ? -12.734 -1.283 20.594 1 93.81 68 GLY B N 1
ATOM 2599 C CA . GLY B 1 68 ? -11.531 -0.788 21.25 1 93.81 68 GLY B CA 1
ATOM 2600 C C . GLY B 1 68 ? -11.695 -0.608 22.734 1 93.81 68 GLY B C 1
ATOM 2601 O O . GLY B 1 68 ? -12.805 -0.697 23.266 1 93.81 68 GLY B O 1
ATOM 2602 N N . ARG B 1 69 ? -10.562 -0.397 23.438 1 96.31 69 ARG B N 1
ATOM 2603 C CA . ARG B 1 69 ? -10.5 -0.273 24.891 1 96.31 69 ARG B CA 1
ATOM 2604 C C . ARG B 1 69 ? -10.734 1.17 25.328 1 96.31 69 ARG B C 1
ATOM 2606 O O . ARG B 1 69 ? -10.914 1.443 26.516 1 96.31 69 ARG B O 1
ATOM 2613 N N . LEU B 1 70 ? -10.805 2.1 24.328 1 97.75 70 LEU B N 1
ATOM 2614 C CA . LEU B 1 70 ? -10.977 3.523 24.594 1 97.75 70 LEU B CA 1
ATOM 2615 C C . LEU B 1 70 ? -12.188 4.074 23.844 1 97.75 70 LEU B C 1
ATOM 2617 O O . LEU B 1 70 ? -12.906 3.328 23.188 1 97.75 70 LEU B O 1
ATOM 2621 N N . SER B 1 71 ? -12.438 5.379 24.125 1 97.38 71 SER B N 1
ATOM 2622 C CA . SER B 1 71 ? -13.547 6.043 23.453 1 97.38 71 SER B CA 1
ATOM 2623 C C . SER B 1 71 ? -13.039 7.129 22.5 1 97.38 71 SER B C 1
ATOM 2625 O O . SER B 1 71 ? -11.852 7.449 22.5 1 97.38 71 SER B O 1
ATOM 2627 N N . LEU B 1 72 ? -13.914 7.652 21.797 1 97.19 72 LEU B N 1
ATOM 2628 C CA . LEU B 1 72 ? -13.586 8.719 20.859 1 97.19 72 LEU B CA 1
ATOM 2629 C C . LEU B 1 72 ? -13.062 9.953 21.594 1 97.19 72 LEU B C 1
ATOM 2631 O O . LEU B 1 72 ? -12.469 10.844 20.984 1 97.19 72 LEU B O 1
ATOM 2635 N N . ASP B 1 73 ? -13.227 10.008 22.891 1 98.06 73 ASP B N 1
ATOM 2636 C CA . ASP B 1 73 ? -12.766 11.133 23.703 1 98.06 73 ASP B CA 1
ATOM 2637 C C . ASP B 1 73 ? -11.305 10.953 24.125 1 98.06 73 ASP B C 1
ATOM 2639 O O . ASP B 1 73 ? -10.695 11.859 24.688 1 98.06 73 ASP B O 1
ATOM 2643 N N . ASP B 1 74 ? -10.711 9.82 23.688 1 98.5 74 ASP B N 1
ATOM 2644 C CA . ASP B 1 74 ? -9.438 9.453 24.297 1 98.5 74 ASP B CA 1
ATOM 2645 C C . ASP B 1 74 ? -8.297 9.539 23.281 1 98.5 74 ASP B C 1
ATOM 2647 O O . ASP B 1 74 ? -7.242 8.93 23.484 1 98.5 74 ASP B O 1
ATOM 2651 N N . LEU B 1 75 ? -8.477 10.297 22.25 1 98.44 75 LEU B N 1
ATOM 2652 C CA . LEU B 1 75 ? -7.426 10.398 21.25 1 98.44 75 LEU B CA 1
ATOM 2653 C C . LEU B 1 75 ? -6.164 11.016 21.844 1 98.44 75 LEU B C 1
ATOM 2655 O O . LEU B 1 75 ? -5.051 10.664 21.453 1 98.44 75 LEU B O 1
ATOM 2659 N N . ASP B 1 76 ? -6.344 11.844 22.859 1 98.5 76 ASP B N 1
ATOM 2660 C CA . ASP B 1 76 ? -5.215 12.484 23.516 1 98.5 76 ASP B CA 1
ATOM 2661 C C . ASP B 1 76 ? -4.238 11.445 24.078 1 98.5 76 ASP B C 1
ATOM 2663 O O . ASP B 1 76 ? -3.029 11.672 24.094 1 98.5 76 ASP B O 1
ATOM 2667 N N . ASP B 1 77 ? -4.746 10.305 24.422 1 97.88 77 ASP B N 1
ATOM 2668 C CA . ASP B 1 77 ? -3.959 9.266 25.078 1 97.88 77 ASP B CA 1
ATOM 2669 C C . ASP B 1 77 ? -2.977 8.625 24.094 1 97.88 77 ASP B C 1
ATOM 2671 O O . ASP B 1 77 ? -2.035 7.945 24.5 1 97.88 77 ASP B O 1
ATOM 2675 N N . LEU B 1 78 ? -3.15 8.891 22.812 1 98.38 78 LEU B N 1
ATOM 2676 C CA . LEU B 1 78 ? -2.299 8.273 21.812 1 98.38 78 LEU B CA 1
ATOM 2677 C C . LEU B 1 78 ? -1.149 9.203 21.422 1 98.38 78 LEU B C 1
ATOM 2679 O O . LEU B 1 78 ? -0.189 8.781 20.781 1 98.38 78 LEU B O 1
ATOM 2683 N N . ILE B 1 79 ? -1.212 10.414 21.812 1 98.5 79 ILE B N 1
ATOM 2684 C CA . ILE B 1 79 ? -0.269 11.422 21.344 1 98.5 79 ILE B CA 1
ATOM 2685 C C . ILE B 1 79 ? 1.108 11.164 21.953 1 98.5 79 ILE B C 1
ATOM 2687 O O . ILE B 1 79 ? 1.23 10.945 23.156 1 98.5 79 ILE B O 1
ATOM 2691 N N . VAL B 1 80 ? 2.051 11.141 21.094 1 98.19 80 VAL B N 1
ATOM 2692 C CA . VAL B 1 80 ? 3.455 11.07 21.484 1 98.19 80 VAL B CA 1
ATOM 2693 C C . VAL B 1 80 ? 4.156 12.375 21.141 1 98.19 80 VAL B C 1
ATOM 2695 O O . VAL B 1 80 ? 4.074 12.852 20 1 98.19 80 VAL B O 1
ATOM 2698 N N . SER B 1 81 ? 4.82 12.93 22.109 1 97.62 81 SER B N 1
ATOM 2699 C CA . SER B 1 81 ? 5.574 14.148 21.844 1 97.62 81 SER B CA 1
ATOM 2700 C C . SER B 1 81 ? 6.832 13.867 21.031 1 97.62 81 SER B C 1
ATOM 2702 O O . SER B 1 81 ? 7.645 13.023 21.422 1 97.62 81 SER B O 1
ATOM 2704 N N . GLY B 1 82 ? 6.922 14.5 19.891 1 95.69 82 GLY B N 1
ATOM 2705 C CA . GLY B 1 82 ? 8.117 14.352 19.078 1 95.69 82 GLY B CA 1
ATOM 2706 C C . GLY B 1 82 ? 9.055 15.539 19.188 1 95.69 82 GLY B C 1
ATOM 2707 O O . GLY B 1 82 ? 8.766 16.516 19.891 1 95.69 82 GLY B O 1
ATOM 2708 N N . ASP B 1 83 ? 10.234 15.414 18.5 1 94.38 83 ASP B N 1
ATOM 2709 C CA . ASP B 1 83 ? 11.234 16.469 18.547 1 94.38 83 ASP B CA 1
ATOM 2710 C C . ASP B 1 83 ? 10.781 17.688 17.75 1 94.38 83 ASP B C 1
ATOM 2712 O O . ASP B 1 83 ? 11.031 18.828 18.141 1 94.38 83 ASP B O 1
ATOM 2716 N N . GLU B 1 84 ? 10.117 17.484 16.594 1 97.94 84 GLU B N 1
ATOM 2717 C CA . GLU B 1 84 ? 9.695 18.562 15.719 1 97.94 84 GLU B CA 1
ATOM 2718 C C . GLU B 1 84 ? 8.211 18.875 15.898 1 97.94 84 GLU B C 1
ATOM 2720 O O . GLU B 1 84 ? 7.805 20.031 15.914 1 97.94 84 GLU B O 1
ATOM 2725 N N . PHE B 1 85 ? 7.445 17.891 16.047 1 98.69 85 PHE B N 1
ATOM 2726 C CA . PHE B 1 85 ? 5.996 17.953 16.172 1 98.69 85 PHE B CA 1
ATOM 2727 C C . PHE B 1 85 ? 5.457 16.703 16.859 1 98.69 85 PHE B C 1
ATOM 2729 O O . PHE B 1 85 ? 6.156 15.695 16.953 1 98.69 85 PHE B O 1
ATOM 2736 N N . ASP B 1 86 ? 4.262 16.812 17.391 1 98.81 86 ASP B N 1
ATOM 2737 C CA . ASP B 1 86 ? 3.635 15.664 18.047 1 98.81 86 ASP B CA 1
ATOM 2738 C C . ASP B 1 86 ? 3.051 14.695 17.016 1 98.81 86 ASP B C 1
ATOM 2740 O O . ASP B 1 86 ? 2.793 15.078 15.867 1 98.81 86 ASP B O 1
ATOM 2744 N N . ILE B 1 87 ? 2.904 13.438 17.469 1 98.75 87 ILE B N 1
ATOM 2745 C CA . ILE B 1 87 ? 2.424 12.438 16.531 1 98.75 87 ILE B CA 1
ATOM 2746 C C . ILE B 1 87 ? 1.389 11.547 17.203 1 98.75 87 ILE B C 1
ATOM 2748 O O . ILE B 1 87 ? 1.517 11.227 18.391 1 98.75 87 ILE B O 1
ATOM 2752 N N . VAL B 1 88 ? 0.358 11.242 16.547 1 98.75 88 VAL B N 1
ATOM 2753 C CA . VAL B 1 88 ? -0.425 10.039 16.812 1 98.75 88 VAL B CA 1
ATOM 2754 C C . VAL B 1 88 ? 0.087 8.891 15.953 1 98.75 88 VAL B C 1
ATOM 2756 O O . VAL B 1 88 ? -0.214 8.812 14.758 1 98.75 88 VAL B O 1
ATOM 2759 N N . PRO B 1 89 ? 0.859 8.008 16.531 1 98.56 89 PRO B N 1
ATOM 2760 C CA . PRO B 1 89 ? 1.475 6.938 15.75 1 98.56 89 PRO B CA 1
ATOM 2761 C C . PRO B 1 89 ? 0.463 5.895 15.273 1 98.56 89 PRO B C 1
ATOM 2763 O O . PRO B 1 89 ? -0.587 5.723 15.898 1 98.56 89 PRO B O 1
ATOM 2766 N N . SER B 1 90 ? 0.824 5.328 14.164 1 98 90 SER B N 1
ATOM 2767 C CA . SER B 1 90 ? 0.106 4.125 13.75 1 98 90 SER B CA 1
ATOM 2768 C C . SER B 1 90 ? 0.539 2.914 14.57 1 98 90 SER B C 1
ATOM 2770 O O . SER B 1 90 ? 1.475 3.002 15.367 1 98 90 SER B O 1
ATOM 2772 N N . HIS B 1 91 ? -0.208 1.905 14.391 1 96.38 91 HIS B N 1
ATOM 2773 C CA . HIS B 1 91 ? 0.025 0.651 15.102 1 96.38 91 HIS B CA 1
ATOM 2774 C C . HIS B 1 91 ? -0.385 -0.546 14.25 1 96.38 91 HIS B C 1
ATOM 2776 O O . HIS B 1 91 ? -1.319 -0.454 13.453 1 96.38 91 HIS B O 1
ATOM 2782 N N . ILE B 1 92 ? 0.302 -1.625 14.438 1 92.44 92 ILE B N 1
ATOM 2783 C CA . ILE B 1 92 ? 0.074 -2.82 13.633 1 92.44 92 ILE B CA 1
ATOM 2784 C C . ILE B 1 92 ? -1.366 -3.295 13.805 1 92.44 92 ILE B C 1
ATOM 2786 O O . ILE B 1 92 ? -1.972 -3.826 12.875 1 92.44 92 ILE B O 1
ATOM 2790 N N . ARG B 1 93 ? -2.012 -3.029 14.961 1 91.38 93 ARG B N 1
ATOM 2791 C CA . ARG B 1 93 ? -3.381 -3.449 15.234 1 91.38 93 ARG B CA 1
ATOM 2792 C C . ARG B 1 93 ? -4.375 -2.686 14.367 1 91.38 93 ARG B C 1
ATOM 2794 O O . ARG B 1 93 ? -5.535 -3.086 14.242 1 91.38 93 ARG B O 1
ATOM 2801 N N . ASN B 1 94 ? -3.889 -1.617 13.742 1 95.38 94 ASN B N 1
ATOM 2802 C CA . ASN B 1 94 ? -4.781 -0.8 12.922 1 95.38 94 ASN B CA 1
ATOM 2803 C C . ASN B 1 94 ? -5.168 -1.512 11.633 1 95.38 94 ASN B C 1
ATOM 2805 O O . ASN B 1 94 ? -6.109 -1.099 10.945 1 95.38 94 ASN B O 1
ATOM 2809 N N . PHE B 1 95 ? -4.484 -2.582 11.32 1 91.06 95 PHE B N 1
ATOM 2810 C CA . PHE B 1 95 ? -4.891 -3.357 10.148 1 91.06 95 PHE B CA 1
ATOM 2811 C C . PHE B 1 95 ? -6.301 -3.908 10.328 1 91.06 95 PHE B C 1
ATOM 2813 O O . PHE B 1 95 ? -7.047 -4.039 9.359 1 91.06 95 PHE B O 1
ATOM 2820 N N . ARG B 1 96 ? -6.691 -4.148 11.531 1 89.44 96 ARG B N 1
ATOM 2821 C CA . ARG B 1 96 ? -8.031 -4.656 11.828 1 89.44 96 ARG B CA 1
ATOM 2822 C C . ARG B 1 96 ? -9.055 -3.525 11.828 1 89.44 96 ARG B C 1
ATOM 2824 O O . ARG B 1 96 ? -10.25 -3.768 11.672 1 89.44 96 ARG B O 1
ATOM 2831 N N . LEU B 1 97 ? -8.578 -2.352 11.977 1 93.06 97 LEU B N 1
ATOM 2832 C CA . LEU B 1 97 ? -9.445 -1.192 12.156 1 93.06 97 LEU B CA 1
ATOM 2833 C C . LEU B 1 97 ? -10.32 -0.974 10.922 1 93.06 97 LEU B C 1
ATOM 2835 O O . LEU B 1 97 ? -11.5 -0.654 11.039 1 93.06 97 LEU B O 1
ATOM 2839 N N . GLU B 1 98 ? -9.734 -1.165 9.758 1 86.44 98 GLU B N 1
ATOM 2840 C CA . GLU B 1 98 ? -10.469 -0.912 8.523 1 86.44 98 GLU B CA 1
ATOM 2841 C C . GLU B 1 98 ? -11.719 -1.789 8.438 1 86.44 98 GLU B C 1
ATOM 2843 O O . GLU B 1 98 ? -12.781 -1.325 8.016 1 86.44 98 GLU B O 1
ATOM 2848 N N . LYS B 1 99 ? -11.586 -3.016 8.773 1 84.12 99 LYS B N 1
ATOM 2849 C CA . LYS B 1 99 ? -12.711 -3.943 8.75 1 84.12 99 LYS B CA 1
ATOM 2850 C C . LYS B 1 99 ? -13.844 -3.467 9.664 1 84.12 99 LYS B C 1
ATOM 2852 O O . LYS B 1 99 ? -15.016 -3.518 9.289 1 84.12 99 LYS B O 1
ATOM 2857 N N . HIS B 1 100 ? -13.516 -2.934 10.758 1 89.19 100 HIS B N 1
ATOM 2858 C CA . HIS B 1 100 ? -14.492 -2.492 11.75 1 89.19 100 HIS B CA 1
ATOM 2859 C C . HIS B 1 100 ? -15.18 -1.204 11.305 1 89.19 100 HIS B C 1
ATOM 2861 O O . HIS B 1 100 ? -16.391 -1.047 11.492 1 89.19 100 HIS B O 1
ATOM 2867 N N . LEU B 1 101 ? -14.422 -0.388 10.703 1 92 101 LEU B N 1
ATOM 2868 C CA . LEU B 1 101 ? -14.977 0.908 10.32 1 92 101 LEU B CA 1
ATOM 2869 C C . LEU B 1 101 ? -16.016 0.754 9.211 1 92 101 LEU B C 1
ATOM 2871 O O . LEU B 1 101 ? -16.938 1.561 9.102 1 92 101 LEU B O 1
ATOM 2875 N N . TYR B 1 102 ? -15.883 -0.299 8.43 1 82.69 102 TYR B N 1
ATOM 2876 C CA . TYR B 1 102 ? -16.859 -0.546 7.379 1 82.69 102 TYR B CA 1
ATOM 2877 C C . TYR B 1 102 ? -18.203 -0.98 7.965 1 82.69 102 TYR B C 1
ATOM 2879 O O . TYR B 1 102 ? -19.25 -0.666 7.414 1 82.69 102 TYR B O 1
ATOM 2887 N N . SER B 1 103 ? -18.109 -1.654 9.039 1 81.81 103 SER B N 1
ATOM 2888 C CA . SER B 1 103 ? -19.312 -2.295 9.578 1 81.81 103 SER B CA 1
ATOM 2889 C C . SER B 1 103 ? -19.984 -1.42 10.625 1 81.81 103 SER B C 1
ATOM 2891 O O . SER B 1 103 ? -21.172 -1.58 10.906 1 81.81 103 SER B O 1
ATOM 2893 N N . GLU B 1 104 ? -19.25 -0.536 11.203 1 87.31 104 GLU B N 1
ATOM 2894 C CA . GLU B 1 104 ? -19.75 0.257 12.328 1 87.31 104 GLU B CA 1
ATOM 2895 C C . GLU B 1 104 ? -20.516 1.485 11.844 1 87.31 104 GLU B C 1
ATOM 2897 O O . GLU B 1 104 ? -20.156 2.086 10.828 1 87.31 104 GLU B O 1
ATOM 2902 N N . ALA B 1 105 ? -21.562 1.762 12.688 1 81.5 105 ALA B N 1
ATOM 2903 C CA . ALA B 1 105 ? -22.312 2.986 12.406 1 81.5 105 ALA B CA 1
ATOM 2904 C C . ALA B 1 105 ? -21.406 4.211 12.508 1 81.5 105 ALA B C 1
ATOM 2906 O O . ALA B 1 105 ? -20.656 4.363 13.477 1 81.5 105 ALA B O 1
ATOM 2907 N N . ARG B 1 106 ? -21.312 5.047 11.562 1 86.75 106 ARG B N 1
ATOM 2908 C CA . ARG B 1 106 ? -20.531 6.281 11.492 1 86.75 106 ARG B CA 1
ATOM 2909 C C . ARG B 1 106 ? -19.047 5.992 11.516 1 86.75 106 ARG B C 1
ATOM 2911 O O . ARG B 1 106 ? -18.25 6.797 12.016 1 86.75 106 ARG B O 1
ATOM 2918 N N . GLY B 1 107 ? -18.672 4.773 11.203 1 91.94 107 GLY B N 1
ATOM 2919 C CA . GLY B 1 107 ? -17.281 4.375 11.188 1 91.94 107 GLY B CA 1
ATOM 2920 C C . GLY B 1 107 ? -16.391 5.328 10.406 1 91.94 107 GLY B C 1
ATOM 2921 O O . GLY B 1 107 ? -15.32 5.707 10.867 1 91.94 107 GLY B O 1
ATOM 2922 N N . VAL B 1 108 ? -16.859 5.793 9.297 1 93.25 108 VAL B N 1
ATOM 2923 C CA . VAL B 1 108 ? -16.078 6.645 8.398 1 93.25 108 VAL B CA 1
ATOM 2924 C C . VAL B 1 108 ? -15.859 8.008 9.047 1 93.25 108 VAL B C 1
ATOM 2926 O O . VAL B 1 108 ? -14.867 8.68 8.766 1 93.25 108 VAL B O 1
ATOM 2929 N N . GLU B 1 109 ? -16.688 8.422 10.023 1 96.25 109 GLU B N 1
ATOM 2930 C CA . GLU B 1 109 ? -16.594 9.727 10.672 1 96.25 109 GLU B CA 1
ATOM 2931 C C . GLU B 1 109 ? -15.805 9.633 11.977 1 96.25 109 GLU B C 1
ATOM 2933 O O . GLU B 1 109 ? -15.547 10.648 12.625 1 96.25 109 GLU B O 1
ATOM 2938 N N . ALA B 1 110 ? -15.414 8.445 12.352 1 97.5 110 ALA B N 1
ATOM 2939 C CA . ALA B 1 110 ? -14.836 8.219 13.672 1 97.5 110 ALA B CA 1
ATOM 2940 C C . ALA B 1 110 ? -13.609 9.094 13.891 1 97.5 110 ALA B C 1
ATOM 2942 O O . ALA B 1 110 ? -13.461 9.727 14.945 1 97.5 110 ALA B O 1
ATOM 2943 N N . LEU B 1 111 ? -12.742 9.133 12.906 1 98.25 111 LEU B N 1
ATOM 2944 C CA . LEU B 1 111 ? -11.539 9.938 13.047 1 98.25 111 LEU B CA 1
ATOM 2945 C C . LEU B 1 111 ? -11.883 11.414 13.195 1 98.25 111 LEU B C 1
ATOM 2947 O O . LEU B 1 111 ? -11.266 12.125 13.992 1 98.25 111 LEU B O 1
ATOM 2951 N N . LYS B 1 112 ? -12.836 11.914 12.422 1 97.88 112 LYS B N 1
ATOM 2952 C CA . LYS B 1 112 ? -13.281 13.305 12.523 1 97.88 112 LYS B CA 1
ATOM 2953 C C . LYS B 1 112 ? -13.789 13.617 13.93 1 97.88 112 LYS B C 1
ATOM 2955 O O . LYS B 1 112 ? -13.391 14.617 14.531 1 97.88 112 LYS B O 1
ATOM 2960 N N . ILE B 1 113 ? -14.617 12.727 14.422 1 97.62 113 ILE B N 1
ATOM 2961 C CA . ILE B 1 113 ? -15.211 12.922 15.742 1 97.62 113 ILE B CA 1
ATOM 2962 C C . ILE B 1 113 ? -14.117 12.922 16.812 1 97.62 113 ILE B C 1
ATOM 2964 O O . ILE B 1 113 ? -14.109 13.773 17.703 1 97.62 113 ILE B O 1
ATOM 2968 N N . ALA B 1 114 ? -13.203 11.977 16.703 1 98.38 114 ALA B N 1
ATOM 2969 C CA . ALA B 1 114 ? -12.117 11.891 17.688 1 98.38 114 ALA B CA 1
ATOM 2970 C C . ALA B 1 114 ? -11.258 13.148 17.656 1 98.38 114 ALA B C 1
ATOM 2972 O O . ALA B 1 114 ? -10.898 13.68 18.719 1 98.38 114 ALA B O 1
ATOM 2973 N N . LEU B 1 115 ? -10.969 13.625 16.484 1 98.56 115 LEU B N 1
ATOM 2974 C CA . LEU B 1 115 ? -10.141 14.82 16.359 1 98.56 115 LEU B CA 1
ATOM 2975 C C . LEU B 1 115 ? -10.898 16.062 16.859 1 98.56 115 LEU B C 1
ATOM 2977 O O . LEU B 1 115 ? -10.297 16.984 17.406 1 98.56 115 LEU B O 1
ATOM 2981 N N . ASP B 1 116 ? -12.18 16.109 16.641 1 97.94 116 ASP B N 1
ATOM 2982 C CA . ASP B 1 116 ? -13 17.203 17.141 1 97.94 116 ASP B CA 1
ATOM 2983 C C . ASP B 1 116 ? -12.992 17.25 18.672 1 97.94 116 ASP B C 1
ATOM 2985 O O . ASP B 1 116 ? -13.172 18.312 19.266 1 97.94 116 ASP B O 1
ATOM 2989 N N . ARG B 1 117 ? -12.781 16.125 19.234 1 98.06 117 ARG B N 1
ATOM 2990 C CA . ARG B 1 117 ? -12.891 16.016 20.688 1 98.06 117 ARG B CA 1
ATOM 2991 C C . ARG B 1 117 ? -11.523 16.078 21.344 1 98.06 117 ARG B C 1
ATOM 2993 O O . ARG B 1 117 ? -11.406 15.938 22.562 1 98.06 117 ARG B O 1
ATOM 3000 N N . LEU B 1 118 ? -10.539 16.203 20.5 1 97.44 118 LEU B N 1
ATOM 3001 C CA . LEU B 1 118 ? -9.188 16.359 21.016 1 97.44 118 LEU B CA 1
ATOM 3002 C C . LEU B 1 118 ? -9.117 17.547 21.984 1 97.44 118 LEU B C 1
ATOM 3004 O O . LEU B 1 118 ? -9.594 18.641 21.656 1 97.44 118 LEU B O 1
ATOM 3008 N N . THR B 1 119 ? -8.508 17.406 23.156 1 97 119 THR B N 1
ATOM 3009 C CA . THR B 1 119 ? -8.391 18.484 24.141 1 97 119 THR B CA 1
ATOM 3010 C C . THR B 1 119 ? -7.125 19.297 23.891 1 97 119 THR B C 1
ATOM 3012 O O . THR B 1 119 ? -7.121 20.516 24.094 1 97 119 THR B O 1
ATOM 3015 N N . ALA B 1 120 ? -6.066 18.594 23.531 1 96.06 120 ALA B N 1
ATOM 3016 C CA . ALA B 1 120 ? -4.844 19.312 23.188 1 96.06 120 ALA B CA 1
ATOM 3017 C C . ALA B 1 120 ? -5.074 20.25 22 1 96.06 120 ALA B C 1
ATOM 3019 O O . ALA B 1 120 ? -5.797 19.906 21.062 1 96.06 120 ALA B O 1
ATOM 3020 N N . GLU B 1 121 ? -4.445 21.344 22.031 1 96.62 121 GLU B N 1
ATOM 3021 C CA . GLU B 1 121 ? -4.629 22.344 20.984 1 96.62 121 GLU B CA 1
ATOM 3022 C C . GLU B 1 121 ? -3.451 22.328 20 1 96.62 121 GLU B C 1
ATOM 3024 O O . GLU B 1 121 ? -2.291 22.328 20.422 1 96.62 121 GLU B O 1
ATOM 3029 N N . TYR B 1 122 ? -3.777 22.297 18.781 1 98.31 122 TYR B N 1
ATOM 3030 C CA . TYR B 1 122 ? -2.801 22.375 17.703 1 98.31 122 TYR B CA 1
ATOM 3031 C C . TYR B 1 122 ? -3.229 23.406 16.656 1 98.31 122 TYR B C 1
ATOM 3033 O O . TYR B 1 122 ? -4.418 23.547 16.375 1 98.31 122 TYR B O 1
ATOM 3041 N N . ASP B 1 123 ? -2.209 24.109 16.188 1 98.19 123 ASP B N 1
ATOM 3042 C CA . ASP B 1 123 ? -2.496 25 15.055 1 98.19 123 ASP B CA 1
ATOM 3043 C C . ASP B 1 123 ? -2.83 24.203 13.797 1 98.19 123 ASP B C 1
ATOM 3045 O O . ASP B 1 123 ? -3.723 24.578 13.039 1 98.19 123 ASP B O 1
ATOM 3049 N N . TYR B 1 124 ? -2.1 23.125 13.602 1 98.62 124 TYR B N 1
ATOM 3050 C CA . TYR B 1 124 ? -2.295 22.297 12.422 1 98.62 124 TYR B CA 1
ATOM 3051 C C . TYR B 1 124 ? -2.281 20.812 12.789 1 98.62 124 TYR B C 1
ATOM 3053 O O . TYR B 1 124 ? -1.5 20.375 13.641 1 98.62 124 TYR B O 1
ATOM 3061 N N . VAL B 1 125 ? -3.15 20.062 12.148 1 98.81 125 VAL B N 1
ATOM 3062 C CA . VAL B 1 125 ? -3.143 18.609 12.172 1 98.81 125 VAL B CA 1
ATOM 3063 C C . VAL B 1 125 ? -2.914 18.062 10.758 1 98.81 125 VAL B C 1
ATOM 3065 O O . VAL B 1 125 ? -3.699 18.344 9.852 1 98.81 125 VAL B O 1
ATOM 3068 N N . VAL B 1 126 ? -1.789 17.391 10.547 1 98.88 126 VAL B N 1
ATOM 3069 C CA . VAL B 1 126 ? -1.456 16.781 9.266 1 98.88 126 VAL B CA 1
ATOM 3070 C C . VAL B 1 126 ? -1.76 15.281 9.305 1 98.88 126 VAL B C 1
ATOM 3072 O O . VAL B 1 126 ? -1.169 14.547 10.102 1 98.88 126 VAL B O 1
ATOM 3075 N N . ILE B 1 127 ? -2.635 14.805 8.445 1 98.88 127 ILE B N 1
ATOM 3076 C CA . ILE B 1 127 ? -3.043 13.406 8.453 1 98.88 127 ILE B CA 1
ATOM 3077 C C . ILE B 1 127 ? -2.404 12.68 7.273 1 98.88 127 ILE B C 1
ATOM 3079 O O . ILE B 1 127 ? -2.641 13.031 6.117 1 98.88 127 ILE B O 1
ATOM 3083 N N . ASP B 1 128 ? -1.582 11.703 7.547 1 98.62 128 ASP B N 1
ATOM 3084 C CA . ASP B 1 128 ? -1.007 10.812 6.543 1 98.62 128 ASP B CA 1
ATOM 3085 C C . ASP B 1 128 ? -1.948 9.648 6.238 1 98.62 128 ASP B C 1
ATOM 3087 O O . ASP B 1 128 ? -2.047 8.703 7.02 1 98.62 128 ASP B O 1
ATOM 3091 N N . SER B 1 129 ? -2.479 9.664 5.082 1 96.94 129 SER B N 1
ATOM 3092 C CA . SER B 1 129 ? -3.578 8.766 4.746 1 96.94 129 SER B CA 1
ATOM 3093 C C . SER B 1 129 ? -3.074 7.527 4.012 1 96.94 129 SER B C 1
ATOM 3095 O O . SER B 1 129 ? -2.037 7.57 3.35 1 96.94 129 SER B O 1
ATOM 3097 N N . PRO B 1 130 ? -3.793 6.406 4.098 1 95 130 PRO B N 1
ATOM 3098 C CA . PRO B 1 130 ? -3.426 5.203 3.35 1 95 130 PRO B CA 1
ATOM 3099 C C . PRO B 1 130 ? -3.682 5.336 1.852 1 95 130 PRO B C 1
ATOM 3101 O O . PRO B 1 130 ? -4.469 6.191 1.431 1 95 130 PRO B O 1
ATOM 3104 N N . PRO B 1 131 ? -3.057 4.469 1.054 1 91.25 131 PRO B N 1
ATOM 3105 C CA . PRO B 1 131 ? -3.172 4.562 -0.404 1 91.25 131 PRO B CA 1
ATOM 3106 C C . PRO B 1 131 ? -4.355 3.773 -0.954 1 91.25 131 PRO B C 1
ATOM 3108 O O . PRO B 1 131 ? -4.195 2.98 -1.885 1 91.25 131 PRO B O 1
ATOM 3111 N N . ASN B 1 132 ? -5.488 3.912 -0.43 1 89.88 132 ASN B N 1
ATOM 3112 C CA . ASN B 1 132 ? -6.684 3.217 -0.894 1 89.88 132 ASN B CA 1
ATOM 3113 C C . ASN B 1 132 ? -7.93 4.082 -0.739 1 89.88 132 ASN B C 1
ATOM 3115 O O . ASN B 1 132 ? -7.832 5.293 -0.546 1 89.88 132 ASN B O 1
ATOM 3119 N N . LEU B 1 133 ? -9.055 3.486 -1.021 1 89.56 133 LEU B N 1
ATOM 3120 C CA . LEU B 1 133 ? -10.328 4.191 -0.887 1 89.56 133 LEU B CA 1
ATOM 3121 C C . LEU B 1 133 ? -11.164 3.6 0.241 1 89.56 133 LEU B C 1
ATOM 3123 O O . LEU B 1 133 ? -12.383 3.469 0.114 1 89.56 133 LEU B O 1
ATOM 3127 N N . GLY B 1 134 ? -10.461 3.23 1.252 1 90.19 134 GLY B N 1
ATOM 3128 C CA . GLY B 1 134 ? -11.148 2.602 2.369 1 90.19 134 GLY B CA 1
ATOM 3129 C C . GLY B 1 134 ? -11.617 3.596 3.414 1 90.19 134 GLY B C 1
ATOM 3130 O O . GLY B 1 134 ? -11.508 4.809 3.223 1 90.19 134 GLY B O 1
ATOM 3131 N N . PRO B 1 135 ? -12.148 3.096 4.469 1 92.38 135 PRO B N 1
ATOM 3132 C CA . PRO B 1 135 ? -12.773 3.969 5.469 1 92.38 135 PRO B CA 1
ATOM 3133 C C . PRO B 1 135 ? -11.758 4.855 6.188 1 92.38 135 PRO B C 1
ATOM 3135 O O . PRO B 1 135 ? -12.094 5.969 6.602 1 92.38 135 PRO B O 1
ATOM 3138 N N . LEU B 1 136 ? -10.594 4.387 6.324 1 95.12 136 LEU B N 1
ATOM 3139 C CA . LEU B 1 136 ? -9.594 5.223 6.98 1 95.12 136 LEU B CA 1
ATOM 3140 C C . LEU B 1 136 ? -9.195 6.395 6.09 1 95.12 136 LEU B C 1
ATOM 3142 O O . LEU B 1 136 ? -9.039 7.52 6.566 1 95.12 136 LEU B O 1
ATOM 3146 N N . ALA B 1 137 ? -9.023 6.082 4.793 1 95.25 137 ALA B N 1
ATOM 3147 C CA . ALA B 1 137 ? -8.719 7.152 3.846 1 95.25 137 ALA B CA 1
ATOM 3148 C C . ALA B 1 137 ? -9.883 8.141 3.738 1 95.25 137 ALA B C 1
ATOM 3150 O O . ALA B 1 137 ? -9.672 9.352 3.756 1 95.25 137 ALA B O 1
ATOM 3151 N N . ASP B 1 138 ? -11.07 7.621 3.67 1 95.19 138 ASP B N 1
ATOM 3152 C CA . ASP B 1 138 ? -12.266 8.461 3.635 1 95.19 138 ASP B CA 1
ATOM 3153 C C . ASP B 1 138 ? -12.391 9.289 4.91 1 95.19 138 ASP B C 1
ATOM 3155 O O . ASP B 1 138 ? -12.719 10.477 4.855 1 95.19 138 ASP B O 1
ATOM 3159 N N . GLY B 1 139 ? -12.188 8.633 6.008 1 96.81 139 GLY B N 1
ATOM 3160 C CA . GLY B 1 139 ? -12.258 9.312 7.289 1 96.81 139 GLY B CA 1
ATOM 3161 C C . GLY B 1 139 ? -11.258 10.445 7.422 1 96.81 139 GLY B C 1
ATOM 3162 O O . GLY B 1 139 ? -11.547 11.469 8.039 1 96.81 139 GLY B O 1
ATOM 3163 N N . ALA B 1 140 ? -10.094 10.227 6.844 1 97.94 140 ALA B N 1
ATOM 3164 C CA . ALA B 1 140 ? -9.078 11.266 6.875 1 97.94 140 ALA B CA 1
ATOM 3165 C C . ALA B 1 140 ? -9.523 12.492 6.074 1 97.94 140 ALA B C 1
ATOM 3167 O O . ALA B 1 140 ? -9.328 13.625 6.508 1 97.94 140 ALA B O 1
ATOM 3168 N N . LEU B 1 141 ? -10.102 12.227 4.922 1 97.56 141 LEU B N 1
ATOM 3169 C CA . LEU B 1 141 ? -10.625 13.312 4.09 1 97.56 141 LEU B CA 1
ATOM 3170 C C . LEU B 1 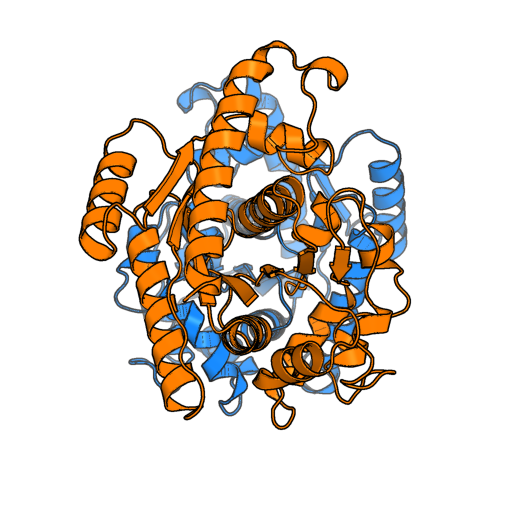141 ? -11.711 14.086 4.832 1 97.56 141 LEU B C 1
ATOM 3172 O O . LEU B 1 141 ? -11.711 15.312 4.836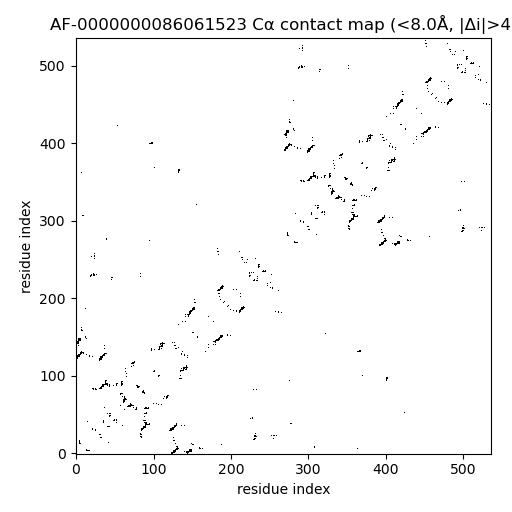 1 97.56 141 LEU B O 1
ATOM 3176 N N . LEU B 1 142 ? -12.578 13.383 5.48 1 97.38 142 LEU B N 1
ATOM 3177 C CA . LEU B 1 142 ? -13.688 14 6.211 1 97.38 142 LEU B CA 1
ATOM 3178 C C . LEU B 1 142 ? -13.172 14.781 7.414 1 97.38 142 LEU B C 1
ATOM 3180 O O . LEU B 1 142 ? -13.688 15.859 7.727 1 97.38 142 LEU B O 1
ATOM 3184 N N . ALA B 1 143 ? -12.219 14.195 8.039 1 97.94 143 ALA B N 1
ATOM 3185 C CA . ALA B 1 143 ? -11.68 14.805 9.25 1 97.94 143 ALA B CA 1
ATOM 3186 C C . ALA B 1 143 ? -10.93 16.094 8.938 1 97.94 143 ALA B C 1
ATOM 3188 O O . ALA B 1 143 ? -10.961 17.047 9.727 1 97.94 143 ALA B O 1
ATOM 3189 N N . ALA B 1 144 ? -10.273 16.125 7.832 1 97.88 144 ALA B N 1
ATOM 3190 C CA . ALA B 1 144 ? -9.422 17.266 7.508 1 97.88 144 ALA B CA 1
ATOM 3191 C C . ALA B 1 144 ? -10.203 18.344 6.754 1 97.88 144 ALA B C 1
ATOM 3193 O O . ALA B 1 144 ? -10.008 19.531 6.973 1 97.88 144 ALA B O 1
ATOM 3194 N N . GLU B 1 145 ? -11.039 17.891 5.84 1 96.94 145 GLU B N 1
ATOM 3195 C CA . GLU B 1 145 ? -11.812 18.734 4.934 1 96.94 145 GLU B CA 1
ATOM 3196 C C . GLU B 1 145 ? -10.906 19.578 4.051 1 96.94 145 GLU B C 1
ATOM 3198 O O . GLU B 1 145 ? -11.367 20.5 3.379 1 96.94 145 GLU B O 1
ATOM 3203 N N . ASN B 1 146 ? -9.641 19.453 4.137 1 97.56 146 ASN B N 1
ATOM 3204 C CA . ASN B 1 146 ? -8.586 20 3.279 1 97.56 146 ASN B CA 1
ATOM 3205 C C . ASN B 1 146 ? -7.645 18.906 2.795 1 97.56 146 ASN B C 1
ATOM 3207 O O . ASN B 1 146 ? -7.148 18.109 3.594 1 97.56 146 ASN B O 1
ATOM 3211 N N . VAL B 1 147 ? -7.438 18.875 1.497 1 97.62 147 VAL B N 1
ATOM 3212 C CA . VAL B 1 147 ? -6.605 17.797 0.998 1 97.62 147 VAL B CA 1
ATOM 3213 C C . VAL B 1 147 ? -5.441 18.359 0.191 1 97.62 147 VAL B C 1
ATOM 3215 O O . VAL B 1 147 ? -5.621 19.281 -0.602 1 97.62 147 VAL B O 1
ATOM 3218 N N . LEU B 1 148 ? -4.285 18 0.573 1 97.81 148 LEU B N 1
ATOM 3219 C CA . LEU B 1 148 ? -3.061 18.141 -0.207 1 97.81 148 LEU B CA 1
ATOM 3220 C C . LEU B 1 148 ? -2.684 16.812 -0.853 1 97.81 148 LEU B C 1
ATOM 3222 O O . LEU B 1 148 ? -2.555 15.789 -0.164 1 97.81 148 LEU B O 1
ATOM 3226 N N . PHE B 1 149 ? -2.574 16.797 -2.176 1 96.06 149 PHE B N 1
ATOM 3227 C CA . PHE B 1 149 ? -2.322 15.484 -2.762 1 96.06 149 PHE B CA 1
ATOM 3228 C C . PHE B 1 149 ? -0.951 15.445 -3.424 1 96.06 149 PHE B C 1
ATOM 3230 O O . PHE B 1 149 ? -0.643 16.281 -4.277 1 96.06 149 PHE B O 1
ATOM 3237 N N . PRO B 1 150 ? -0.132 14.5 -3 1 96.81 150 PRO B N 1
ATOM 3238 C CA . PRO B 1 150 ? 1.153 14.234 -3.648 1 96.81 150 PRO B CA 1
ATOM 3239 C C . PRO B 1 150 ? 1.024 13.305 -4.855 1 96.81 150 PRO B C 1
ATOM 3241 O O . PRO B 1 150 ? 0.133 12.453 -4.891 1 96.81 150 PRO B O 1
ATOM 3244 N N . SER B 1 151 ? 1.894 13.523 -5.801 1 93.94 151 SER B N 1
ATOM 3245 C CA . SER B 1 151 ? 1.961 12.68 -6.988 1 93.94 151 SER B CA 1
ATOM 3246 C C . SER B 1 151 ? 3.369 12.664 -7.574 1 93.94 151 SER B C 1
ATOM 3248 O O . SER B 1 151 ? 4.176 13.555 -7.293 1 93.94 151 SER B O 1
ATOM 3250 N N . ASN B 1 152 ? 3.619 11.586 -8.227 1 91.75 152 ASN B N 1
ATOM 3251 C CA . ASN B 1 152 ? 4.77 11.625 -9.125 1 91.75 152 ASN B CA 1
ATOM 3252 C C . ASN B 1 152 ? 4.395 12.195 -10.492 1 91.75 152 ASN B C 1
ATOM 3254 O O . ASN B 1 152 ? 3.219 12.203 -10.867 1 91.75 152 ASN B O 1
ATOM 3258 N N . ALA B 1 153 ? 5.379 12.68 -11.141 1 87.81 153 ALA B N 1
ATOM 3259 C CA . ALA B 1 153 ? 5.145 13.234 -12.469 1 87.81 153 ALA B CA 1
ATOM 3260 C C . ALA B 1 153 ? 5.184 12.141 -13.531 1 87.81 153 ALA B C 1
ATOM 3262 O O . ALA B 1 153 ? 6.078 12.117 -14.383 1 87.81 153 ALA B O 1
ATOM 3263 N N . ASN B 1 154 ? 4.18 11.281 -13.492 1 86.19 154 ASN B N 1
ATOM 3264 C CA . ASN B 1 154 ? 4.086 10.219 -14.484 1 86.19 154 ASN B CA 1
ATOM 3265 C C . ASN B 1 154 ? 2.674 10.109 -15.055 1 86.19 154 ASN B C 1
ATOM 3267 O O . ASN B 1 154 ? 1.78 10.859 -14.664 1 86.19 154 ASN B O 1
ATOM 3271 N N . THR B 1 155 ? 2.459 9.242 -15.914 1 82.88 155 THR B N 1
ATOM 3272 C CA . THR B 1 155 ? 1.234 9.203 -16.703 1 82.88 155 THR B CA 1
ATOM 3273 C C . THR B 1 155 ? 0.07 8.664 -15.875 1 82.88 155 THR B C 1
ATOM 3275 O O . THR B 1 155 ? -1.094 8.867 -16.234 1 82.88 155 THR B O 1
ATOM 3278 N N . ILE B 1 156 ? 0.314 8.031 -14.797 1 87.12 156 ILE B N 1
ATOM 3279 C CA . ILE B 1 156 ? -0.732 7.457 -13.961 1 87.12 156 ILE B CA 1
ATOM 3280 C C . ILE B 1 156 ? -1.314 8.539 -13.055 1 87.12 156 ILE B C 1
ATOM 3282 O O . ILE B 1 156 ? -2.441 8.406 -12.562 1 87.12 156 ILE B O 1
ATOM 3286 N N . ALA B 1 157 ? -0.608 9.602 -12.906 1 88 157 ALA B N 1
ATOM 3287 C CA . ALA B 1 157 ? -0.957 10.672 -11.977 1 88 157 ALA B CA 1
ATOM 3288 C C . ALA B 1 157 ? -2.34 11.242 -12.289 1 88 157 ALA B C 1
ATOM 3290 O O . ALA B 1 157 ? -3.133 11.492 -11.375 1 88 157 ALA B O 1
ATOM 3291 N N . LYS B 1 158 ? -2.641 11.414 -13.555 1 88.75 158 LYS B N 1
ATOM 3292 C CA . LYS B 1 158 ? -3.92 11.992 -13.945 1 88.75 158 LYS B CA 1
ATOM 3293 C C . LYS B 1 158 ? -5.082 11.102 -13.531 1 88.75 158 LYS B C 1
ATOM 3295 O O . LYS B 1 158 ? -6.066 11.57 -12.961 1 88.75 158 LYS B O 1
ATOM 3300 N N . ASP B 1 159 ? -4.992 9.859 -13.828 1 89.38 159 ASP B N 1
ATOM 3301 C CA . ASP B 1 159 ? -6.047 8.898 -13.516 1 89.38 159 ASP B CA 1
ATOM 3302 C C . ASP B 1 159 ? -6.246 8.789 -12 1 89.38 159 ASP B C 1
ATOM 3304 O O . ASP B 1 159 ? -7.383 8.742 -11.523 1 89.38 159 ASP B O 1
ATOM 3308 N N . SER B 1 160 ? -5.172 8.75 -11.281 1 89.81 160 SER B N 1
ATOM 3309 C CA . SER B 1 160 ? -5.242 8.656 -9.828 1 89.81 160 SER B CA 1
ATOM 3310 C C . SER B 1 160 ? -5.961 9.867 -9.234 1 89.81 160 SER B C 1
ATOM 3312 O O . SER B 1 160 ? -6.758 9.734 -8.305 1 89.81 160 SER B O 1
ATOM 3314 N N . LEU B 1 161 ? -5.68 11.016 -9.758 1 90.25 161 LEU B N 1
ATOM 3315 C CA . LEU B 1 161 ? -6.297 12.25 -9.281 1 90.25 161 LEU B CA 1
ATOM 3316 C C . LEU B 1 161 ? -7.793 12.25 -9.578 1 90.25 161 LEU B C 1
ATOM 3318 O O . LEU B 1 161 ? -8.586 12.727 -8.758 1 90.25 161 LEU B O 1
ATOM 3322 N N . GLU B 1 162 ? -8.094 11.773 -10.742 1 90.62 162 GLU B N 1
ATOM 3323 C CA . GLU B 1 162 ? -9.508 11.695 -11.102 1 90.62 162 GLU B CA 1
ATOM 3324 C C . GLU B 1 162 ? -10.273 10.805 -10.125 1 90.62 162 GLU B C 1
ATOM 3326 O O . GLU B 1 162 ? -11.391 11.148 -9.719 1 90.62 162 GLU B O 1
ATOM 3331 N N . ILE B 1 163 ? -9.695 9.734 -9.781 1 90.31 163 ILE B N 1
ATOM 3332 C CA . ILE B 1 163 ? -10.328 8.82 -8.836 1 90.31 163 ILE B CA 1
ATOM 3333 C C . ILE B 1 163 ? -10.484 9.508 -7.484 1 90.31 163 ILE B C 1
ATOM 3335 O O . ILE B 1 163 ? -11.531 9.391 -6.844 1 90.31 163 ILE B O 1
ATOM 3339 N N . LEU B 1 164 ? -9.469 10.172 -7.066 1 91.81 164 LEU B N 1
ATOM 3340 C CA . LEU B 1 164 ? -9.539 10.883 -5.797 1 91.81 164 LEU B CA 1
ATOM 3341 C C . LEU B 1 164 ? -10.664 11.922 -5.816 1 91.81 164 LEU B C 1
ATOM 3343 O O . LEU B 1 164 ? -11.438 12.023 -4.863 1 91.81 164 LEU B O 1
ATOM 3347 N N . PHE B 1 165 ? -10.789 12.695 -6.867 1 93.38 165 PHE B N 1
ATOM 3348 C CA . PHE B 1 165 ? -11.812 13.727 -6.965 1 93.38 165 PHE B CA 1
ATOM 3349 C C . PHE B 1 165 ? -13.203 13.109 -6.984 1 93.38 165 PHE B C 1
ATOM 3351 O O . PHE B 1 165 ? -14.133 13.641 -6.371 1 93.38 165 PHE B O 1
ATOM 3358 N N . ASP B 1 166 ? -13.305 12.016 -7.684 1 93.75 166 ASP B N 1
ATOM 3359 C CA . ASP B 1 166 ? -14.578 11.305 -7.68 1 93.75 166 ASP B CA 1
ATOM 3360 C C . ASP B 1 166 ? -14.961 10.875 -6.266 1 93.75 166 ASP B C 1
ATOM 3362 O O . ASP B 1 166 ? -16.141 10.93 -5.891 1 93.75 166 ASP B O 1
ATOM 3366 N N . GLU B 1 167 ? -13.969 10.414 -5.566 1 92.56 167 GLU B N 1
ATOM 3367 C CA . GLU B 1 167 ? -14.227 9.992 -4.195 1 92.56 167 GLU B CA 1
ATOM 3368 C C . GLU B 1 167 ? -14.633 11.172 -3.318 1 92.56 167 GLU B C 1
ATOM 3370 O O . GLU B 1 167 ? -15.531 11.047 -2.479 1 92.56 167 GLU B O 1
ATOM 3375 N N . ILE B 1 168 ? -13.992 12.312 -3.486 1 95.56 168 ILE B N 1
ATOM 3376 C CA . ILE B 1 168 ? -14.336 13.516 -2.74 1 95.56 168 ILE B CA 1
ATOM 3377 C C . ILE B 1 168 ? -15.773 13.922 -3.037 1 95.56 168 ILE B C 1
ATOM 3379 O O . ILE B 1 168 ? -16.547 14.211 -2.119 1 95.56 168 ILE B O 1
ATOM 3383 N N . ASP B 1 169 ? -16.125 13.844 -4.309 1 95.94 169 ASP B N 1
ATOM 3384 C CA . ASP B 1 169 ? -17.484 14.164 -4.699 1 95.94 169 ASP B CA 1
ATOM 3385 C C . ASP B 1 169 ? -18.484 13.234 -4.02 1 95.94 169 ASP B C 1
ATOM 3387 O O . ASP B 1 169 ? -19.531 13.68 -3.535 1 95.94 169 ASP B O 1
ATOM 3391 N N . THR B 1 170 ? -18.141 12.031 -3.982 1 93.44 170 THR B N 1
ATOM 3392 C CA . THR B 1 170 ? -19 11.039 -3.359 1 93.44 170 THR B CA 1
ATOM 3393 C C . THR B 1 170 ? -19.172 11.328 -1.872 1 93.44 170 THR B C 1
ATOM 3395 O O . THR B 1 170 ? -20.281 11.227 -1.342 1 93.44 170 THR B O 1
ATOM 3398 N N . LEU B 1 171 ? -18.109 11.648 -1.22 1 94.31 171 LEU B N 1
ATOM 3399 C CA . LEU B 1 171 ? -18.156 11.953 0.205 1 94.31 171 LEU B CA 1
ATOM 3400 C C . LEU B 1 171 ? -18.984 13.195 0.466 1 94.31 171 LEU B C 1
ATOM 3402 O O . LEU B 1 171 ? -19.797 13.227 1.395 1 94.31 171 LEU B O 1
ATOM 3406 N N . GLU B 1 172 ? -18.812 14.188 -0.38 1 96.62 172 GLU B N 1
ATOM 3407 C CA . GLU B 1 172 ? -19.547 15.438 -0.206 1 96.62 172 GLU B CA 1
ATOM 3408 C C . GLU B 1 172 ? -21.047 15.242 -0.46 1 96.62 172 GLU B C 1
ATOM 3410 O O . GLU B 1 172 ? -21.875 15.906 0.162 1 96.62 172 GLU B O 1
ATOM 3415 N N . ASP B 1 173 ? -21.406 14.344 -1.321 1 95.5 173 ASP B N 1
ATOM 3416 C CA . ASP B 1 173 ? -22.797 14.016 -1.581 1 95.5 173 ASP B CA 1
ATOM 3417 C C . ASP B 1 173 ? -23.422 13.297 -0.392 1 95.5 173 ASP B C 1
ATOM 3419 O O . ASP B 1 173 ? -24.609 13.453 -0.116 1 95.5 173 ASP B O 1
ATOM 3423 N N . LYS B 1 174 ? -22.656 12.523 0.207 1 92.62 174 LYS B N 1
ATOM 3424 C CA . LYS B 1 174 ? -23.141 11.68 1.294 1 92.62 174 LYS B CA 1
ATOM 3425 C C . LYS B 1 174 ? -23.25 12.469 2.598 1 92.62 174 LYS B C 1
ATOM 3427 O O . LYS B 1 174 ? -24.109 12.195 3.426 1 92.62 174 LYS B O 1
ATOM 3432 N N . PHE B 1 175 ? -22.297 13.352 2.719 1 93.38 175 PHE B N 1
ATOM 3433 C CA . PHE B 1 175 ? -22.25 14.148 3.938 1 93.38 175 PHE B CA 1
ATOM 3434 C C . PHE B 1 175 ? -22.531 15.617 3.639 1 93.38 175 PHE B C 1
ATOM 3436 O O . PHE B 1 175 ? -21.641 16.359 3.232 1 93.38 175 PHE B O 1
ATOM 3443 N N . ASP B 1 176 ? -23.656 16.094 3.961 1 90.38 176 ASP B N 1
ATOM 3444 C CA . ASP B 1 176 ? -24.156 17.406 3.557 1 90.38 176 ASP B CA 1
ATOM 3445 C C . ASP B 1 176 ? -23.359 18.531 4.211 1 90.38 176 ASP B C 1
ATOM 3447 O O . ASP B 1 176 ? -23.281 19.625 3.668 1 90.38 176 ASP B O 1
ATOM 3451 N N . ASP B 1 177 ? -22.781 18.25 5.262 1 91.25 177 ASP B N 1
ATOM 3452 C CA . ASP B 1 177 ? -22.125 19.328 6.008 1 91.25 177 ASP B CA 1
ATOM 3453 C C . ASP B 1 177 ? -20.625 19.328 5.773 1 91.25 177 ASP B C 1
ATOM 3455 O O . ASP B 1 177 ? -19.875 20.031 6.469 1 91.25 177 ASP B O 1
ATOM 3459 N N . VAL B 1 178 ? -20.234 18.594 4.707 1 92.5 178 VAL B N 1
ATOM 3460 C CA . VAL B 1 178 ? -18.812 18.469 4.484 1 92.5 178 VAL B CA 1
ATOM 3461 C C . VAL B 1 178 ? -18.438 19.031 3.113 1 92.5 178 VAL B C 1
ATOM 3463 O O . VAL B 1 178 ? -19.125 18.766 2.125 1 92.5 178 VAL B O 1
ATOM 3466 N N . GLN B 1 179 ? -17.5 19.859 3.08 1 94.62 179 GLN B N 1
ATOM 3467 C CA . GLN B 1 179 ? -16.859 20.359 1.862 1 94.62 179 GLN B CA 1
ATOM 3468 C C . GLN B 1 179 ? -15.344 20.188 1.928 1 94.62 179 GLN B C 1
ATOM 3470 O O . GLN B 1 179 ? -14.695 20.75 2.807 1 94.62 179 GLN B O 1
ATOM 3475 N N . ILE B 1 180 ? -14.852 19.453 1.002 1 96.12 180 ILE B N 1
ATOM 3476 C CA . ILE B 1 180 ? -13.422 19.156 1.005 1 96.12 180 ILE B CA 1
ATOM 3477 C C . ILE B 1 180 ? -12.711 20.047 -0.008 1 96.12 180 ILE B C 1
ATOM 3479 O O . ILE B 1 180 ? -13.008 20 -1.204 1 96.12 180 ILE B O 1
ATOM 3483 N N . SER B 1 181 ? -11.82 20.828 0.453 1 94.81 181 SER B N 1
ATOM 3484 C CA . SER B 1 181 ? -11.078 21.75 -0.392 1 94.81 181 SER B CA 1
ATOM 3485 C C . SER B 1 181 ? -9.719 21.172 -0.787 1 94.81 181 SER B C 1
ATOM 3487 O O . SER B 1 181 ? -9.055 20.531 0.023 1 94.81 181 SER B O 1
ATOM 3489 N N . THR B 1 182 ? -9.383 21.453 -1.997 1 93.38 182 THR B N 1
ATOM 3490 C CA . THR B 1 182 ? -8.039 21.109 -2.451 1 93.38 182 THR B CA 1
ATOM 3491 C C . THR B 1 182 ? -7.047 22.203 -2.09 1 93.38 182 THR B C 1
ATOM 3493 O O . THR B 1 182 ? -7.207 23.359 -2.504 1 93.38 182 THR B O 1
ATOM 3496 N N . VAL B 1 183 ? -6.055 21.812 -1.362 1 95.75 183 VAL B N 1
ATOM 3497 C CA . VAL B 1 183 ? -5.074 22.781 -0.867 1 95.75 183 VAL B CA 1
ATOM 3498 C C . VAL B 1 183 ? -3.975 22.984 -1.906 1 95.75 183 VAL B C 1
ATOM 3500 O O . VAL B 1 183 ? -3.604 24.109 -2.219 1 95.75 183 VAL B O 1
ATOM 3503 N N . ALA B 1 184 ? -3.422 21.891 -2.35 1 96.69 184 ALA B N 1
ATOM 3504 C CA . ALA B 1 184 ? -2.293 21.953 -3.275 1 96.69 184 ALA B CA 1
ATOM 3505 C C . ALA B 1 184 ? -1.987 20.562 -3.85 1 96.69 184 ALA B C 1
ATOM 3507 O O . ALA B 1 184 ? -2.398 19.547 -3.287 1 96.69 184 ALA B O 1
ATOM 3508 N N . ALA B 1 185 ? -1.34 20.609 -4.965 1 96.69 185 ALA B N 1
ATOM 3509 C CA . ALA B 1 185 ? -0.693 19.422 -5.523 1 96.69 185 ALA B CA 1
ATOM 3510 C C . ALA B 1 185 ? 0.821 19.5 -5.344 1 96.69 185 ALA B C 1
ATOM 3512 O O . ALA B 1 185 ? 1.431 20.547 -5.551 1 96.69 185 ALA B O 1
ATOM 3513 N N . VAL B 1 186 ? 1.341 18.391 -4.895 1 97.5 186 VAL B N 1
ATOM 3514 C CA . VAL B 1 186 ? 2.787 18.312 -4.73 1 97.5 186 VAL B CA 1
ATOM 3515 C C . VAL B 1 186 ? 3.354 17.266 -5.691 1 97.5 186 VAL B C 1
ATOM 3517 O O . VAL B 1 186 ? 3.178 16.062 -5.48 1 97.5 186 VAL B O 1
ATOM 3520 N N . LEU B 1 187 ? 4.102 17.703 -6.703 1 96.62 187 LEU B N 1
ATOM 3521 C CA . LEU B 1 187 ? 4.758 16.797 -7.641 1 96.62 187 LEU B CA 1
ATOM 3522 C C . LEU B 1 187 ? 6.129 16.391 -7.125 1 96.62 187 LEU B C 1
ATOM 3524 O O . LEU B 1 187 ? 7.07 17.188 -7.148 1 96.62 187 LEU B O 1
ATOM 3528 N N . ASN B 1 188 ? 6.18 15.141 -6.766 1 96.25 188 ASN B N 1
ATOM 3529 C CA . ASN B 1 188 ? 7.422 14.617 -6.207 1 96.25 188 ASN B CA 1
ATOM 3530 C C . ASN B 1 188 ? 8.312 14.016 -7.285 1 96.25 188 ASN B C 1
ATOM 3532 O O . ASN B 1 188 ? 7.836 13.648 -8.359 1 96.25 188 ASN B O 1
ATOM 3536 N N . GLU B 1 189 ? 9.609 13.961 -6.969 1 93.38 189 GLU B N 1
ATOM 3537 C CA . GLU B 1 189 ? 10.641 13.352 -7.801 1 93.38 189 GLU B CA 1
ATOM 3538 C C . GLU B 1 189 ? 10.586 13.883 -9.227 1 93.38 189 GLU B C 1
ATOM 3540 O O . GLU B 1 189 ? 10.609 13.109 -10.188 1 93.38 189 GLU B O 1
ATOM 3545 N N . VAL B 1 190 ? 10.422 15.133 -9.367 1 92.69 190 VAL B N 1
ATOM 3546 C CA . VAL B 1 190 ? 10.328 15.75 -10.688 1 92.69 190 VAL B CA 1
ATOM 3547 C C . VAL B 1 190 ? 11.711 15.797 -11.336 1 92.69 190 VAL B C 1
ATOM 3549 O O . VAL B 1 190 ? 12.656 16.344 -10.758 1 92.69 190 VAL B O 1
ATOM 3552 N N . GLY B 1 191 ? 11.742 15.203 -12.531 1 88.56 191 GLY B N 1
ATOM 3553 C CA . GLY B 1 191 ? 12.977 15.242 -13.305 1 88.56 191 GLY B CA 1
ATOM 3554 C C . GLY B 1 191 ? 12.961 16.297 -14.383 1 88.56 191 GLY B C 1
ATOM 3555 O O . GLY B 1 191 ? 12.133 17.219 -14.359 1 88.56 191 GLY B O 1
ATOM 3556 N N . GLN B 1 192 ? 13.969 16.25 -15.219 1 86.69 192 GLN B N 1
ATOM 3557 C CA . GLN B 1 192 ? 14.062 17.188 -16.328 1 86.69 192 GLN B CA 1
ATOM 3558 C C . GLN B 1 192 ? 13.719 16.516 -17.656 1 86.69 192 GLN B C 1
ATOM 3560 O O . GLN B 1 192 ? 14.109 17 -18.719 1 86.69 192 GLN B O 1
ATOM 3565 N N . ASP B 1 193 ? 12.898 15.531 -17.625 1 89.44 193 ASP B N 1
ATOM 3566 C CA . ASP B 1 193 ? 12.539 14.773 -18.828 1 89.44 193 ASP B CA 1
ATOM 3567 C C . ASP B 1 193 ? 11.195 15.242 -19.391 1 89.44 193 ASP B C 1
ATOM 3569 O O . ASP B 1 193 ? 10.523 16.078 -18.781 1 89.44 193 ASP B O 1
ATOM 3573 N N . GLY B 1 194 ? 10.875 14.805 -20.531 1 88.94 194 GLY B N 1
ATOM 3574 C CA . GLY B 1 194 ? 9.68 15.219 -21.234 1 88.94 194 GLY B CA 1
ATOM 3575 C C . GLY B 1 194 ? 8.398 14.891 -20.484 1 88.94 194 GLY B C 1
ATOM 3576 O O . GLY B 1 194 ? 7.477 15.703 -20.438 1 88.94 194 GLY B O 1
ATOM 3577 N N . VAL B 1 195 ? 8.328 13.766 -19.969 1 86.75 195 VAL B N 1
ATOM 3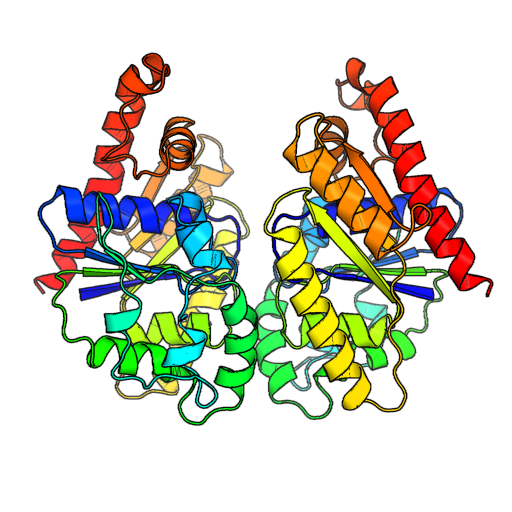578 C CA . VAL B 1 195 ? 7.129 13.328 -19.25 1 86.75 195 VAL B CA 1
ATOM 3579 C C . VAL B 1 195 ? 6.887 14.234 -18.047 1 86.75 195 VAL B C 1
ATOM 3581 O O . VAL B 1 195 ? 5.762 14.672 -17.812 1 86.75 195 VAL B O 1
ATOM 3584 N N . SER B 1 196 ? 7.918 14.484 -17.25 1 90 196 SER B N 1
ATOM 3585 C CA . SER B 1 196 ? 7.805 15.375 -16.094 1 90 196 SER B CA 1
ATOM 3586 C C . SER B 1 196 ? 7.301 16.75 -16.516 1 90 196 SER B C 1
ATOM 3588 O O . SER B 1 196 ? 6.457 17.344 -15.844 1 90 196 SER B O 1
ATOM 3590 N N . ASN B 1 197 ? 7.812 17.219 -17.594 1 92.25 197 ASN B N 1
ATOM 3591 C CA . ASN B 1 197 ? 7.398 18.531 -18.094 1 92.25 197 ASN B CA 1
ATOM 3592 C C . ASN B 1 197 ? 5.93 18.531 -18.5 1 92.25 197 ASN B C 1
ATOM 3594 O O . ASN B 1 197 ? 5.207 19.484 -18.234 1 92.25 197 ASN B O 1
ATOM 3598 N N . GLU B 1 198 ? 5.559 17.562 -19.188 1 92.19 198 GLU B N 1
ATOM 3599 C CA . GLU B 1 198 ? 4.164 17.438 -19.609 1 92.19 198 GLU B CA 1
ATOM 3600 C C . GLU B 1 198 ? 3.232 17.391 -18.406 1 92.19 198 GLU B C 1
ATOM 3602 O O . GLU B 1 198 ? 2.178 18.016 -18.391 1 92.19 198 GLU B O 1
ATOM 3607 N N . MET B 1 199 ? 3.598 16.609 -17.422 1 91 199 MET B N 1
ATOM 3608 C CA . MET B 1 199 ? 2.777 16.469 -16.234 1 91 199 MET B CA 1
ATOM 3609 C C . MET B 1 199 ? 2.713 17.781 -15.461 1 91 199 MET B C 1
ATOM 3611 O O . MET B 1 199 ? 1.647 18.172 -14.984 1 91 199 MET B O 1
ATOM 3615 N N . ARG B 1 200 ? 3.857 18.422 -15.344 1 92.56 200 ARG B N 1
ATOM 3616 C CA . ARG B 1 200 ? 3.873 19.734 -14.719 1 92.56 200 ARG B CA 1
ATOM 3617 C C . ARG B 1 200 ? 2.891 20.672 -15.398 1 92.56 200 ARG B C 1
ATOM 3619 O O . ARG B 1 200 ? 2.105 21.359 -14.727 1 92.56 200 ARG B O 1
ATOM 3626 N N . THR B 1 201 ? 2.973 20.734 -16.672 1 94.5 201 THR B N 1
ATOM 3627 C CA . THR B 1 201 ? 2.102 21.609 -17.453 1 94.5 201 THR B CA 1
ATOM 3628 C C . THR B 1 201 ? 0.634 21.25 -17.219 1 94.5 201 THR B C 1
ATOM 3630 O O . THR B 1 201 ? -0.191 22.141 -16.984 1 94.5 201 THR B O 1
ATOM 3633 N N . TRP B 1 202 ? 0.399 20.016 -17.203 1 93.38 202 TRP B N 1
ATOM 3634 C CA . TRP B 1 202 ? -0.977 19.578 -17 1 93.38 202 TRP B CA 1
ATOM 3635 C C . TRP B 1 202 ? -1.486 19.984 -15.633 1 93.38 202 TRP B C 1
ATOM 3637 O O . TRP B 1 202 ? -2.613 20.484 -15.5 1 93.38 202 TRP B O 1
ATOM 3647 N N . PHE B 1 203 ? -0.713 19.781 -14.617 1 94.19 203 PHE B N 1
ATOM 3648 C CA . PHE B 1 203 ? -1.112 20.109 -13.258 1 94.19 203 PHE B CA 1
ATOM 3649 C C . PHE B 1 203 ? -1.312 21.609 -13.102 1 94.19 203 PHE B C 1
ATOM 3651 O O . PHE B 1 203 ? -2.264 22.047 -12.453 1 94.19 203 PHE B O 1
ATOM 3658 N N . VAL B 1 204 ? -0.437 22.375 -13.68 1 95.12 204 VAL B N 1
ATOM 3659 C CA . VAL B 1 204 ? -0.525 23.828 -13.594 1 95.12 204 VAL B CA 1
ATOM 3660 C C . VAL B 1 204 ? -1.783 24.312 -14.312 1 95.12 204 VAL B C 1
ATOM 3662 O O . VAL B 1 204 ? -2.475 25.219 -13.82 1 95.12 204 VAL B O 1
ATOM 3665 N N . GLU B 1 205 ? -2.066 23.703 -15.422 1 94.56 205 GLU B N 1
ATOM 3666 C CA . GLU B 1 205 ? -3.262 24.078 -16.172 1 94.56 205 GLU B CA 1
ATOM 3667 C C . GLU B 1 205 ? -4.531 23.688 -15.422 1 94.56 205 GLU B C 1
ATOM 3669 O O . GLU B 1 205 ? -5.543 24.375 -15.5 1 94.56 205 GLU B O 1
ATOM 3674 N N . THR B 1 206 ? -4.43 22.641 -14.758 1 90.56 206 THR B N 1
ATOM 3675 C CA . THR B 1 206 ? -5.598 22.078 -14.086 1 90.56 206 THR B CA 1
ATOM 3676 C C . THR B 1 206 ? -5.859 22.812 -12.766 1 90.56 206 THR B C 1
ATOM 3678 O O . THR B 1 206 ? -7.008 23.078 -12.422 1 90.56 206 THR B O 1
ATOM 3681 N N . PHE B 1 207 ? -4.801 23.172 -12.016 1 92.38 207 PHE B N 1
ATOM 3682 C CA . PHE B 1 207 ? -4.984 23.641 -10.656 1 92.38 207 PHE B CA 1
ATOM 3683 C C . PHE B 1 207 ? -4.582 25.109 -10.531 1 92.38 207 PHE B C 1
ATOM 3685 O O . PHE B 1 207 ? -4.984 25.797 -9.594 1 92.38 207 PHE B O 1
ATOM 3692 N N . GLY B 1 208 ? -3.797 25.594 -11.406 1 94.62 208 GLY B N 1
ATOM 3693 C CA . GLY B 1 208 ? -3.156 26.906 -11.266 1 94.62 208 GLY B CA 1
ATOM 3694 C C . GLY B 1 208 ? -1.743 26.812 -10.719 1 94.62 208 GLY B C 1
ATOM 3695 O O . GLY B 1 208 ? -1.465 26.016 -9.828 1 94.62 208 GLY B O 1
ATOM 3696 N N . GLU B 1 209 ? -0.932 27.625 -11.211 1 94.69 209 GLU B N 1
ATOM 3697 C CA . GLU B 1 209 ? 0.49 27.609 -10.883 1 94.69 209 GLU B CA 1
ATOM 3698 C C . GLU B 1 209 ? 0.709 27.781 -9.383 1 94.69 209 GLU B C 1
ATOM 3700 O O . GLU B 1 209 ? 1.615 27.188 -8.805 1 94.69 209 GLU B O 1
ATOM 3705 N N . GLU B 1 210 ? -0.115 28.562 -8.781 1 94.38 210 GLU B N 1
ATOM 3706 C CA . GLU B 1 210 ? 0.076 28.906 -7.379 1 94.38 210 GLU B CA 1
ATOM 3707 C C . GLU B 1 210 ? -0.272 27.734 -6.469 1 94.38 210 GLU B C 1
ATOM 3709 O O . GLU B 1 210 ? 0.058 27.75 -5.281 1 94.38 210 GLU B O 1
ATOM 3714 N N . TYR B 1 211 ? -0.85 26.672 -7.023 1 95.88 211 TYR B N 1
ATOM 3715 C CA . TYR B 1 211 ? -1.297 25.547 -6.223 1 95.88 211 TYR B CA 1
ATOM 3716 C C . TYR B 1 211 ? -0.473 24.297 -6.527 1 95.88 211 TYR B C 1
ATOM 3718 O O . TYR B 1 211 ? -0.747 23.219 -5.996 1 95.88 211 TYR B O 1
ATOM 3726 N N . VAL B 1 212 ? 0.505 24.438 -7.391 1 97.31 212 VAL B N 1
ATOM 3727 C CA . VAL B 1 212 ? 1.333 23.297 -7.777 1 97.31 212 VAL B CA 1
ATOM 3728 C C . VAL B 1 212 ? 2.758 23.5 -7.27 1 97.31 212 VAL B C 1
ATOM 3730 O O . VAL B 1 212 ? 3.398 24.5 -7.578 1 97.31 212 VAL B O 1
ATOM 3733 N N . PHE B 1 213 ? 3.205 22.547 -6.484 1 97.94 213 PHE B N 1
ATOM 3734 C CA . PHE B 1 213 ? 4.551 22.594 -5.926 1 97.94 213 PHE B CA 1
ATOM 3735 C C . PHE B 1 213 ? 5.371 21.391 -6.383 1 97.94 213 PHE B C 1
ATOM 3737 O O . PHE B 1 213 ? 4.84 20.281 -6.5 1 97.94 213 PHE B O 1
ATOM 3744 N N . GLU B 1 214 ? 6.676 21.641 -6.645 1 96.75 214 GLU B N 1
ATOM 3745 C CA . GLU B 1 214 ? 7.531 20.578 -7.164 1 96.75 214 GLU B CA 1
ATOM 3746 C C . GLU B 1 214 ? 8.672 20.266 -6.195 1 96.75 214 GLU B C 1
ATOM 3748 O O . GLU B 1 214 ? 9.289 21.172 -5.641 1 96.75 214 GLU B O 1
ATOM 3753 N N . ILE B 1 215 ? 8.867 19 -5.957 1 97.44 215 ILE B N 1
ATOM 3754 C CA . ILE B 1 215 ? 10 18.516 -5.176 1 97.44 215 ILE B CA 1
ATOM 3755 C C . ILE B 1 215 ? 10.898 17.641 -6.059 1 97.44 215 ILE B C 1
ATOM 3757 O O . ILE B 1 215 ? 10.484 16.562 -6.508 1 97.44 215 ILE B O 1
ATOM 3761 N N . PRO B 1 216 ? 12.117 18.031 -6.309 1 94.62 216 PRO B N 1
ATOM 3762 C CA . PRO B 1 216 ? 13.008 17.25 -7.164 1 94.62 216 PRO B CA 1
ATOM 3763 C C . PRO B 1 216 ? 13.406 15.906 -6.535 1 94.62 216 PRO B C 1
ATOM 3765 O O . PRO B 1 216 ? 13.258 15.727 -5.324 1 94.62 216 PRO B O 1
ATOM 3768 N N . ASP B 1 217 ? 13.852 15.07 -7.398 1 92.06 217 ASP B N 1
ATOM 3769 C CA . ASP B 1 217 ? 14.367 13.781 -6.945 1 92.06 217 ASP B CA 1
ATOM 3770 C C . ASP B 1 217 ? 15.781 13.93 -6.387 1 92.06 217 ASP B C 1
ATOM 3772 O O . ASP B 1 217 ? 16.766 13.562 -7.051 1 92.06 217 ASP B O 1
ATOM 3776 N N . TRP B 1 218 ? 15.938 14.359 -5.168 1 93.12 218 TRP B N 1
ATOM 3777 C CA . TRP B 1 218 ? 17.234 14.594 -4.539 1 93.12 218 TRP B CA 1
ATOM 3778 C C . TRP B 1 218 ? 17.453 13.641 -3.369 1 93.12 218 TRP B C 1
ATOM 3780 O O . TRP B 1 218 ? 16.531 13.383 -2.594 1 93.12 218 TRP B O 1
ATOM 3790 N N . ALA B 1 219 ? 18.656 13.18 -3.221 1 91.44 219 ALA B N 1
ATOM 3791 C CA . ALA B 1 219 ? 19.031 12.242 -2.17 1 91.44 219 ALA B CA 1
ATOM 3792 C C . ALA B 1 219 ? 18.781 12.836 -0.786 1 91.44 219 ALA B C 1
ATOM 3794 O O . ALA B 1 219 ? 18.531 12.102 0.172 1 91.44 219 ALA B O 1
ATOM 3795 N N . ALA B 1 220 ? 18.844 14.188 -0.719 1 93 220 ALA B N 1
ATOM 3796 C CA . ALA B 1 220 ? 18.688 14.883 0.557 1 93 220 ALA B CA 1
ATOM 3797 C C . ALA B 1 220 ? 17.359 14.516 1.21 1 93 220 ALA B C 1
ATOM 3799 O O . ALA B 1 220 ? 17.25 14.461 2.438 1 93 220 ALA B O 1
ATOM 3800 N N . VAL B 1 221 ? 16.312 14.289 0.44 1 94.5 221 VAL B N 1
ATOM 3801 C CA . VAL B 1 221 ? 14.992 13.922 0.959 1 94.5 221 VAL B CA 1
ATOM 3802 C C . VAL B 1 221 ? 15.086 12.586 1.697 1 94.5 221 VAL B C 1
ATOM 3804 O O . VAL B 1 221 ? 14.641 12.469 2.838 1 94.5 221 VAL B O 1
ATOM 3807 N N . GLU B 1 222 ? 15.672 11.664 1.089 1 92.44 222 GLU B N 1
ATOM 3808 C CA . GLU B 1 222 ? 15.82 10.328 1.672 1 92.44 222 GLU B CA 1
ATOM 3809 C C . GLU B 1 222 ? 16.75 10.352 2.877 1 92.44 222 GLU B C 1
ATOM 3811 O O . GLU B 1 222 ? 16.547 9.625 3.846 1 92.44 222 GLU B O 1
ATOM 3816 N N . HIS B 1 223 ? 17.828 11.133 2.803 1 94.94 223 HIS B N 1
ATOM 3817 C CA . HIS B 1 223 ? 18.766 11.227 3.922 1 94.94 223 HIS B CA 1
ATOM 3818 C C . HIS B 1 223 ? 18.062 11.742 5.176 1 94.94 223 HIS B C 1
ATOM 3820 O O . HIS B 1 223 ? 18.266 11.203 6.27 1 94.94 223 HIS B O 1
ATOM 3826 N N . ALA B 1 224 ? 17.25 12.742 4.996 1 96.25 224 ALA B N 1
ATOM 3827 C CA . ALA B 1 224 ? 16.516 13.273 6.145 1 96.25 224 ALA B CA 1
ATOM 3828 C C . ALA B 1 224 ? 15.648 12.195 6.789 1 96.25 224 ALA B C 1
ATOM 3830 O O . ALA B 1 224 ? 15.602 12.07 8.016 1 96.25 224 ALA B O 1
ATOM 3831 N N . ILE B 1 225 ? 14.977 11.398 5.957 1 95.06 225 ILE B N 1
ATOM 3832 C CA . ILE B 1 225 ? 14.117 10.328 6.438 1 95.06 225 ILE B CA 1
ATOM 3833 C C . ILE B 1 225 ? 14.953 9.266 7.141 1 95.06 225 ILE B C 1
ATOM 3835 O O . ILE B 1 225 ? 14.547 8.719 8.172 1 95.06 225 ILE B O 1
ATOM 3839 N N . GLU B 1 226 ? 16.078 8.977 6.586 1 92.56 226 GLU B N 1
ATOM 3840 C CA . GLU B 1 226 ? 16.984 8.008 7.203 1 92.56 226 GLU B CA 1
ATOM 3841 C C . GLU B 1 226 ? 17.375 8.438 8.609 1 92.56 226 GLU B C 1
ATOM 3843 O O . GLU B 1 226 ? 17.594 7.598 9.484 1 92.56 226 GLU B O 1
ATOM 3848 N N . TYR B 1 227 ? 17.438 9.695 8.789 1 94.31 227 TYR B N 1
ATOM 3849 C CA . TYR B 1 227 ? 17.797 10.234 10.094 1 94.31 227 TYR B CA 1
ATOM 3850 C C . TYR B 1 227 ? 16.547 10.469 10.945 1 94.31 227 TYR B C 1
ATOM 3852 O O . TYR B 1 227 ? 16.625 11.086 12.008 1 94.31 227 TYR B O 1
ATOM 3860 N N . ARG B 1 228 ? 15.398 10.133 10.453 1 96.06 228 ARG B N 1
ATOM 3861 C CA . ARG B 1 228 ? 14.133 10.102 11.188 1 96.06 228 ARG B CA 1
ATOM 3862 C C . ARG B 1 228 ? 13.648 11.516 11.484 1 96.06 228 ARG B C 1
ATOM 3864 O O . ARG B 1 228 ? 13.086 11.773 12.555 1 96.06 228 ARG B O 1
ATOM 3871 N N . THR B 1 229 ? 13.977 12.391 10.516 1 97 229 THR B N 1
ATOM 3872 C CA . THR B 1 229 ? 13.57 13.781 10.68 1 97 229 THR B CA 1
ATOM 3873 C C . THR B 1 229 ? 13 14.336 9.375 1 97 229 THR B C 1
ATOM 3875 O O . THR B 1 229 ? 13.125 13.719 8.32 1 97 229 THR B O 1
ATOM 3878 N N . SER B 1 230 ? 12.312 15.453 9.461 1 98.31 230 SER B N 1
ATOM 3879 C CA . SER B 1 230 ? 12.062 16.266 8.266 1 98.31 230 SER B CA 1
ATOM 3880 C C . SER B 1 230 ? 13.344 16.938 7.785 1 98.31 230 SER B C 1
ATOM 3882 O O . SER B 1 230 ? 14.375 16.875 8.453 1 98.31 230 SER B O 1
ATOM 3884 N N . VAL B 1 231 ? 13.242 17.531 6.633 1 97.88 231 VAL B N 1
ATOM 3885 C CA . VAL B 1 231 ? 14.398 18.219 6.082 1 97.88 231 VAL B CA 1
ATOM 3886 C C . VAL B 1 231 ? 14.75 19.422 6.949 1 97.88 231 VAL B C 1
ATOM 3888 O O . VAL B 1 231 ? 15.867 19.938 6.887 1 97.88 231 VAL B O 1
ATOM 3891 N N . PHE B 1 232 ? 13.875 19.844 7.82 1 97.94 232 PHE B N 1
ATOM 3892 C CA . PHE B 1 232 ? 14.094 21.047 8.625 1 97.94 232 PHE B CA 1
ATOM 3893 C C . PHE B 1 232 ? 14.945 20.734 9.852 1 97.94 232 PHE B C 1
ATOM 3895 O O . PHE B 1 232 ? 15.672 21.594 10.344 1 97.94 232 PHE B O 1
ATOM 3902 N N . ALA B 1 233 ? 14.859 19.531 10.352 1 97 233 ALA B N 1
ATOM 3903 C CA . ALA B 1 233 ? 15.664 19.125 11.508 1 97 233 ALA B CA 1
ATOM 3904 C C . ALA B 1 233 ? 16.922 18.391 11.062 1 97 233 ALA B C 1
ATOM 3906 O O . ALA B 1 233 ? 17.844 18.172 11.867 1 97 233 ALA B O 1
ATOM 3907 N N . TYR B 1 234 ? 16.969 18 9.758 1 96.12 234 TYR B N 1
ATOM 3908 C CA . TYR B 1 234 ? 18.094 17.25 9.211 1 96.12 234 TYR B CA 1
ATOM 3909 C C . TYR B 1 234 ? 19.312 18.156 9.055 1 96.12 234 TYR B C 1
ATOM 3911 O O . TYR B 1 234 ? 19.203 19.266 8.531 1 96.12 234 TYR B O 1
ATOM 3919 N N . ASN B 1 235 ? 20.484 17.703 9.562 1 94.5 235 ASN B N 1
ATOM 3920 C CA . ASN B 1 235 ? 21.766 18.375 9.375 1 94.5 235 ASN B CA 1
ATOM 3921 C C . ASN B 1 235 ? 22.734 17.516 8.578 1 94.5 235 ASN B C 1
ATOM 3923 O O . ASN B 1 235 ? 23.328 16.578 9.117 1 94.5 235 ASN B O 1
ATOM 3927 N N . PRO B 1 236 ? 22.953 17.891 7.383 1 93 236 PRO B N 1
ATOM 3928 C CA . PRO B 1 236 ? 23.812 17.062 6.516 1 93 236 PRO B CA 1
ATOM 3929 C C . PRO B 1 236 ? 25.25 16.969 7.02 1 93 236 PRO B C 1
ATOM 3931 O O . PRO B 1 236 ? 25.922 15.961 6.797 1 93 236 PRO B O 1
ATOM 3934 N N . ASP B 1 237 ? 25.766 17.984 7.699 1 92.62 237 ASP B N 1
ATOM 3935 C CA . ASP B 1 237 ? 27.141 17.969 8.203 1 92.62 237 ASP B CA 1
ATOM 3936 C C . ASP B 1 237 ? 27.312 16.906 9.289 1 92.62 237 ASP B C 1
ATOM 3938 O O . ASP B 1 237 ? 28.266 16.125 9.266 1 92.62 237 ASP B O 1
ATOM 3942 N N . ASP B 1 238 ? 26.406 16.844 10.141 1 91.5 238 ASP B N 1
ATOM 3943 C CA . ASP B 1 238 ? 26.438 15.883 11.234 1 91.5 238 ASP B CA 1
ATOM 3944 C C . ASP B 1 238 ? 26.219 14.461 10.727 1 91.5 238 ASP B C 1
ATOM 3946 O O . ASP B 1 238 ? 26.719 13.5 11.32 1 91.5 238 ASP B O 1
ATOM 3950 N N . ALA B 1 239 ? 25.531 14.352 9.586 1 89.19 239 ALA B N 1
ATOM 3951 C CA . ALA B 1 239 ? 25.141 13.047 9.055 1 89.19 239 ALA B CA 1
ATOM 3952 C C . ALA B 1 239 ? 26.219 12.484 8.125 1 89.19 239 ALA B C 1
ATOM 3954 O O . ALA B 1 239 ? 26.109 11.344 7.664 1 89.19 239 ALA B O 1
ATOM 3955 N N . GLY B 1 240 ? 27.266 13.305 7.871 1 90.94 240 GLY B N 1
ATOM 3956 C CA . GLY B 1 240 ? 28.344 12.844 7.02 1 90.94 240 GLY B CA 1
ATOM 3957 C C . GLY B 1 240 ? 28.078 13.062 5.543 1 90.94 240 GLY B C 1
ATOM 3958 O O . GLY B 1 240 ? 28.719 12.43 4.695 1 90.94 240 GLY B O 1
ATOM 3959 N N . TYR B 1 241 ? 26.984 13.906 5.242 1 89.12 241 TYR B N 1
ATOM 3960 C CA . TYR B 1 241 ? 26.656 14.25 3.859 1 89.12 241 TYR B CA 1
ATOM 3961 C C . TYR B 1 241 ? 26.828 15.742 3.615 1 89.12 241 TYR B C 1
ATOM 3963 O O . TYR B 1 241 ? 25.953 16.391 3.047 1 89.12 241 TYR B O 1
ATOM 3971 N N . PRO B 1 242 ? 27.984 16.328 3.846 1 90.31 242 PRO B N 1
ATOM 3972 C CA . PRO B 1 242 ? 28.156 17.766 3.725 1 90.31 242 PRO B CA 1
ATOM 3973 C C . PRO B 1 242 ? 27.859 18.281 2.32 1 90.31 242 PRO B C 1
ATOM 3975 O O . PRO B 1 242 ? 27.438 19.438 2.158 1 90.31 242 PRO B O 1
ATOM 3978 N N . TRP B 1 243 ? 27.938 17.484 1.34 1 88.5 243 TRP B N 1
ATOM 3979 C CA . TRP B 1 243 ? 27.766 17.891 -0.054 1 88.5 243 TRP B CA 1
ATOM 3980 C C . TRP B 1 243 ? 26.297 18.156 -0.366 1 88.5 243 TRP B C 1
ATOM 3982 O O . TRP B 1 243 ? 25.969 18.75 -1.392 1 88.5 243 TRP B O 1
ATOM 3992 N N . ASP B 1 244 ? 25.406 17.828 0.526 1 90.12 244 ASP B N 1
ATOM 3993 C CA . ASP B 1 244 ? 23.984 17.953 0.26 1 90.12 244 ASP B CA 1
ATOM 3994 C C . ASP B 1 244 ? 23.406 19.203 0.938 1 90.12 244 ASP B C 1
ATOM 3996 O O . ASP B 1 244 ? 22.203 19.453 0.864 1 90.12 244 ASP B O 1
ATOM 4000 N N . ALA B 1 245 ? 24.25 20.047 1.552 1 92.56 245 ALA B N 1
ATOM 4001 C CA . ALA B 1 245 ? 23.781 21.203 2.318 1 92.56 245 ALA B CA 1
ATOM 4002 C C . ALA B 1 245 ? 22.984 22.156 1.44 1 92.56 245 ALA B C 1
ATOM 4004 O O . ALA B 1 245 ? 21.922 22.641 1.845 1 92.56 245 ALA B O 1
ATOM 4005 N N . ASP B 1 246 ? 23.484 22.438 0.26 1 94.25 246 ASP B N 1
ATOM 4006 C CA . ASP B 1 246 ? 22.797 23.344 -0.659 1 94.25 246 ASP B CA 1
ATOM 4007 C C . ASP B 1 246 ? 21.438 22.781 -1.074 1 94.25 246 ASP B C 1
ATOM 4009 O O . ASP B 1 246 ? 20.438 23.516 -1.092 1 94.25 246 ASP B O 1
ATOM 4013 N N . LYS B 1 247 ? 21.375 21.531 -1.419 1 94.94 247 LYS B N 1
ATOM 4014 C CA . LYS B 1 247 ? 20.125 20.891 -1.82 1 94.94 247 LYS B CA 1
ATOM 4015 C C . LYS B 1 247 ? 19.141 20.844 -0.662 1 94.94 247 LYS B C 1
ATOM 4017 O O . LYS B 1 247 ? 17.938 21.016 -0.863 1 94.94 247 LYS B O 1
ATOM 4022 N N . THR B 1 248 ? 19.672 20.641 0.53 1 95.75 248 THR B N 1
ATOM 4023 C CA . THR B 1 248 ? 18.828 20.609 1.72 1 95.75 248 THR B CA 1
ATOM 4024 C C . THR B 1 248 ? 18.172 21.969 1.938 1 95.75 248 THR B C 1
ATOM 4026 O O . THR B 1 248 ? 16.969 22.031 2.223 1 95.75 248 THR B O 1
ATOM 4029 N N . ASP B 1 249 ? 18.938 23.016 1.778 1 96.81 249 ASP B N 1
ATOM 4030 C CA . ASP B 1 249 ? 18.406 24.359 1.938 1 96.81 249 ASP B CA 1
ATOM 4031 C C . ASP B 1 249 ? 17.344 24.656 0.887 1 96.81 249 ASP B C 1
ATOM 4033 O O . ASP B 1 249 ? 16.312 25.281 1.188 1 96.81 249 ASP B O 1
ATOM 4037 N N . GLN B 1 250 ? 17.562 24.234 -0.29 1 97.5 250 GLN B N 1
ATOM 4038 C CA . GLN B 1 250 ? 16.578 24.422 -1.354 1 97.5 250 GLN B CA 1
ATOM 4039 C C . GLN B 1 250 ? 15.305 23.641 -1.068 1 97.5 250 GLN B C 1
ATOM 4041 O O . GLN B 1 250 ? 14.203 24.125 -1.337 1 97.5 250 GLN B O 1
ATOM 4046 N N . LEU B 1 251 ? 15.445 22.453 -0.539 1 97.62 251 LEU B N 1
ATOM 4047 C CA . LEU B 1 251 ? 14.289 21.641 -0.176 1 97.62 251 LEU B CA 1
ATOM 4048 C C . LEU B 1 251 ? 13.469 22.328 0.915 1 97.62 251 LEU B C 1
ATOM 4050 O O . LEU B 1 251 ? 12.234 22.297 0.877 1 97.62 251 LEU B O 1
ATOM 4054 N N . ARG B 1 252 ? 14.195 22.891 1.891 1 98.31 252 ARG B N 1
ATOM 4055 C CA . ARG B 1 252 ? 13.5 23.625 2.941 1 98.31 252 ARG B CA 1
ATOM 4056 C C . ARG B 1 252 ? 12.672 24.766 2.355 1 98.31 252 ARG B C 1
ATOM 4058 O O . ARG B 1 252 ? 11.539 25 2.781 1 98.31 252 ARG B O 1
ATOM 4065 N N . THR B 1 253 ? 13.266 25.406 1.38 1 98.56 253 THR B N 1
ATOM 4066 C CA . THR B 1 253 ? 12.547 26.5 0.72 1 98.56 253 THR B CA 1
ATOM 4067 C C . THR B 1 253 ? 11.289 25.984 0.027 1 98.56 253 THR B C 1
ATOM 4069 O O . THR B 1 253 ? 10.234 26.609 0.098 1 98.56 253 THR B O 1
ATOM 4072 N N . LYS B 1 254 ? 11.398 24.906 -0.599 1 98.19 254 LYS B N 1
ATOM 4073 C CA . LYS B 1 254 ? 10.273 24.328 -1.332 1 98.19 254 LYS B CA 1
ATOM 4074 C C . LYS B 1 254 ? 9.172 23.875 -0.379 1 98.19 254 LYS B C 1
ATOM 4076 O O . LYS B 1 254 ? 7.992 24.172 -0.6 1 98.19 254 LYS B O 1
ATOM 4081 N N . TYR B 1 255 ? 9.477 23.172 0.698 1 98.5 255 TYR B N 1
ATOM 4082 C CA . TYR B 1 255 ? 8.461 22.734 1.647 1 98.5 255 TYR B CA 1
ATOM 4083 C C . TYR B 1 255 ? 7.891 23.906 2.426 1 98.5 255 TYR B C 1
ATOM 4085 O O . TYR B 1 255 ? 6.719 23.891 2.816 1 98.5 255 TYR B O 1
ATOM 4093 N N . ASN B 1 256 ? 8.727 24.953 2.645 1 98.62 256 ASN B N 1
ATOM 4094 C CA . ASN B 1 256 ? 8.219 26.188 3.252 1 98.62 256 ASN B CA 1
ATOM 4095 C C . ASN B 1 256 ? 7.145 26.828 2.385 1 98.62 256 ASN B C 1
ATOM 4097 O O . ASN B 1 256 ? 6.191 27.406 2.904 1 98.62 256 ASN B O 1
ATOM 4101 N N . ALA B 1 257 ? 7.367 26.766 1.116 1 98.5 257 ALA B N 1
ATOM 4102 C CA . ALA B 1 257 ? 6.359 27.312 0.212 1 98.5 257 ALA B CA 1
ATOM 4103 C C . ALA B 1 257 ? 5.035 26.578 0.35 1 98.5 257 ALA B C 1
ATOM 4105 O O . ALA B 1 257 ? 3.965 27.172 0.278 1 98.5 257 ALA B O 1
ATOM 4106 N N . ILE B 1 258 ? 5.074 25.266 0.522 1 98.31 258 ILE B N 1
ATOM 4107 C CA . ILE B 1 258 ? 3.873 24.469 0.734 1 98.31 258 ILE B CA 1
ATOM 4108 C C . ILE B 1 258 ? 3.221 24.859 2.059 1 98.31 258 ILE B C 1
ATOM 4110 O O . ILE B 1 258 ? 2.002 25.031 2.127 1 98.31 258 ILE B O 1
ATOM 4114 N N . ALA B 1 259 ? 4.051 25 3.088 1 98.44 259 ALA B N 1
ATOM 4115 C CA . ALA B 1 259 ? 3.541 25.406 4.395 1 98.44 259 ALA B CA 1
ATOM 4116 C C . ALA B 1 259 ? 2.887 26.781 4.316 1 98.44 259 ALA B C 1
ATOM 4118 O O . ALA B 1 259 ? 1.853 27.016 4.945 1 98.44 259 ALA B O 1
ATOM 4119 N N . ALA B 1 260 ? 3.508 27.641 3.58 1 97.94 260 ALA B N 1
ATOM 4120 C CA . ALA B 1 260 ? 2.943 28.984 3.408 1 97.94 260 ALA B CA 1
ATOM 4121 C C . ALA B 1 260 ? 1.572 28.922 2.744 1 97.94 260 ALA B C 1
ATOM 4123 O O . ALA B 1 260 ? 0.668 29.672 3.098 1 97.94 260 ALA B O 1
ATOM 4124 N N . GLN B 1 261 ? 1.483 28.078 1.77 1 97 261 GLN B N 1
ATOM 4125 C CA . GLN B 1 261 ? 0.192 27.859 1.124 1 97 261 GLN B CA 1
ATOM 4126 C C . GLN B 1 261 ? -0.852 27.375 2.129 1 97 261 GLN B C 1
ATOM 4128 O O . GLN B 1 261 ? -1.981 27.875 2.143 1 97 261 GLN B O 1
ATOM 4133 N N . VAL B 1 262 ? -0.53 26.453 2.963 1 97 262 VAL B N 1
ATOM 4134 C CA . VAL B 1 262 ? -1.417 25.922 3.988 1 97 262 VAL B CA 1
ATOM 4135 C C . VAL B 1 262 ? -1.806 27.016 4.969 1 97 262 VAL B C 1
ATOM 4137 O O . VAL B 1 262 ? -2.977 27.156 5.332 1 97 262 VAL B O 1
ATOM 4140 N N . GLU B 1 263 ? -0.867 27.844 5.344 1 96.38 263 GLU B N 1
ATOM 4141 C CA . GLU B 1 263 ? -1.104 28.953 6.266 1 96.38 263 GLU B CA 1
ATOM 4142 C C . GLU B 1 263 ? -2.096 29.953 5.684 1 96.38 263 GLU B C 1
ATOM 4144 O O . GLU B 1 263 ? -2.895 30.531 6.414 1 96.38 263 GLU B O 1
ATOM 4149 N N . SER B 1 264 ? -1.948 30.078 4.395 1 93.75 264 SER B N 1
ATOM 4150 C CA . SER B 1 264 ? -2.781 31.078 3.74 1 93.75 264 SER B CA 1
ATOM 4151 C C . SER B 1 264 ? -4.254 30.688 3.779 1 93.75 264 SER B C 1
ATOM 4153 O O . SER B 1 264 ? -5.133 31.547 3.711 1 93.75 264 SER B O 1
ATOM 4155 N N . LEU B 1 265 ? -4.523 29.422 3.938 1 88.12 265 LEU B N 1
ATOM 4156 C CA . LEU B 1 265 ? -5.895 28.922 3.955 1 88.12 265 LEU B CA 1
ATOM 4157 C C . LEU B 1 265 ? -6.48 28.969 5.363 1 88.12 265 LEU B C 1
ATOM 4159 O O . LEU B 1 265 ? -7.699 28.984 5.535 1 88.12 265 LEU B O 1
ATOM 4163 N N . ASN B 1 266 ? -5.68 28.891 6.316 1 77.38 266 ASN B N 1
ATOM 4164 C CA . ASN B 1 266 ? -6.113 28.938 7.707 1 77.38 266 ASN B CA 1
ATOM 4165 C C . ASN B 1 266 ? -6.578 30.328 8.109 1 77.38 266 ASN B C 1
ATOM 4167 O O . ASN B 1 266 ? -7.422 30.469 8.992 1 77.38 266 ASN B O 1
ATOM 4171 N N . ASN B 1 267 ? -6.016 31.344 7.512 1 68.19 267 ASN B N 1
ATOM 4172 C CA . ASN B 1 267 ? -6.34 32.75 7.809 1 68.19 267 ASN B CA 1
ATOM 4173 C C . ASN B 1 267 ? -7.578 33.188 7.043 1 68.19 267 ASN B C 1
ATOM 4175 O O . ASN B 1 267 ? -8.078 34.312 7.27 1 68.19 267 ASN B O 1
ATOM 4179 N N . ASP B 1 268 ? -8.039 32.406 6.145 1 56.59 268 ASP B N 1
ATOM 4180 C CA . ASP B 1 268 ? -9.227 32.812 5.406 1 56.59 268 ASP B CA 1
ATOM 4181 C C . ASP B 1 268 ? -10.492 32.25 6.035 1 56.59 268 ASP B C 1
ATOM 4183 O O . ASP B 1 268 ? -10.516 31.109 6.477 1 56.59 268 ASP B O 1
#

pLDDT: mean 94.5, std 4.78, range [56.59, 98.94]

Solvent-accessible surface area (backbone atoms only — not comparable to full-atom values): 26857 Å² total; per-residue (Å²): 82,38,34,14,26,41,39,54,47,70,92,28,44,39,44,62,49,41,45,30,38,46,26,32,37,23,74,72,73,40,46,31,36,37,35,28,58,18,42,80,19,59,51,24,47,44,50,62,38,51,61,47,26,74,63,41,92,65,36,60,30,22,29,57,31,93,85,27,91,46,43,45,72,46,51,61,78,47,55,40,86,49,96,70,39,30,29,33,50,16,18,63,66,30,49,58,33,49,59,47,29,70,72,39,87,64,26,40,47,28,57,27,53,18,60,71,46,41,78,75,82,54,57,32,36,42,33,26,40,31,53,49,73,45,41,53,30,50,9,38,44,67,45,23,30,24,34,32,33,43,25,42,42,51,86,60,41,63,59,36,49,51,51,45,50,52,50,51,51,51,49,34,69,72,34,82,90,47,68,73,41,80,65,34,38,36,33,28,57,42,62,93,46,68,60,25,50,51,39,49,52,49,47,28,71,72,64,32,62,92,30,51,44,73,39,62,70,50,68,52,62,56,52,15,38,74,68,33,36,26,59,74,77,43,53,37,65,85,71,73,40,58,88,39,48,67,59,38,53,51,49,43,52,47,35,39,51,53,30,50,53,56,51,57,56,65,76,99,82,38,35,13,27,42,42,55,47,70,90,27,44,39,46,61,49,40,45,30,39,45,28,30,38,22,74,73,72,41,46,32,34,37,35,30,59,18,44,80,18,60,49,25,48,45,52,63,37,52,61,48,26,74,63,41,92,64,37,59,32,22,29,56,31,92,86,28,91,45,44,45,70,43,49,61,78,45,57,39,86,49,95,70,38,29,30,34,51,15,19,62,68,29,50,58,35,49,60,45,28,72,71,38,87,64,25,41,47,28,56,29,53,17,59,71,46,40,78,76,81,54,57,32,37,40,33,26,40,31,53,48,71,44,41,54,30,50,8,38,44,67,45,23,30,24,33,33,32,42,24,44,42,50,86,61,41,61,59,38,50,52,52,44,50,53,49,51,52,50,49,37,70,72,35,84,90,47,68,73,42,80,65,36,39,36,32,29,55,40,62,94,48,69,60,25,49,52,39,50,50,50,49,28,72,72,66,32,63,92,31,50,44,72,37,62,70,49,69,52,62,55,50,14,37,74,69,33,34,26,58,73,75,45,53,36,65,84,71,74,39,59,88,39,47,67,59,38,54,52,48,43,50,48,35,38,52,53,31,49,56,54,52,58,58,65,77,98

InterPro domains:
  IPR025669 AAA domain [PF13614] (3-175)
  IPR027417 P-loop containing nucleoside triphosphate hydrolase [G3DSA:3.40.50.300] (2-262)
  IPR027417 P-loop containing nucleoside triphosphate hydrolase [SSF52540] (1-242)
  IPR050678 DNA Partitioning ATPase [PTHR13696] (3-260)

Radius of gyration: 22.78 Å; Cα contacts (8 Å, |Δi|>4): 1105; chains: 2; bounding box: 53×67×48 Å

Foldseek 3Di:
DEEEAAFQDPPQCLLLLLQQLLLLLLVVPWAEEEEELALVFSNCVLLPNVCCQEPNPDAVLQDLAPPHPHHLLCQQVQWDQDPRHIYNTHYNCCVCLQVRLVVDDCSLQSPLSSVVNDPDDTPYYYYRADNRLTSSNSNSQQNRLEYEYGGELADCRVVRVVVVVVSQVVSCVVPVVGHRHYQAYEHEQQDPDDSSVVSLVVRCVVPNPLRYAYYHPDCLSVLQSNVSHHLNPDDCVVSVNVVCVVVSVVNSVRSNSSSVSVVVVSVD/DEEEAAFLDPPQCLLLLLQQLLLLLLVVPWAEEEEELALVFSNCVLLPNVCCQEPNPDAVLQDLAPPHPHHLLCQQVQWDQDPRHIYNTHYNCCVCLQVRLVVDDCSLQSLLSSVVNDPDDTPYYYYRADNRLTSSNSNSQQNRLEYEYGGELADCRVVRVVVVVVSQVVSCVVPVVGHRYYQAYEHEQQDPDDSSVVSLVVRCVVPNPLRYAYYHPDCLSVLCSVVSHHLNPDDCVVSVNVVCVVVSVVNSVRSNSSSVSVVVVSVD

Nearest PDB structures (foldseek):
  5if9-assembly1_A  TM=8.949E-01  e=1.649E-13  Mycolicibacterium smegmatis MC2 155
  4pfs-assembly1_A  TM=8.430E-01  e=7.984E-14  Mycolicibacterium smegmatis MC2 155
  5ihp-assembly2_B  TM=8.019E-01  e=2.213E-14  Mycolicibacterium smegmatis MC2 155
  5ihp-assembly1_A  TM=8.049E-01  e=6.387E-14  Mycolicibacterium smegmatis MC2 155
  5if9-assembly2_B  TM=8.062E-01  e=8.442E-14  Mycolicibacterium smegmatis MC2 155